Protein AF-0000000086663624 (afdb_homodimer)

Organism: Colletotrichum gloeosporioides (NCBI:txid474922)

Nearest PDB structures (foldseek):
  4mp4-assembly1_A  TM=8.243E-01  e=1.041E-10  Acinetobacter baumannii ACICU
  6nv6-assembly2_B  TM=7.248E-01  e=4.253E-08  Xanthomonas citri pv. citri str. 306
  2ycd-assembly1_A-2  TM=6.978E-01  e=4.744E-08  Agrobacterium tumefaciens
  2ws2-assembly1_B  TM=6.961E-01  e=6.151E-06  Haemonchus contortus
  3q74-assembly1_B  TM=5.784E-01  e=2.565E-06  Homo sapiens

InterPro domains:
  IPR004045 Glutathione S-transferase, N-terminal [PF13409] (12-77)
  IPR004045 Glutathione S-transferase, N-terminal [PS50404] (3-83)
  IPR036249 Thioredoxin-like superfamily [SSF52833] (6-83)
  IPR036282 Glutathione S-transferase, C-terminal domain superfamily [SSF47616] (81-202)
  IPR040079 Glutathione transferase family [SFLDS00019] (10-201)

Sequence (462 aa):
MVLELYIANKRYSSWSMRPWVLLKALDIPFEERLQLFSPGYRQPAFLSFSPSGKVPTLVDGDITVWDSLAIAEYVAESHPGVWPQESKAARAYARSAAAEMHTGYEALRDQYSMNVALRIESGPPDADVQRNLDRLEEVWTGGLKKFGGPWVAGKEFSAADAFFAPVATRIQTFGLPLKDPEAEAYVERLLEHPAVKQWIEEGIAETAREPSHEVDVLRGRKVLKDLSASQMVLELYIANKRYSSWSMRPWVLLKALDIPFEERLQLFSPGYRQPAFLSFSPSGKVPTLVDGDITVWDSLAIAEYVAESHPGVWPQESKAARAYARSAAAEMHTGYEALRDQYSMNVALRIESGPPDADVQRNLDRLEEVWTGGLKKFGGPWVAGKEFSAADAFFAPVATRIQTFGLPLKDPEAEAYVERLLEHPAVKQWIEEGIAETAREPSHEVDVLRGRKVLKDLSASQ

pLDDT: mean 97.0, std 5.19, range [45.47, 98.94]

Radius of gyration: 21.67 Å; Cα contacts (8 Å, |Δi|>4): 833; chains: 2; bounding box: 48×74×50 Å

Structure (mmCIF, N/CA/C/O backbone):
data_AF-0000000086663624-model_v1
#
loop_
_entity.id
_entity.type
_entity.pdbx_description
1 polymer 'GST N-terminal domain-containing protein'
#
loop_
_atom_site.group_PDB
_atom_site.id
_atom_site.type_symbol
_atom_site.label_atom_id
_atom_site.label_alt_id
_atom_site.label_comp_id
_atom_site.label_asym_id
_atom_site.label_entity_id
_atom_site.label_seq_id
_atom_site.pdbx_PDB_ins_code
_atom_site.Cartn_x
_atom_site.Cartn_y
_atom_site.Cartn_z
_atom_site.occupancy
_atom_site.B_iso_or_equiv
_atom_site.auth_seq_id
_atom_site.auth_comp_id
_atom_site.auth_asym_id
_atom_site.auth_atom_id
_atom_site.pdbx_PDB_model_num
ATOM 1 N N . MET A 1 1 ? 24.297 -12.711 8.57 1 67.12 1 MET A N 1
ATOM 2 C CA . MET A 1 1 ? 23.234 -13.438 9.25 1 67.12 1 MET A CA 1
ATOM 3 C C . MET A 1 1 ? 22.109 -13.789 8.281 1 67.12 1 MET A C 1
ATOM 5 O O . MET A 1 1 ? 21.969 -13.156 7.234 1 67.12 1 MET A O 1
ATOM 9 N N . VAL A 1 2 ? 21.422 -14.953 8.414 1 90.5 2 VAL A N 1
ATOM 10 C CA . VAL A 1 2 ? 20.469 -15.516 7.461 1 90.5 2 VAL A CA 1
ATOM 11 C C . VAL A 1 2 ? 19.125 -14.82 7.602 1 90.5 2 VAL A C 1
ATOM 13 O O . VAL A 1 2 ? 18.672 -14.547 8.711 1 90.5 2 VAL A O 1
ATOM 16 N N . LEU A 1 3 ? 18.562 -14.242 6.531 1 98.25 3 LEU A N 1
ATOM 17 C CA . LEU A 1 3 ? 17.203 -13.688 6.5 1 98.25 3 LEU A CA 1
ATOM 18 C C . LEU A 1 3 ? 16.188 -14.719 6.973 1 98.25 3 LEU A C 1
ATOM 20 O O . LEU A 1 3 ? 16.281 -15.891 6.613 1 98.25 3 LEU A O 1
ATOM 24 N N . GLU A 1 4 ? 15.297 -14.273 7.914 1 98.88 4 GLU A N 1
ATOM 25 C CA . GLU A 1 4 ? 14.141 -15.086 8.297 1 98.88 4 GLU A CA 1
ATOM 26 C C . GLU A 1 4 ? 12.844 -14.461 7.789 1 98.88 4 GLU A C 1
ATOM 28 O O . GLU A 1 4 ? 12.57 -13.289 8.047 1 98.88 4 GLU A O 1
ATOM 33 N N . LEU A 1 5 ? 12.102 -15.203 7.07 1 98.94 5 LEU A N 1
ATOM 34 C CA . LEU A 1 5 ? 10.805 -14.734 6.59 1 98.94 5 LEU A CA 1
ATOM 35 C C . LEU A 1 5 ? 9.664 -15.461 7.289 1 98.94 5 LEU A C 1
ATOM 37 O O . LEU A 1 5 ? 9.492 -16.672 7.113 1 98.94 5 LEU A O 1
ATOM 41 N N . TYR A 1 6 ? 8.93 -14.75 8.102 1 98.94 6 TYR A N 1
ATOM 42 C CA . TYR A 1 6 ? 7.723 -15.273 8.742 1 98.94 6 TYR A CA 1
ATOM 43 C C . TYR A 1 6 ? 6.523 -15.172 7.809 1 98.94 6 TYR A C 1
ATOM 45 O O . TYR A 1 6 ? 6.223 -14.094 7.289 1 98.94 6 TYR A O 1
ATOM 53 N N . ILE A 1 7 ? 5.875 -16.266 7.566 1 98.81 7 ILE A N 1
ATOM 54 C CA . ILE A 1 7 ? 4.691 -16.344 6.715 1 98.81 7 ILE A CA 1
ATOM 55 C C . ILE A 1 7 ? 3.6 -17.141 7.426 1 98.81 7 ILE A C 1
ATOM 57 O O . ILE A 1 7 ? 3.846 -17.75 8.469 1 98.81 7 ILE A O 1
ATOM 61 N N . ALA A 1 8 ? 2.396 -17.094 6.902 1 98.38 8 ALA A N 1
ATOM 62 C CA . ALA A 1 8 ? 1.317 -17.953 7.375 1 98.38 8 ALA A CA 1
ATOM 63 C C . ALA A 1 8 ? 0.966 -19.016 6.332 1 98.38 8 ALA A C 1
ATOM 65 O O . ALA A 1 8 ? 1.787 -19.344 5.473 1 98.38 8 ALA A O 1
ATOM 66 N N . ASN A 1 9 ? -0.194 -19.656 6.484 1 97.88 9 ASN A N 1
ATOM 67 C CA . ASN A 1 9 ? -0.591 -20.75 5.613 1 97.88 9 ASN A CA 1
ATOM 68 C C . ASN A 1 9 ? -0.459 -20.375 4.137 1 97.88 9 ASN A C 1
ATOM 70 O O . ASN A 1 9 ? -1.097 -19.422 3.676 1 97.88 9 ASN A O 1
ATOM 74 N N . LYS A 1 10 ? 0.328 -21.156 3.402 1 98.69 10 LYS A N 1
ATOM 75 C CA . LYS A 1 10 ? 0.489 -20.922 1.972 1 98.69 10 LYS A CA 1
ATOM 76 C C . LYS A 1 10 ? -0.842 -21.062 1.238 1 98.69 10 LYS A C 1
ATOM 78 O O . LYS A 1 10 ? -1.08 -20.375 0.238 1 98.69 10 LYS A O 1
ATOM 83 N N . ARG A 1 11 ? -1.742 -21.828 1.787 1 98.25 11 ARG A N 1
ATOM 84 C CA . ARG A 1 11 ? -3.057 -22.078 1.207 1 98.25 11 ARG A CA 1
ATOM 85 C C . ARG A 1 11 ? -3.865 -20.781 1.099 1 98.25 11 ARG A C 1
ATOM 87 O O . ARG A 1 11 ? -4.605 -20.594 0.131 1 98.25 11 ARG A O 1
ATOM 94 N N . TYR A 1 12 ? -3.586 -19.859 2.148 1 97.81 12 TYR A N 1
ATOM 95 C CA . TYR A 1 12 ? -4.504 -18.734 2.301 1 97.81 12 TYR A CA 1
ATOM 96 C C . TYR A 1 12 ? -3.768 -17.406 2.164 1 97.81 12 TYR A C 1
ATOM 98 O O . TYR A 1 12 ? -4.379 -16.391 1.859 1 97.81 12 TYR A O 1
ATOM 106 N N . SER A 1 13 ? -2.467 -17.391 2.453 1 98.31 13 SER A N 1
ATOM 107 C CA . SER A 1 13 ? -1.8 -16.141 2.787 1 98.31 13 SER A CA 1
ATOM 108 C C . SER A 1 13 ? -1.256 -15.453 1.539 1 98.31 13 SER A C 1
ATOM 110 O O . SER A 1 13 ? -0.089 -15.633 1.186 1 98.31 13 SER A O 1
ATOM 112 N N . SER A 1 14 ? -2.059 -14.602 0.976 1 98.62 14 SER A N 1
ATOM 113 C CA . SER A 1 14 ? -1.694 -13.922 -0.259 1 98.62 14 SER A CA 1
ATOM 114 C C . SER A 1 14 ? -0.609 -12.875 -0.013 1 98.62 14 SER A C 1
ATOM 116 O O . SER A 1 14 ? 0.225 -12.625 -0.884 1 98.62 14 SER A O 1
ATOM 118 N N . TRP A 1 15 ? -0.55 -12.258 1.214 1 98.62 15 TRP A N 1
ATOM 119 C CA . TRP A 1 15 ? 0.465 -11.258 1.531 1 98.62 15 TRP A CA 1
ATOM 120 C C . TRP A 1 15 ? 1.829 -11.914 1.728 1 98.62 15 TRP A C 1
ATOM 122 O O . TRP A 1 15 ? 2.85 -11.375 1.29 1 98.62 15 TRP A O 1
ATOM 132 N N . SER A 1 16 ? 1.835 -13.086 2.318 1 98.88 16 SER A N 1
ATOM 133 C CA . SER A 1 16 ? 3.066 -13.844 2.516 1 98.88 16 SER A CA 1
ATOM 134 C C . SER A 1 16 ? 3.66 -14.297 1.186 1 98.88 16 SER A C 1
ATOM 136 O O . SER A 1 16 ? 4.883 -14.344 1.031 1 98.88 16 SER A O 1
ATOM 138 N N . MET A 1 17 ? 2.814 -14.602 0.261 1 98.94 17 MET A N 1
ATOM 139 C CA . MET A 1 17 ? 3.252 -15.148 -1.019 1 98.94 17 MET A CA 1
ATOM 140 C C . MET A 1 17 ? 4.164 -14.172 -1.747 1 98.94 17 MET A C 1
ATOM 142 O O . MET A 1 17 ? 5.141 -14.578 -2.383 1 98.94 17 MET A O 1
ATOM 146 N N . ARG A 1 18 ? 3.914 -12.906 -1.602 1 98.94 18 ARG A N 1
ATOM 147 C CA . ARG A 1 18 ? 4.582 -11.859 -2.367 1 98.94 18 ARG A CA 1
ATOM 148 C C . ARG A 1 18 ? 6.09 -11.875 -2.119 1 98.94 18 ARG A C 1
ATOM 150 O O . ARG A 1 18 ? 6.863 -12.242 -3.008 1 98.94 18 ARG A O 1
ATOM 157 N N . PRO A 1 19 ? 6.512 -11.695 -0.895 1 98.94 19 PRO A N 1
ATOM 158 C CA . PRO A 1 19 ? 7.965 -11.703 -0.707 1 98.94 19 PRO A CA 1
ATOM 159 C C . PRO A 1 19 ? 8.562 -13.109 -0.784 1 98.94 19 PRO A C 1
ATOM 161 O O . PRO A 1 19 ? 9.719 -13.273 -1.17 1 98.94 19 PRO A O 1
ATOM 164 N N . TRP A 1 20 ? 7.777 -14.164 -0.446 1 98.94 20 TRP A N 1
ATOM 165 C CA . TRP A 1 20 ? 8.289 -15.531 -0.527 1 98.94 20 TRP A CA 1
ATOM 166 C C . TRP A 1 20 ? 8.664 -15.883 -1.962 1 98.94 20 TRP A C 1
ATOM 168 O O . TRP A 1 20 ? 9.789 -16.312 -2.229 1 98.94 20 TRP A O 1
ATOM 178 N N . VAL A 1 21 ? 7.734 -15.641 -2.863 1 98.94 21 VAL A N 1
ATOM 179 C CA . VAL A 1 21 ? 7.949 -15.922 -4.281 1 98.94 21 VAL A CA 1
ATOM 180 C C . VAL A 1 21 ? 9.102 -15.07 -4.809 1 98.94 21 VAL A C 1
ATOM 182 O O . VAL A 1 21 ? 9.93 -15.547 -5.582 1 98.94 21 VAL A O 1
ATOM 185 N N . LEU A 1 22 ? 9.148 -13.82 -4.387 1 98.94 22 LEU A N 1
ATOM 186 C CA . LEU A 1 22 ? 10.211 -12.914 -4.816 1 98.94 22 LEU A CA 1
ATOM 187 C C . LEU A 1 22 ? 11.578 -13.461 -4.426 1 98.94 22 LEU A C 1
ATOM 189 O O . LEU A 1 22 ? 12.477 -13.562 -5.266 1 98.94 22 LEU A O 1
ATOM 193 N N . LEU A 1 23 ? 11.742 -13.82 -3.145 1 98.94 23 LEU A N 1
ATOM 194 C CA . LEU A 1 23 ? 13.031 -14.297 -2.646 1 98.94 23 LEU A CA 1
ATOM 195 C C . LEU A 1 23 ? 13.422 -15.602 -3.324 1 98.94 23 LEU A C 1
ATOM 197 O O . LEU A 1 23 ? 14.586 -15.781 -3.701 1 98.94 23 LEU A O 1
ATOM 201 N N . LYS A 1 24 ? 12.453 -16.484 -3.531 1 98.88 24 LYS A N 1
ATOM 202 C CA . LYS A 1 24 ? 12.703 -17.75 -4.207 1 98.88 24 LYS A CA 1
ATOM 203 C C . LYS A 1 24 ? 13.125 -17.531 -5.656 1 98.88 24 LYS A C 1
ATOM 205 O O . LYS A 1 24 ? 14.117 -18.094 -6.117 1 98.88 24 LYS A O 1
ATOM 210 N N . ALA A 1 25 ? 12.398 -16.688 -6.324 1 98.81 25 ALA A N 1
ATOM 211 C CA . ALA A 1 25 ? 12.625 -16.438 -7.742 1 98.81 25 ALA A CA 1
ATOM 212 C C . ALA A 1 25 ? 14.016 -15.844 -7.98 1 98.81 25 ALA A C 1
ATOM 214 O O . ALA A 1 25 ? 14.641 -16.109 -9.008 1 98.81 25 ALA A O 1
ATOM 215 N N . LEU A 1 26 ? 14.492 -15.055 -7.059 1 98.44 26 LEU A N 1
ATOM 216 C CA . LEU A 1 26 ? 15.766 -14.359 -7.23 1 98.44 26 LEU A CA 1
ATOM 217 C C . LEU A 1 26 ? 16.891 -15.117 -6.547 1 98.44 26 LEU A C 1
ATOM 219 O O . LEU A 1 26 ? 18.016 -14.617 -6.457 1 98.44 26 LEU A O 1
ATOM 223 N N . ASP A 1 27 ? 16.609 -16.266 -6.035 1 98.19 27 ASP A N 1
ATOM 224 C CA . ASP A 1 27 ? 17.562 -17.141 -5.363 1 98.19 27 ASP A CA 1
ATOM 225 C C . ASP A 1 27 ? 18.234 -16.406 -4.195 1 98.19 27 ASP A C 1
ATOM 227 O O . ASP A 1 27 ? 19.453 -16.484 -4.016 1 98.19 27 ASP A O 1
ATOM 231 N N . ILE A 1 28 ? 17.469 -15.633 -3.482 1 98.44 28 ILE A N 1
ATOM 232 C CA . ILE A 1 28 ? 17.938 -15 -2.252 1 98.44 28 ILE A CA 1
ATOM 233 C C . ILE A 1 28 ? 17.703 -15.938 -1.07 1 98.44 28 ILE A C 1
ATOM 235 O O . ILE A 1 28 ? 16.562 -16.312 -0.78 1 98.44 28 ILE A O 1
ATOM 239 N N . PRO A 1 29 ? 18.734 -16.312 -0.438 1 98.25 29 PRO A N 1
ATOM 240 C CA . PRO A 1 29 ? 18.562 -17.297 0.642 1 98.25 29 PRO A CA 1
ATOM 241 C C . PRO A 1 29 ? 17.812 -16.734 1.839 1 98.25 29 PRO A C 1
ATOM 243 O O . PRO A 1 29 ? 18.016 -15.578 2.227 1 98.25 29 PRO A O 1
ATOM 246 N N . PHE A 1 30 ? 16.938 -17.531 2.373 1 98.75 30 PHE A N 1
ATOM 247 C CA . PHE A 1 30 ? 16.203 -17.188 3.584 1 98.75 30 PHE A CA 1
ATOM 248 C C . PHE A 1 30 ? 15.734 -18.453 4.309 1 98.75 30 PHE A C 1
ATOM 250 O O . PHE A 1 30 ? 15.664 -19.531 3.713 1 98.75 30 PHE A O 1
ATOM 257 N N . GLU A 1 31 ? 15.5 -18.281 5.559 1 98.75 31 GLU A N 1
ATOM 258 C CA . GLU A 1 31 ? 14.836 -19.297 6.359 1 98.75 31 GLU A CA 1
ATOM 259 C C . GLU A 1 31 ? 13.344 -19 6.508 1 98.75 31 GLU A C 1
ATOM 261 O O . GLU A 1 31 ? 12.961 -17.922 6.953 1 98.75 31 GLU A O 1
ATOM 266 N N . GLU A 1 32 ? 12.555 -19.938 6.094 1 98.69 32 GLU A N 1
ATOM 267 C CA . GLU A 1 32 ? 11.109 -19.812 6.223 1 98.69 32 GLU A CA 1
ATOM 268 C C . GLU A 1 32 ? 10.648 -20.141 7.641 1 98.69 32 GLU A C 1
ATOM 270 O O . GLU A 1 32 ? 11.062 -21.156 8.211 1 98.69 32 GLU A O 1
ATOM 275 N N . ARG A 1 33 ? 9.883 -19.266 8.25 1 98.75 33 ARG A N 1
ATOM 276 C CA . ARG A 1 33 ? 9.219 -19.469 9.531 1 98.75 33 ARG A CA 1
ATOM 277 C C . ARG A 1 33 ? 7.703 -19.484 9.359 1 98.75 33 ARG A C 1
ATOM 279 O O . ARG A 1 33 ? 7.055 -18.438 9.43 1 98.75 33 ARG A O 1
ATOM 286 N N . LEU A 1 34 ? 7.141 -20.672 9.219 1 98.44 34 LEU A N 1
ATOM 287 C CA . LEU A 1 34 ? 5.711 -20.844 8.992 1 98.44 34 LEU A CA 1
ATOM 288 C C . LEU A 1 34 ? 4.93 -20.688 10.297 1 98.44 34 LEU A C 1
ATOM 290 O O . LEU A 1 34 ? 5.238 -21.359 11.289 1 98.44 34 LEU A O 1
ATOM 294 N N . GLN A 1 35 ? 3.996 -19.734 10.32 1 97.88 35 GLN A N 1
ATOM 295 C CA . GLN A 1 35 ? 3.061 -19.516 11.414 1 97.88 35 GLN A CA 1
ATOM 296 C C . GLN A 1 35 ? 1.628 -19.812 10.984 1 97.88 35 GLN A C 1
ATOM 298 O O . GLN A 1 35 ? 1.049 -19.078 10.188 1 97.88 35 GLN A O 1
ATOM 303 N N . LEU A 1 36 ? 1.017 -20.766 11.578 1 96.31 36 LEU A N 1
ATOM 304 C CA . LEU A 1 36 ? -0.343 -21.125 11.18 1 96.31 36 LEU A CA 1
ATOM 305 C C . LEU A 1 36 ? -1.345 -20.094 11.703 1 96.31 36 LEU A C 1
ATOM 307 O O . LEU A 1 36 ? -1.22 -19.625 12.836 1 96.31 36 LEU A O 1
ATOM 311 N N . PHE A 1 37 ? -2.293 -19.766 10.898 1 96.06 37 PHE A N 1
ATOM 312 C CA . PHE A 1 37 ? -3.369 -18.891 11.344 1 96.06 37 PHE A CA 1
ATOM 313 C C . PHE A 1 37 ? -4.184 -19.547 12.445 1 96.06 37 PHE A C 1
ATOM 315 O O . PHE A 1 37 ? -4.461 -20.75 12.391 1 96.06 37 PHE A O 1
ATOM 322 N N . SER A 1 38 ? -4.512 -18.75 13.453 1 93.69 38 SER A N 1
ATOM 323 C CA . SER A 1 38 ? -5.504 -19.141 14.453 1 93.69 38 SER A CA 1
ATOM 324 C C . SER A 1 38 ? -6.887 -18.609 14.086 1 93.69 38 SER A C 1
ATOM 326 O O . SER A 1 38 ? -7.016 -17.719 13.25 1 93.69 38 SER A O 1
ATOM 328 N N . PRO A 1 39 ? -7.855 -19.188 14.711 1 89.5 39 PRO A N 1
ATOM 329 C CA . PRO A 1 39 ? -9.203 -18.688 14.414 1 89.5 39 PRO A CA 1
ATOM 330 C C . PRO A 1 39 ? -9.359 -17.203 14.734 1 89.5 39 PRO A C 1
ATOM 332 O O . PRO A 1 39 ? -8.891 -16.734 15.773 1 89.5 39 PRO A O 1
ATOM 335 N N . GLY A 1 40 ? -9.969 -16.562 13.773 1 83.5 40 GLY A N 1
ATOM 336 C CA . GLY A 1 40 ? -10.234 -15.141 13.969 1 83.5 40 GLY A CA 1
ATOM 337 C C . GLY A 1 40 ? -9.367 -14.242 13.102 1 83.5 40 GLY A C 1
ATOM 338 O O . GLY A 1 40 ? -8.367 -14.695 12.539 1 83.5 40 GLY A O 1
ATOM 339 N N . TYR A 1 41 ? -9.727 -12.969 12.992 1 80.69 41 TYR A N 1
ATOM 340 C CA . TYR A 1 41 ? -9.055 -12.008 12.133 1 80.69 41 TYR A CA 1
ATOM 341 C C . TYR A 1 41 ? -7.758 -11.516 12.766 1 80.69 41 TYR A C 1
ATOM 343 O O . TYR A 1 41 ? -6.809 -11.164 12.062 1 80.69 41 TYR A O 1
ATOM 351 N N . ARG A 1 42 ? -7.75 -11.523 14.078 1 88.69 42 ARG A N 1
ATOM 352 C CA . ARG A 1 42 ? -6.566 -11.078 14.805 1 88.69 42 ARG A CA 1
ATOM 353 C C . ARG A 1 42 ? -5.691 -12.266 15.203 1 88.69 42 ARG A C 1
ATOM 355 O O . ARG A 1 42 ? -6.203 -13.328 15.57 1 88.69 42 ARG A O 1
ATOM 362 N N . GLN A 1 43 ? -4.332 -12.094 15.07 1 94.88 43 GLN A N 1
ATOM 363 C CA . GLN A 1 43 ? -3.344 -13.109 15.414 1 94.88 43 GLN A CA 1
ATOM 364 C C . GLN A 1 43 ? -2.396 -12.617 16.5 1 94.88 43 GLN A C 1
ATOM 366 O O . GLN A 1 43 ? -1.251 -12.258 16.219 1 94.88 43 GLN A O 1
ATOM 371 N N . PRO A 1 44 ? -2.844 -12.594 17.75 1 94.81 44 PRO A N 1
ATOM 372 C CA . PRO A 1 44 ? -2.016 -12.023 18.812 1 94.81 44 PRO A CA 1
ATOM 373 C C . PRO A 1 44 ? -0.66 -12.719 18.938 1 94.81 44 PRO A C 1
ATOM 375 O O . PRO A 1 44 ? 0.329 -12.078 19.312 1 94.81 44 PRO A O 1
ATOM 378 N N . ALA A 1 45 ? -0.58 -13.977 18.547 1 96.12 45 ALA A N 1
ATOM 379 C CA . ALA A 1 45 ? 0.673 -14.727 18.625 1 96.12 45 ALA A CA 1
ATOM 380 C C . ALA A 1 45 ? 1.717 -14.148 17.672 1 96.12 45 ALA A C 1
ATOM 382 O O . ALA A 1 45 ? 2.92 -14.273 17.906 1 96.12 45 ALA A O 1
ATOM 383 N N . PHE A 1 46 ? 1.256 -13.508 16.594 1 98 46 PHE A N 1
ATOM 384 C CA . PHE A 1 46 ? 2.172 -12.961 15.602 1 98 46 PHE A CA 1
ATOM 385 C C . PHE A 1 46 ? 2.924 -11.758 16.156 1 98 46 PHE A C 1
ATOM 387 O O . PHE A 1 46 ? 3.965 -11.367 15.625 1 98 46 PHE A O 1
ATOM 394 N N . LEU A 1 47 ? 2.416 -11.141 17.266 1 97.25 47 LEU A N 1
ATOM 395 C CA . LEU A 1 47 ? 3.051 -9.961 17.844 1 97.25 47 LEU A CA 1
ATOM 396 C C . LEU A 1 47 ? 4.426 -10.312 18.406 1 97.25 47 LEU A C 1
ATOM 398 O O . LEU A 1 47 ? 5.242 -9.422 18.656 1 97.25 47 LEU A O 1
ATOM 402 N N . SER A 1 48 ? 4.758 -11.578 18.562 1 97.38 48 SER A N 1
ATOM 403 C CA . SER A 1 48 ? 6.051 -12.008 19.078 1 97.38 48 SER A CA 1
ATOM 404 C C . SER A 1 48 ? 7.172 -11.727 18.094 1 97.38 48 SER A C 1
ATOM 406 O O . SER A 1 48 ? 8.336 -11.594 18.469 1 97.38 48 SER A O 1
ATOM 408 N N . PHE A 1 49 ? 6.805 -11.602 16.75 1 97.62 49 PHE A N 1
ATOM 409 C CA . PHE A 1 49 ? 7.855 -11.398 15.758 1 97.62 49 PHE A CA 1
ATOM 410 C C . PHE A 1 49 ? 7.516 -10.227 14.844 1 97.62 49 PHE A C 1
ATOM 412 O O . PHE A 1 49 ? 8.383 -9.734 14.117 1 97.62 49 PHE A O 1
ATOM 419 N N . SER A 1 50 ? 6.266 -9.82 14.859 1 98.19 50 SER A N 1
ATOM 420 C CA . SER A 1 50 ? 5.781 -8.789 13.945 1 98.19 50 SER A CA 1
ATOM 421 C C . SER A 1 50 ? 5.164 -7.621 14.711 1 98.19 50 SER A C 1
ATOM 423 O O . SER A 1 50 ? 4.105 -7.762 15.32 1 98.19 50 SER A O 1
ATOM 425 N N . PRO A 1 51 ? 5.699 -6.457 14.57 1 96.56 51 PRO A N 1
ATOM 426 C CA . PRO A 1 51 ? 5.113 -5.293 15.242 1 96.56 51 PRO A CA 1
ATOM 427 C C . PRO A 1 51 ? 3.656 -5.059 14.859 1 96.56 51 PRO A C 1
ATOM 429 O O . PRO A 1 51 ? 2.875 -4.547 15.664 1 96.56 51 PRO A O 1
ATOM 432 N N . SER A 1 52 ? 3.266 -5.496 13.695 1 97 52 SER A N 1
ATOM 433 C CA . SER A 1 52 ? 1.909 -5.258 13.211 1 97 52 SER A CA 1
ATOM 434 C C . SER A 1 52 ? 0.985 -6.422 13.562 1 97 52 SER A C 1
ATOM 436 O O . SER A 1 52 ? -0.229 -6.336 13.367 1 97 52 SER A O 1
ATOM 438 N N . GLY A 1 53 ? 1.547 -7.508 14.07 1 97.62 53 GLY A N 1
ATOM 439 C CA . GLY A 1 53 ? 0.759 -8.703 14.336 1 97.62 53 GLY A CA 1
ATOM 440 C C . GLY A 1 53 ? 0.283 -9.398 13.07 1 97.62 53 GLY A C 1
ATOM 441 O O . GLY A 1 53 ? -0.683 -10.164 13.102 1 97.62 53 GLY A O 1
ATOM 442 N N . LYS A 1 54 ? 0.973 -9.102 11.953 1 97.94 54 LYS A N 1
ATOM 443 C CA . LYS A 1 54 ? 0.604 -9.664 10.656 1 97.94 54 LYS A CA 1
ATOM 444 C C . LYS A 1 54 ? 1.8 -10.336 9.984 1 97.94 54 LYS A C 1
ATOM 446 O O . LYS A 1 54 ? 2.928 -10.234 10.477 1 97.94 54 LYS A O 1
ATOM 451 N N . VAL A 1 55 ? 1.554 -11.07 8.977 1 98.44 55 VAL A N 1
ATOM 452 C CA . VAL A 1 55 ? 2.557 -11.609 8.062 1 98.44 55 VAL A CA 1
ATOM 453 C C . VAL A 1 55 ? 2.342 -11.039 6.664 1 98.44 55 VAL A C 1
ATOM 455 O O . VAL A 1 55 ? 1.238 -10.602 6.324 1 98.44 55 VAL A O 1
ATOM 458 N N . PRO A 1 56 ? 3.432 -10.953 5.918 1 98.88 56 PRO A N 1
ATOM 459 C CA . PRO A 1 56 ? 4.809 -11.414 6.121 1 98.88 56 PRO A CA 1
ATOM 460 C C . PRO A 1 56 ? 5.621 -10.461 6.996 1 98.88 56 PRO A C 1
ATOM 462 O O . PRO A 1 56 ? 5.285 -9.281 7.113 1 98.88 56 PRO A O 1
ATOM 465 N N . THR A 1 57 ? 6.582 -11.016 7.648 1 98.94 57 THR A N 1
ATOM 466 C CA . THR A 1 57 ? 7.578 -10.242 8.383 1 98.94 57 THR A CA 1
ATOM 467 C C . THR A 1 57 ? 8.977 -10.805 8.148 1 98.94 57 THR A C 1
ATOM 469 O O . THR A 1 57 ? 9.195 -12.016 8.273 1 98.94 57 THR A O 1
ATOM 472 N N . LEU A 1 58 ? 9.875 -9.961 7.711 1 98.94 58 LEU A N 1
ATOM 473 C CA . LEU A 1 58 ? 11.273 -10.328 7.504 1 98.94 58 LEU A CA 1
ATOM 474 C C . LEU A 1 58 ? 12.133 -9.883 8.68 1 98.94 58 LEU A C 1
ATOM 476 O O . LEU A 1 58 ? 12.039 -8.742 9.133 1 98.94 58 LEU A O 1
ATOM 480 N N . VAL A 1 59 ? 12.922 -10.781 9.203 1 98.81 59 VAL A N 1
ATOM 481 C CA . VAL A 1 59 ? 13.852 -10.484 10.289 1 98.81 59 VAL A CA 1
ATOM 482 C C . VAL A 1 59 ? 15.289 -10.68 9.805 1 98.81 59 VAL A C 1
ATOM 484 O O . VAL A 1 59 ? 15.633 -11.742 9.289 1 98.81 59 VAL A O 1
ATOM 487 N N . ASP A 1 60 ? 16.078 -9.719 9.844 1 98.5 60 ASP A N 1
ATOM 488 C CA . ASP A 1 60 ? 17.5 -9.688 9.523 1 98.5 60 ASP A CA 1
ATOM 489 C C . ASP A 1 60 ? 18.328 -9.242 10.727 1 98.5 60 ASP A C 1
ATOM 491 O O . ASP A 1 60 ? 18.656 -8.062 10.867 1 98.5 60 ASP A O 1
ATOM 495 N N . GLY A 1 61 ? 18.719 -10.195 11.578 1 97.12 61 GLY A N 1
ATOM 496 C CA . GLY A 1 61 ? 19.344 -9.828 12.836 1 97.12 61 GLY A CA 1
ATOM 497 C C . GLY A 1 61 ? 18.438 -9.008 13.742 1 97.12 61 GLY A C 1
ATOM 498 O O . GLY A 1 61 ? 17.344 -9.453 14.102 1 97.12 61 GLY A O 1
ATOM 499 N N . ASP A 1 62 ? 18.812 -7.824 13.992 1 96.56 62 ASP A N 1
ATOM 500 C CA . ASP A 1 62 ? 18.062 -6.973 14.906 1 96.56 62 ASP A CA 1
ATOM 501 C C . ASP A 1 62 ? 17.078 -6.074 14.141 1 96.56 62 ASP A C 1
ATOM 503 O O . ASP A 1 62 ? 16.391 -5.25 14.742 1 96.56 62 ASP A O 1
ATOM 507 N N . ILE A 1 63 ? 17 -6.281 12.859 1 98.31 63 ILE A N 1
ATOM 508 C CA . ILE A 1 63 ? 16.109 -5.469 12.031 1 98.31 63 ILE A CA 1
ATOM 509 C C . ILE A 1 63 ? 14.875 -6.277 11.664 1 98.31 63 ILE A C 1
ATOM 511 O O . ILE A 1 63 ? 14.984 -7.41 11.18 1 98.31 63 ILE A O 1
ATOM 515 N N . THR A 1 64 ? 13.742 -5.758 11.961 1 98.75 64 THR A N 1
ATOM 516 C CA . THR A 1 64 ? 12.461 -6.34 11.578 1 98.75 64 THR A CA 1
ATOM 517 C C . THR A 1 64 ? 11.781 -5.492 10.508 1 98.75 64 THR A C 1
ATOM 519 O O . THR A 1 64 ? 11.656 -4.273 10.664 1 98.75 64 THR A O 1
ATOM 522 N N . VAL A 1 65 ? 11.438 -6.082 9.414 1 98.88 65 VAL A N 1
ATOM 523 C CA . VAL A 1 65 ? 10.742 -5.426 8.312 1 98.88 65 VAL A CA 1
ATOM 524 C C . VAL A 1 65 ? 9.367 -6.055 8.117 1 98.88 65 VAL A C 1
ATOM 526 O O . VAL A 1 65 ? 9.258 -7.246 7.812 1 98.88 65 VAL A O 1
ATOM 529 N N . TRP A 1 66 ? 8.359 -5.227 8.359 1 98.75 66 TRP A N 1
ATOM 530 C CA . TRP A 1 66 ? 7.004 -5.727 8.133 1 98.75 66 TRP A CA 1
ATOM 531 C C . TRP A 1 66 ? 6.367 -5.055 6.926 1 98.75 66 TRP A C 1
ATOM 533 O O . TRP A 1 66 ? 6.84 -4.016 6.461 1 98.75 66 TRP A O 1
ATOM 543 N N . ASP A 1 67 ? 5.383 -5.746 6.355 1 98.56 67 ASP A N 1
ATOM 544 C CA . ASP A 1 67 ? 4.691 -5.387 5.121 1 98.56 67 ASP A CA 1
ATOM 545 C C . ASP A 1 67 ? 5.441 -5.914 3.898 1 98.56 67 ASP A C 1
ATOM 547 O O . ASP A 1 67 ? 6.656 -5.754 3.791 1 98.56 67 ASP A O 1
ATOM 551 N N . SER A 1 68 ? 4.723 -6.477 2.957 1 98.88 68 SER A N 1
ATOM 552 C CA . SER A 1 68 ? 5.324 -7.152 1.812 1 98.88 68 SER A CA 1
ATOM 553 C C . SER A 1 68 ? 6.102 -6.176 0.938 1 98.88 68 SER A C 1
ATOM 555 O O . SER A 1 68 ? 7.172 -6.508 0.429 1 98.88 68 SER A O 1
ATOM 557 N N . LEU A 1 69 ? 5.594 -4.969 0.763 1 98.88 69 LEU A N 1
ATOM 558 C CA . LEU A 1 69 ? 6.266 -4.023 -0.126 1 98.88 69 LEU A CA 1
ATOM 559 C C . LEU A 1 69 ? 7.516 -3.451 0.533 1 98.88 69 LEU A C 1
ATOM 561 O O . LEU A 1 69 ? 8.523 -3.211 -0.137 1 98.88 69 LEU A O 1
ATOM 565 N N . ALA A 1 70 ? 7.445 -3.209 1.869 1 98.94 70 ALA A N 1
ATOM 566 C CA . ALA A 1 70 ? 8.641 -2.799 2.607 1 98.94 70 ALA A CA 1
ATOM 567 C C . ALA A 1 70 ? 9.719 -3.871 2.541 1 98.94 70 ALA A C 1
ATOM 569 O O . ALA A 1 70 ? 10.906 -3.561 2.398 1 98.94 70 ALA A O 1
ATOM 570 N N . ILE A 1 71 ? 9.32 -5.121 2.602 1 98.94 71 ILE A N 1
ATOM 571 C CA . ILE A 1 71 ? 10.266 -6.23 2.518 1 98.94 71 ILE A CA 1
ATOM 572 C C . ILE A 1 71 ? 10.953 -6.223 1.152 1 98.94 71 ILE A C 1
ATOM 574 O O . ILE A 1 71 ? 12.172 -6.379 1.062 1 98.94 71 ILE A O 1
ATOM 578 N N . ALA A 1 72 ? 10.164 -6.027 0.082 1 98.94 72 ALA A N 1
ATOM 579 C CA . ALA A 1 72 ? 10.742 -5.969 -1.257 1 98.94 72 ALA A CA 1
ATOM 580 C C . ALA A 1 72 ? 11.781 -4.855 -1.359 1 98.94 72 ALA A C 1
ATOM 582 O O . ALA A 1 72 ? 12.875 -5.066 -1.881 1 98.94 72 ALA A O 1
ATOM 583 N N . GLU A 1 73 ? 11.438 -3.674 -0.841 1 98.88 73 GLU A N 1
ATOM 584 C CA . GLU A 1 73 ? 12.352 -2.543 -0.928 1 98.88 73 GLU A CA 1
ATOM 585 C C . GLU A 1 73 ? 13.594 -2.768 -0.064 1 98.88 73 GLU A C 1
ATOM 587 O O . GLU A 1 73 ? 14.695 -2.379 -0.444 1 98.88 73 GLU A O 1
ATOM 592 N N . TYR A 1 74 ? 13.406 -3.375 1.12 1 98.81 74 TYR A N 1
ATOM 593 C CA . TYR A 1 74 ? 14.539 -3.684 1.994 1 98.81 74 TYR A CA 1
ATOM 594 C C . TYR A 1 74 ? 15.523 -4.609 1.299 1 98.81 74 TYR A C 1
ATOM 596 O O . TYR A 1 74 ? 16.734 -4.336 1.273 1 98.81 74 TYR A O 1
ATOM 604 N N . VAL A 1 75 ? 15.016 -5.66 0.673 1 98.75 75 VAL A N 1
ATOM 605 C CA . VAL A 1 75 ? 15.852 -6.656 0.011 1 98.75 75 VAL A CA 1
ATOM 606 C C . VAL A 1 75 ? 16.5 -6.043 -1.225 1 98.75 75 VAL A C 1
ATOM 608 O O . VAL A 1 75 ? 17.656 -6.371 -1.558 1 98.75 75 VAL A O 1
ATOM 611 N N . ALA A 1 76 ? 15.82 -5.094 -1.833 1 98.44 76 ALA A N 1
ATOM 612 C CA . ALA A 1 76 ? 16.328 -4.453 -3.043 1 98.44 76 ALA A CA 1
ATOM 613 C C . ALA A 1 76 ? 17.641 -3.713 -2.768 1 98.44 76 ALA A C 1
ATOM 615 O O . ALA A 1 76 ? 18.438 -3.504 -3.676 1 98.44 76 ALA A O 1
ATOM 616 N N . GLU A 1 77 ? 17.828 -3.285 -1.515 1 96.88 77 GLU A N 1
ATOM 617 C CA . GLU A 1 77 ? 19.031 -2.547 -1.168 1 96.88 77 GLU A CA 1
ATOM 618 C C . GLU A 1 77 ? 20.281 -3.395 -1.395 1 96.88 77 GLU A C 1
ATOM 620 O O . GLU A 1 77 ? 21.344 -2.867 -1.738 1 96.88 77 GLU A O 1
ATOM 625 N N . SER A 1 78 ? 20.125 -4.723 -1.26 1 97.12 78 SER A N 1
ATOM 626 C CA . SER A 1 78 ? 21.281 -5.605 -1.383 1 97.12 78 SER A CA 1
ATOM 627 C C . SER A 1 78 ? 21.156 -6.516 -2.602 1 97.12 78 SER A C 1
ATOM 629 O O . SER A 1 78 ? 22.094 -7.219 -2.959 1 97.12 78 SER A O 1
ATOM 631 N N . HIS A 1 79 ? 20.031 -6.484 -3.234 1 97.56 79 HIS A N 1
ATOM 632 C CA . HIS A 1 79 ? 19.766 -7.312 -4.402 1 97.56 79 HIS A CA 1
ATOM 633 C C . HIS A 1 79 ? 19.125 -6.496 -5.523 1 97.56 79 HIS A C 1
ATOM 635 O O . HIS A 1 79 ? 17.891 -6.484 -5.668 1 97.56 79 HIS A O 1
ATOM 641 N N . PRO A 1 80 ? 19.906 -5.93 -6.328 1 94.12 80 PRO A N 1
ATOM 642 C CA . PRO A 1 80 ? 19.406 -4.996 -7.348 1 94.12 80 PRO A CA 1
ATOM 643 C C . PRO A 1 80 ? 18.406 -5.637 -8.297 1 94.12 80 PRO A C 1
ATOM 645 O O . PRO A 1 80 ? 17.625 -4.93 -8.945 1 94.12 80 PRO A O 1
ATOM 648 N N . GLY A 1 81 ? 18.344 -6.945 -8.43 1 96.75 81 GLY A N 1
ATOM 649 C CA . GLY A 1 81 ? 17.453 -7.648 -9.344 1 96.75 81 GLY A CA 1
ATOM 650 C C . GLY A 1 81 ? 16 -7.656 -8.883 1 96.75 81 GLY A C 1
ATOM 651 O O . GLY A 1 81 ? 15.117 -8.109 -9.609 1 96.75 81 GLY A O 1
ATOM 652 N N . VAL A 1 82 ? 15.727 -7.125 -7.691 1 98.75 82 VAL A N 1
ATOM 653 C CA . VAL A 1 82 ? 14.367 -7.059 -7.168 1 98.75 82 VAL A CA 1
ATOM 654 C C . VAL A 1 82 ? 13.5 -6.215 -8.094 1 98.75 82 VAL A C 1
ATOM 656 O O . VAL A 1 82 ? 12.312 -6.5 -8.273 1 98.75 82 VAL A O 1
ATOM 659 N N . TRP A 1 83 ? 14.117 -5.141 -8.617 1 98.75 83 TRP A N 1
ATOM 660 C CA . TRP A 1 83 ? 13.484 -4.258 -9.586 1 98.75 83 TRP A CA 1
ATOM 661 C C . TRP A 1 83 ? 14.281 -4.219 -10.891 1 98.75 83 TRP A C 1
ATOM 663 O O . TRP A 1 83 ? 15.477 -4.516 -10.898 1 98.75 83 TRP A O 1
ATOM 673 N N . PRO A 1 84 ? 13.523 -3.84 -11.992 1 98.38 84 PRO A N 1
ATOM 674 C CA . PRO A 1 84 ? 14.266 -3.742 -13.25 1 98.38 84 PRO A CA 1
ATOM 675 C C . PRO A 1 84 ? 15.5 -2.842 -13.141 1 98.38 84 PRO A C 1
ATOM 677 O O . PRO A 1 84 ? 15.422 -1.759 -12.555 1 98.38 84 PRO A O 1
ATOM 680 N N . GLN A 1 85 ? 16.609 -3.225 -13.734 1 95.75 85 GLN A N 1
ATOM 681 C CA . GLN A 1 85 ? 17.875 -2.51 -13.547 1 95.75 85 GLN A CA 1
ATOM 682 C C . GLN A 1 85 ? 18.219 -1.675 -14.773 1 95.75 85 GLN A C 1
ATOM 684 O O . GLN A 1 85 ? 18.812 -0.601 -14.656 1 95.75 85 GLN A O 1
ATOM 689 N N . GLU A 1 86 ? 17.828 -2.143 -15.922 1 90.12 86 GLU A N 1
ATOM 690 C CA . GLU A 1 86 ? 18.375 -1.572 -17.141 1 90.12 86 GLU A CA 1
ATOM 691 C C . GLU A 1 86 ? 17.578 -0.36 -17.609 1 90.12 86 GLU A C 1
ATOM 693 O O . GLU A 1 86 ? 18.062 0.448 -18.391 1 90.12 86 GLU A O 1
ATOM 698 N N . SER A 1 87 ? 16.422 -0.234 -17.094 1 95.44 87 SER A N 1
ATOM 699 C CA . SER A 1 87 ? 15.539 0.845 -17.547 1 95.44 87 SER A CA 1
ATOM 700 C C . SER A 1 87 ? 14.875 1.539 -16.359 1 95.44 87 SER A C 1
ATOM 702 O O . SER A 1 87 ? 14.078 0.93 -15.641 1 95.44 87 SER A O 1
ATOM 704 N N . LYS A 1 88 ? 15.25 2.838 -16.234 1 97.25 88 LYS A N 1
ATOM 705 C CA . LYS A 1 88 ? 14.594 3.646 -15.219 1 97.25 88 LYS A CA 1
ATOM 706 C C . LYS A 1 88 ? 13.078 3.65 -15.414 1 97.25 88 LYS A C 1
ATOM 708 O O . LYS A 1 88 ? 12.328 3.611 -14.438 1 97.25 88 LYS A O 1
ATOM 713 N N . ALA A 1 89 ? 12.656 3.699 -16.656 1 98.44 89 ALA A N 1
ATOM 714 C CA . ALA A 1 89 ? 11.227 3.689 -16.984 1 98.44 89 ALA A CA 1
ATOM 715 C C . ALA A 1 89 ? 10.578 2.371 -16.578 1 98.44 89 ALA A C 1
ATOM 717 O O . ALA A 1 89 ? 9.477 2.361 -16.016 1 98.44 89 ALA A O 1
ATOM 718 N N . ALA A 1 90 ? 11.25 1.263 -16.844 1 98.75 90 ALA A N 1
ATOM 719 C CA . ALA A 1 90 ? 10.727 -0.05 -16.469 1 98.75 90 ALA A CA 1
ATOM 720 C C . ALA A 1 90 ? 10.648 -0.197 -14.961 1 98.75 90 ALA A C 1
ATOM 722 O O . ALA A 1 90 ? 9.672 -0.75 -14.43 1 98.75 90 ALA A O 1
ATOM 723 N N . ARG A 1 91 ? 11.672 0.302 -14.273 1 98.75 91 ARG A N 1
ATOM 724 C CA . ARG A 1 91 ? 11.703 0.252 -12.82 1 98.75 91 ARG A CA 1
ATOM 725 C C . ARG A 1 91 ? 10.57 1.089 -12.219 1 98.75 91 ARG A C 1
ATOM 727 O O . ARG A 1 91 ? 9.898 0.655 -11.289 1 98.75 91 ARG A O 1
ATOM 734 N N . ALA A 1 92 ? 10.344 2.256 -12.797 1 98.81 92 ALA A N 1
ATOM 735 C CA . ALA A 1 92 ? 9.25 3.119 -12.359 1 98.81 92 ALA A CA 1
ATOM 736 C C . ALA A 1 92 ? 7.898 2.449 -12.586 1 98.81 92 ALA A C 1
ATOM 738 O O . ALA A 1 92 ? 7.023 2.486 -11.719 1 98.81 92 ALA A O 1
ATOM 739 N N . TYR A 1 93 ? 7.766 1.813 -13.719 1 98.88 93 TYR A N 1
ATOM 740 C CA . TYR A 1 93 ? 6.535 1.105 -14.055 1 98.88 93 TYR A CA 1
ATOM 741 C C . TYR A 1 93 ? 6.285 -0.041 -13.078 1 98.88 93 TYR A C 1
ATOM 743 O O . TYR A 1 93 ? 5.176 -0.199 -12.57 1 98.88 93 TYR A O 1
ATOM 751 N N . ALA A 1 94 ? 7.332 -0.763 -12.836 1 98.94 94 ALA A N 1
ATOM 752 C CA . ALA A 1 94 ? 7.23 -1.913 -11.938 1 98.94 94 ALA A CA 1
ATOM 753 C C . ALA A 1 94 ? 6.82 -1.48 -10.539 1 98.94 94 ALA A C 1
ATOM 755 O O . ALA A 1 94 ? 5.922 -2.074 -9.938 1 98.94 94 ALA A O 1
ATOM 756 N N . ARG A 1 95 ? 7.43 -0.429 -10.039 1 98.88 95 ARG A N 1
ATOM 757 C CA . ARG A 1 95 ? 7.102 0.065 -8.703 1 98.88 95 ARG A CA 1
ATOM 758 C C . ARG A 1 95 ? 5.684 0.625 -8.656 1 98.88 95 ARG A C 1
ATOM 760 O O . ARG A 1 95 ? 4.961 0.418 -7.684 1 98.88 95 ARG A O 1
ATOM 767 N N . SER A 1 96 ? 5.277 1.279 -9.711 1 98.94 96 SER A N 1
ATOM 768 C CA . SER A 1 96 ? 3.916 1.803 -9.781 1 98.94 96 SER A CA 1
ATOM 769 C C . SER A 1 96 ? 2.889 0.674 -9.789 1 98.94 96 SER A C 1
ATOM 771 O O . SER A 1 96 ? 1.918 0.705 -9.031 1 98.94 96 SER A O 1
ATOM 773 N N . ALA A 1 97 ? 3.162 -0.304 -10.609 1 98.88 97 ALA A N 1
ATOM 774 C CA . ALA A 1 97 ? 2.252 -1.439 -10.742 1 98.88 97 ALA A CA 1
ATOM 775 C C . ALA A 1 97 ? 2.154 -2.217 -9.43 1 98.88 97 ALA A C 1
ATOM 777 O O . ALA A 1 97 ? 1.06 -2.605 -9.016 1 98.88 97 ALA A O 1
ATOM 778 N N . ALA A 1 98 ? 3.297 -2.406 -8.781 1 98.94 98 ALA A N 1
ATOM 779 C CA . ALA A 1 98 ? 3.322 -3.117 -7.508 1 98.94 98 ALA A CA 1
ATOM 780 C C . ALA A 1 98 ? 2.592 -2.328 -6.426 1 98.94 98 ALA A C 1
ATOM 782 O O . ALA A 1 98 ? 1.837 -2.9 -5.637 1 98.94 98 ALA A O 1
ATOM 783 N N . ALA A 1 99 ? 2.842 -1.029 -6.375 1 98.88 99 ALA A N 1
ATOM 784 C CA . ALA A 1 99 ? 2.184 -0.178 -5.387 1 98.88 99 ALA A CA 1
ATOM 785 C C . ALA A 1 99 ? 0.677 -0.13 -5.621 1 98.88 99 ALA A C 1
ATOM 787 O O . ALA A 1 99 ? -0.106 -0.156 -4.668 1 98.88 99 ALA A O 1
ATOM 788 N N . GLU A 1 100 ? 0.279 -0.076 -6.879 1 98.81 100 GLU A N 1
ATOM 789 C CA . GLU A 1 100 ? -1.141 -0.125 -7.215 1 98.81 100 GLU A CA 1
ATOM 790 C C . GLU A 1 100 ? -1.771 -1.439 -6.762 1 98.81 100 GLU A C 1
ATOM 792 O O . GLU A 1 100 ? -2.861 -1.446 -6.188 1 98.81 100 GLU A O 1
ATOM 797 N N . MET A 1 101 ? -1.07 -2.494 -7.023 1 98.81 101 MET A N 1
ATOM 798 C CA . MET A 1 101 ? -1.571 -3.787 -6.57 1 98.81 101 MET A CA 1
ATOM 799 C C . MET A 1 101 ? -1.625 -3.846 -5.047 1 98.81 101 MET A C 1
ATOM 801 O O . MET A 1 101 ? -2.535 -4.449 -4.477 1 98.81 101 MET A O 1
ATOM 805 N N . HIS A 1 102 ? -0.689 -3.246 -4.398 1 98.62 102 HIS A N 1
ATOM 806 C CA . HIS A 1 102 ? -0.544 -3.275 -2.947 1 98.62 102 HIS A CA 1
ATOM 807 C C . HIS A 1 102 ? -1.745 -2.633 -2.26 1 98.62 102 HIS A C 1
ATOM 809 O O . HIS A 1 102 ? -2.201 -3.111 -1.219 1 98.62 102 HIS A O 1
ATOM 815 N N . THR A 1 103 ? -2.297 -1.628 -2.844 1 97.25 103 THR A N 1
ATOM 816 C CA . THR A 1 103 ? -3.373 -0.88 -2.205 1 97.25 103 THR A CA 1
ATOM 817 C C . THR A 1 103 ? -4.68 -1.049 -2.975 1 97.25 103 THR A C 1
ATOM 819 O O . THR A 1 103 ? -5.746 -0.672 -2.486 1 97.25 103 THR A O 1
ATOM 822 N N . GLY A 1 104 ? -4.625 -1.612 -4.16 1 97.56 104 GLY A N 1
ATOM 823 C CA . GLY A 1 104 ? -5.762 -1.537 -5.059 1 97.56 104 GLY A CA 1
ATOM 824 C C . GLY A 1 104 ? -6.453 -2.873 -5.262 1 97.56 104 GLY A C 1
ATOM 825 O O . GLY A 1 104 ? -6.234 -3.812 -4.496 1 97.56 104 GLY A O 1
ATOM 826 N N . TYR A 1 105 ? -7.43 -2.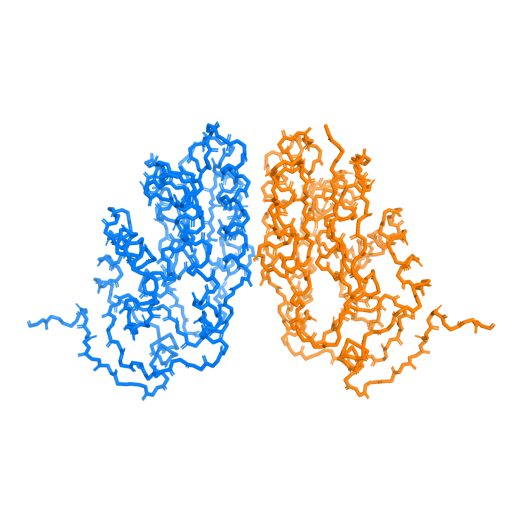826 -6.098 1 98.38 105 TYR A N 1
ATOM 827 C CA . TYR A 1 105 ? -8.203 -3.979 -6.547 1 98.38 105 TYR A CA 1
ATOM 828 C C . TYR A 1 105 ? -8.984 -4.594 -5.395 1 98.38 105 TYR A C 1
ATOM 830 O O . TYR A 1 105 ? -9.008 -5.816 -5.234 1 98.38 105 TYR A O 1
ATOM 838 N N . GLU A 1 106 ? -9.562 -3.758 -4.617 1 97.06 106 GLU A N 1
ATOM 839 C CA . GLU A 1 106 ? -10.18 -4.145 -3.354 1 97.06 106 GLU A CA 1
ATOM 840 C C . GLU A 1 106 ? -11.367 -5.078 -3.584 1 97.06 106 GLU A C 1
ATOM 842 O O . GLU A 1 106 ? -11.547 -6.051 -2.85 1 97.06 106 GLU A O 1
ATOM 847 N N . ALA A 1 107 ? -12.203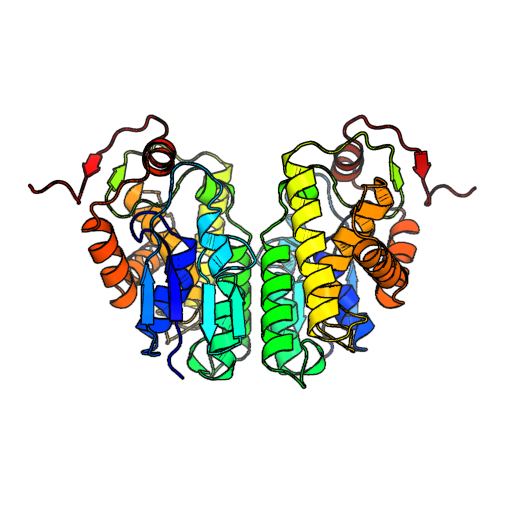 -4.73 -4.613 1 98.19 107 ALA A N 1
ATOM 848 C CA . ALA A 1 107 ? -13.367 -5.562 -4.879 1 98.19 107 ALA A CA 1
ATOM 849 C C . ALA A 1 107 ? -12.953 -7 -5.191 1 98.19 107 ALA A C 1
ATOM 851 O O . A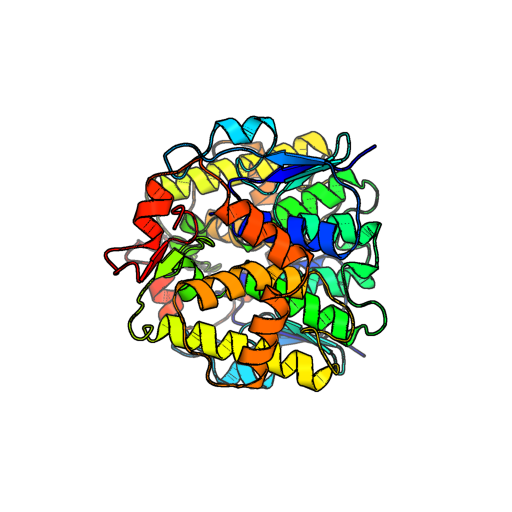LA A 1 107 ? -13.531 -7.949 -4.656 1 98.19 107 ALA A O 1
ATOM 852 N N . LEU A 1 108 ? -11.945 -7.141 -6 1 98.56 108 LEU A N 1
ATOM 853 C CA . LEU A 1 108 ? -11.438 -8.461 -6.367 1 98.56 108 LEU A CA 1
ATOM 854 C C . LEU A 1 108 ? -10.852 -9.172 -5.152 1 98.56 108 LEU A C 1
ATOM 856 O O . LEU A 1 108 ? -11.195 -10.328 -4.875 1 98.56 108 LEU A O 1
ATOM 860 N N . ARG A 1 109 ? -10.047 -8.484 -4.367 1 98 109 ARG A N 1
ATOM 861 C CA . ARG A 1 109 ? -9.305 -9.094 -3.264 1 98 109 ARG A CA 1
ATOM 862 C C . ARG A 1 109 ? -10.234 -9.414 -2.096 1 98 109 ARG A C 1
ATOM 864 O O . ARG A 1 109 ? -9.969 -10.336 -1.32 1 98 109 ARG A O 1
ATOM 871 N N . ASP A 1 110 ? -11.297 -8.672 -2.033 1 96.75 110 ASP A N 1
ATOM 872 C CA . ASP A 1 110 ? -12.266 -8.922 -0.972 1 96.75 110 ASP A CA 1
ATOM 873 C C . ASP A 1 110 ? -13.211 -10.062 -1.349 1 96.75 110 ASP A C 1
ATOM 875 O O . ASP A 1 110 ? -13.422 -10.992 -0.563 1 96.75 110 ASP A O 1
ATOM 879 N N . GLN A 1 111 ? -13.742 -10.039 -2.572 1 97.56 111 GLN A N 1
ATOM 880 C CA . GLN A 1 111 ? -14.805 -10.961 -2.965 1 97.56 111 GLN A CA 1
ATOM 881 C C . GLN A 1 111 ? -14.227 -12.312 -3.371 1 97.56 111 GLN A C 1
ATOM 883 O O . GLN A 1 111 ? -14.938 -13.32 -3.385 1 97.56 111 GLN A O 1
ATOM 888 N N . TYR A 1 112 ? -12.93 -12.336 -3.723 1 98.12 112 TYR A N 1
ATOM 889 C CA . TYR A 1 112 ? -12.281 -13.547 -4.207 1 98.12 112 TYR A CA 1
ATOM 890 C C . TYR A 1 112 ? -10.984 -13.812 -3.447 1 98.12 112 TYR A C 1
ATOM 892 O O . TYR A 1 112 ? -9.891 -13.625 -3.984 1 98.12 112 TYR A O 1
ATOM 900 N N . SER A 1 113 ? -11.172 -14.352 -2.217 1 97.19 113 SER A N 1
ATOM 901 C CA . SER A 1 113 ? -10.023 -14.586 -1.345 1 97.19 113 SER A CA 1
ATOM 902 C C . SER A 1 113 ? -9.172 -15.742 -1.856 1 97.19 113 SER A C 1
ATOM 904 O O . SER A 1 113 ? -9.641 -16.562 -2.643 1 97.19 113 SER A O 1
ATOM 906 N N . MET A 1 114 ? -7.973 -15.789 -1.479 1 98.38 114 MET A N 1
ATOM 907 C CA . MET A 1 114 ? -7.043 -16.781 -2.002 1 98.38 114 MET A CA 1
ATOM 908 C C . MET A 1 114 ? -7.227 -18.125 -1.298 1 98.38 114 MET A C 1
ATOM 910 O O . MET A 1 114 ? -7.254 -18.188 -0.067 1 98.38 114 MET A O 1
ATOM 914 N N . ASN A 1 115 ? -7.359 -19.141 -1.938 1 98.62 115 ASN A N 1
ATOM 915 C CA . ASN A 1 115 ? -7.234 -20.562 -1.61 1 98.62 115 ASN A CA 1
ATOM 916 C C . ASN A 1 115 ? -6.711 -21.359 -2.795 1 98.62 115 ASN A C 1
ATOM 918 O O . ASN A 1 115 ? -7.457 -21.672 -3.727 1 98.62 115 ASN A O 1
ATOM 922 N N . VAL A 1 116 ? -5.453 -21.703 -2.695 1 98.81 116 VAL A N 1
ATOM 923 C CA . VAL A 1 116 ? -4.789 -22.234 -3.883 1 98.81 116 VAL A CA 1
ATOM 924 C C . VAL A 1 116 ? -5.227 -23.688 -4.117 1 98.81 116 VAL A C 1
ATOM 926 O O . VAL A 1 116 ? -4.961 -24.25 -5.18 1 98.81 116 VAL A O 1
ATOM 929 N N . ALA A 1 117 ? -5.949 -24.266 -3.215 1 98.69 117 ALA A N 1
ATOM 930 C CA . ALA A 1 117 ? -6.25 -25.703 -3.297 1 98.69 117 ALA A CA 1
ATOM 931 C C . ALA A 1 117 ? -7.633 -25.938 -3.895 1 98.69 117 ALA A C 1
ATOM 933 O O . ALA A 1 117 ? -8.023 -27.078 -4.145 1 98.69 117 ALA A O 1
ATOM 934 N N . LEU A 1 118 ? -8.352 -24.891 -4.145 1 98.5 118 LEU A N 1
ATOM 935 C CA . LEU A 1 118 ? -9.734 -25.078 -4.574 1 98.5 118 LEU A CA 1
ATOM 936 C C . LEU A 1 118 ? -9.945 -24.516 -5.977 1 98.5 118 LEU A C 1
ATOM 938 O O . LEU A 1 118 ? -9.195 -23.656 -6.426 1 98.5 118 LEU A O 1
ATOM 942 N N . ARG A 1 119 ? -10.914 -25.094 -6.676 1 98.44 119 ARG A N 1
ATOM 943 C CA . ARG A 1 119 ? -11.602 -24.516 -7.824 1 98.44 119 ARG A CA 1
ATOM 944 C C . ARG A 1 119 ? -13.086 -24.297 -7.52 1 98.44 119 ARG A C 1
ATOM 946 O O . ARG A 1 119 ? -13.773 -25.203 -7.078 1 98.44 119 ARG A O 1
ATOM 953 N N . ILE A 1 120 ? -13.422 -23.078 -7.703 1 98.19 120 ILE A N 1
ATOM 954 C CA . ILE A 1 120 ? -14.742 -22.672 -7.227 1 98.19 120 ILE A CA 1
ATOM 955 C C . ILE A 1 120 ? -15.547 -22.078 -8.375 1 98.19 120 ILE A C 1
ATOM 957 O O . ILE A 1 120 ? -15.016 -21.297 -9.172 1 98.19 120 ILE A O 1
ATOM 961 N N . GLU A 1 121 ? -16.781 -22.453 -8.5 1 94.94 121 GLU A N 1
ATOM 962 C CA . GLU A 1 121 ? -17.688 -21.875 -9.492 1 94.94 121 GLU A CA 1
ATOM 963 C C . GLU A 1 121 ? -18.047 -20.438 -9.109 1 94.94 121 GLU A C 1
ATOM 965 O O . GLU A 1 121 ? -18.656 -20.203 -8.062 1 94.94 121 GLU A O 1
ATOM 970 N N . SER A 1 122 ? -17.562 -19.625 -10.039 1 88.94 122 SER A N 1
ATOM 971 C CA . SER A 1 122 ? -17.922 -18.234 -9.758 1 88.94 122 SER A CA 1
ATOM 972 C C . SER A 1 122 ? -18.812 -17.656 -10.867 1 88.94 122 SER A C 1
ATOM 974 O O . SER A 1 122 ? -18.672 -18.031 -12.031 1 88.94 122 SER A O 1
ATOM 976 N N . GLY A 1 123 ? -19.984 -17.172 -10.672 1 86.06 123 GLY A N 1
ATOM 977 C CA . GLY A 1 123 ? -20.766 -16.422 -11.656 1 86.06 123 GLY A CA 1
ATOM 978 C C . GLY A 1 123 ? -20.047 -15.195 -12.172 1 86.06 123 GLY A C 1
ATOM 979 O O . GLY A 1 123 ? -18.859 -15.008 -11.898 1 86.06 123 GLY A O 1
ATOM 980 N N . PRO A 1 124 ? -20.719 -14.539 -13.023 1 91.56 124 PRO A N 1
ATOM 981 C CA . PRO A 1 124 ? -20.109 -13.297 -13.5 1 91.56 124 PRO A CA 1
ATOM 982 C C . PRO A 1 124 ? -19.766 -12.328 -12.367 1 91.56 124 PRO A C 1
ATOM 984 O O . PRO A 1 124 ? -20.547 -12.203 -11.414 1 91.56 124 PRO A O 1
ATOM 987 N N . PRO A 1 125 ? -18.547 -11.805 -12.484 1 95.75 125 PRO A N 1
ATOM 988 C CA . PRO A 1 125 ? -18.234 -10.812 -11.461 1 95.75 125 PRO A CA 1
ATOM 989 C C . PRO A 1 125 ? -19.156 -9.602 -11.508 1 95.75 125 PRO A C 1
ATOM 991 O O . PRO A 1 125 ? -19.75 -9.312 -12.547 1 95.75 125 PRO A O 1
ATOM 994 N N . ASP A 1 126 ? -19.297 -8.953 -10.383 1 96.94 126 ASP A N 1
ATOM 995 C CA . ASP A 1 126 ? -20.047 -7.699 -10.383 1 96.94 126 ASP A CA 1
ATOM 996 C C . ASP A 1 126 ? -19.25 -6.578 -11.039 1 96.94 126 ASP A C 1
ATOM 998 O O . ASP A 1 126 ? -18.109 -6.793 -11.469 1 96.94 126 ASP A O 1
ATOM 1002 N N . ALA A 1 127 ? -19.844 -5.445 -11.18 1 97.19 127 ALA A N 1
ATOM 1003 C CA . ALA A 1 127 ? -19.266 -4.34 -11.938 1 97.19 127 ALA A CA 1
ATOM 1004 C C . ALA A 1 127 ? -17.953 -3.865 -11.305 1 97.19 127 ALA A C 1
ATOM 1006 O O . ALA A 1 127 ? -17.016 -3.479 -12.016 1 97.19 127 ALA A O 1
ATOM 1007 N N . ASP A 1 128 ? -17.828 -3.898 -10.016 1 97.38 128 ASP A N 1
ATOM 1008 C CA . ASP A 1 128 ? -16.625 -3.443 -9.32 1 97.38 128 ASP A CA 1
ATOM 1009 C C . ASP A 1 128 ? -15.453 -4.395 -9.562 1 97.38 128 ASP A C 1
ATOM 1011 O O . ASP A 1 128 ? -14.336 -3.955 -9.828 1 97.38 128 ASP A O 1
ATOM 1015 N N . VAL A 1 129 ? -15.742 -5.672 -9.484 1 98.31 129 VAL A N 1
ATOM 1016 C CA . VAL A 1 129 ? -14.703 -6.664 -9.75 1 98.31 129 VAL A CA 1
ATOM 1017 C C . VAL A 1 129 ? -14.297 -6.613 -11.219 1 98.31 129 VAL A C 1
ATOM 1019 O O . VAL A 1 129 ? -13.117 -6.711 -11.547 1 98.31 129 VAL A O 1
ATOM 1022 N N . GLN A 1 130 ? -15.273 -6.438 -12.078 1 98.19 130 GLN A N 1
ATOM 1023 C CA . GLN A 1 130 ? -14.945 -6.336 -13.5 1 98.19 130 GLN A CA 1
ATOM 1024 C C . GLN A 1 130 ? -14.016 -5.152 -13.766 1 98.19 130 GLN A C 1
ATOM 1026 O O . GLN A 1 130 ? -13.086 -5.254 -14.562 1 98.19 130 GLN A O 1
ATOM 1031 N N . ARG A 1 131 ? -14.25 -4.055 -13.172 1 97.25 131 ARG A N 1
ATOM 1032 C CA . ARG A 1 131 ? -13.383 -2.891 -13.328 1 97.25 131 ARG A CA 1
ATOM 1033 C C . ARG A 1 131 ? -11.969 -3.197 -12.852 1 97.25 131 ARG A C 1
ATOM 1035 O O . ARG A 1 131 ? -10.992 -2.738 -13.453 1 97.25 131 ARG A O 1
ATOM 1042 N N . ASN A 1 132 ? -11.883 -3.975 -11.727 1 98.56 132 ASN A N 1
ATOM 1043 C CA . ASN A 1 132 ? -10.562 -4.387 -11.258 1 98.56 132 ASN A CA 1
ATOM 1044 C C . ASN A 1 132 ? -9.844 -5.258 -12.281 1 98.56 132 ASN A C 1
ATOM 1046 O O . ASN A 1 132 ? -8.664 -5.043 -12.562 1 98.56 132 ASN A O 1
ATOM 1050 N N . LEU A 1 133 ? -10.578 -6.184 -12.836 1 98.75 133 LEU A N 1
ATOM 1051 C CA . LEU A 1 133 ? -9.992 -7.078 -13.828 1 98.75 133 LEU A CA 1
ATOM 1052 C C . LEU A 1 133 ? -9.562 -6.301 -15.07 1 98.75 133 LEU A C 1
ATOM 1054 O O . LEU A 1 133 ? -8.469 -6.531 -15.602 1 98.75 133 LEU A O 1
ATOM 1058 N N . ASP A 1 134 ? -10.391 -5.371 -15.508 1 98.5 134 ASP A N 1
ATOM 1059 C CA . ASP A 1 134 ? -10.055 -4.543 -16.656 1 98.5 134 ASP A CA 1
ATOM 1060 C C . ASP A 1 134 ? -8.773 -3.748 -16.406 1 98.5 134 ASP A C 1
ATOM 1062 O O . ASP A 1 134 ? -7.902 -3.672 -17.281 1 98.5 134 ASP A O 1
ATOM 1066 N N . ARG A 1 135 ? -8.664 -3.199 -15.273 1 98.56 135 ARG A N 1
ATOM 1067 C CA . ARG A 1 135 ? -7.5 -2.404 -14.906 1 98.56 135 ARG A CA 1
ATOM 1068 C C . ARG A 1 135 ? -6.246 -3.271 -14.836 1 98.56 135 ARG A C 1
ATOM 1070 O O . ARG A 1 135 ? -5.18 -2.867 -15.305 1 98.56 135 ARG A O 1
ATOM 1077 N N . LEU A 1 136 ? -6.406 -4.441 -14.266 1 98.88 136 LEU A N 1
ATOM 1078 C CA . LEU A 1 136 ? -5.285 -5.371 -14.211 1 98.88 136 LEU A CA 1
ATOM 1079 C C . LEU A 1 136 ? -4.789 -5.711 -15.609 1 98.88 136 LEU A C 1
ATOM 1081 O O . LEU A 1 136 ? -3.586 -5.688 -15.875 1 98.88 136 LEU A O 1
ATOM 1085 N N . GLU A 1 137 ? -5.715 -6 -16.484 1 98.88 137 GLU A N 1
ATOM 1086 C CA . GLU A 1 137 ? -5.352 -6.305 -17.859 1 98.88 137 GLU A CA 1
ATOM 1087 C C . GLU A 1 137 ? -4.594 -5.145 -18.5 1 98.88 137 GLU A C 1
ATOM 1089 O O . GLU A 1 137 ? -3.607 -5.355 -19.219 1 98.88 137 GLU A O 1
ATOM 1094 N N . GLU A 1 138 ? -5.043 -3.955 -18.219 1 98.75 138 GLU A N 1
ATOM 1095 C CA . GLU A 1 138 ? -4.387 -2.766 -18.75 1 98.75 138 GLU A CA 1
ATOM 1096 C C . GLU A 1 138 ? -2.949 -2.658 -18.25 1 98.75 138 GLU A C 1
ATOM 1098 O O . GLU A 1 138 ? -2.037 -2.367 -19.031 1 98.75 138 GLU A O 1
ATOM 1103 N N . VAL A 1 139 ? -2.746 -2.895 -17.016 1 98.88 139 VAL A N 1
ATOM 1104 C CA . VAL A 1 139 ? -1.425 -2.777 -16.406 1 98.88 139 VAL A CA 1
ATOM 1105 C C . VAL A 1 139 ? -0.5 -3.855 -16.969 1 98.88 139 VAL A C 1
ATOM 1107 O O . VAL A 1 139 ? 0.627 -3.564 -17.375 1 98.88 139 VAL A O 1
ATOM 1110 N N . TRP A 1 140 ? -0.987 -5.074 -17 1 98.88 140 TRP A N 1
ATOM 1111 C CA . TRP A 1 140 ? -0.161 -6.195 -17.438 1 98.88 140 TRP A CA 1
ATOM 1112 C C . TRP A 1 140 ? 0.202 -6.055 -18.906 1 98.88 140 TRP A C 1
ATOM 1114 O O . TRP A 1 140 ? 1.382 -6.055 -19.266 1 98.88 140 TRP A O 1
ATOM 1124 N N . THR A 1 141 ? -0.783 -5.867 -19.766 1 98.81 141 THR A N 1
ATOM 1125 C CA . THR A 1 141 ? -0.536 -5.852 -21.203 1 98.81 141 THR A CA 1
ATOM 1126 C C . THR A 1 141 ? 0.181 -4.566 -21.609 1 98.81 141 THR A C 1
ATOM 1128 O O . THR A 1 141 ? 0.989 -4.57 -22.547 1 98.81 141 THR A O 1
ATOM 1131 N N . GLY A 1 142 ? -0.118 -3.459 -20.906 1 98.56 142 GLY A N 1
ATOM 1132 C CA . GLY A 1 142 ? 0.631 -2.234 -21.141 1 98.56 142 GLY A CA 1
ATOM 1133 C C . GLY A 1 142 ? 2.117 -2.383 -20.875 1 98.56 142 GLY A C 1
ATOM 1134 O O . GLY A 1 142 ? 2.943 -1.939 -21.672 1 98.56 142 GLY A O 1
ATOM 1135 N N . GLY A 1 143 ? 2.475 -3.002 -19.75 1 98.56 143 GLY A N 1
ATOM 1136 C CA . GLY A 1 143 ? 3.871 -3.254 -19.422 1 98.56 143 GLY A CA 1
ATOM 1137 C C . GLY A 1 143 ? 4.547 -4.184 -20.422 1 98.56 143 GLY A C 1
ATOM 1138 O O . GLY A 1 143 ? 5.664 -3.918 -20.859 1 98.56 143 GLY A O 1
ATOM 1139 N N . LEU A 1 144 ? 3.832 -5.27 -20.75 1 98.69 144 LEU A N 1
ATOM 1140 C CA . LEU A 1 144 ? 4.367 -6.242 -21.688 1 98.69 144 LEU A CA 1
ATOM 1141 C C . LEU A 1 144 ? 4.672 -5.586 -23.031 1 98.69 144 LEU A C 1
ATOM 1143 O O . LEU A 1 144 ? 5.727 -5.832 -23.625 1 98.69 144 LEU A O 1
ATOM 1147 N N . LYS A 1 145 ? 3.783 -4.754 -23.484 1 98.31 145 LYS A N 1
ATOM 1148 C CA . LYS A 1 145 ? 3.947 -4.078 -24.766 1 98.31 145 LYS A CA 1
ATOM 1149 C C . LYS A 1 145 ? 5.074 -3.053 -24.703 1 98.31 145 LYS A C 1
ATOM 1151 O O . LYS A 1 145 ? 5.902 -2.979 -25.609 1 98.31 145 LYS A O 1
ATOM 1156 N N . LYS A 1 146 ? 5.211 -2.332 -23.703 1 98.12 146 LYS A N 1
ATOM 1157 C CA . LYS A 1 146 ? 6.137 -1.21 -23.594 1 98.12 146 LYS A CA 1
ATOM 1158 C C . LYS A 1 146 ? 7.562 -1.696 -23.344 1 98.12 146 LYS A C 1
ATOM 1160 O O . LYS A 1 146 ? 8.523 -1.108 -23.844 1 98.12 146 LYS A O 1
ATOM 1165 N N . PHE A 1 147 ? 7.68 -2.805 -22.641 1 98.38 147 PHE A N 1
ATOM 1166 C CA . PHE A 1 147 ? 9.016 -3.16 -22.172 1 98.38 147 PHE A CA 1
ATOM 1167 C C . PHE A 1 147 ? 9.453 -4.5 -22.75 1 98.38 147 PHE A C 1
ATOM 1169 O O . PHE A 1 147 ? 10.508 -5.023 -22.391 1 98.38 147 PHE A O 1
ATOM 1176 N N . GLY A 1 148 ? 8.586 -5.164 -23.516 1 97.31 148 GLY A N 1
ATOM 1177 C CA . GLY A 1 148 ? 9 -6.285 -24.344 1 97.31 148 GLY A CA 1
ATOM 1178 C C . GLY A 1 148 ? 8.766 -7.633 -23.672 1 97.31 148 GLY A C 1
ATOM 1179 O O . GLY A 1 148 ? 8.969 -8.68 -24.297 1 97.31 148 GLY A O 1
ATOM 1180 N N . GLY A 1 149 ? 8.234 -7.664 -22.391 1 96.62 149 GLY A N 1
ATOM 1181 C CA . GLY A 1 149 ? 7.91 -8.914 -21.719 1 96.62 149 GLY A CA 1
ATOM 1182 C C . GLY A 1 149 ? 9.109 -9.836 -21.578 1 96.62 149 GLY A C 1
ATOM 1183 O O . GLY A 1 149 ? 10.25 -9.398 -21.719 1 96.62 149 GLY A O 1
ATOM 1184 N N . PRO A 1 150 ? 8.938 -11.062 -21.047 1 98.56 150 PRO A N 1
ATOM 1185 C CA . PRO A 1 150 ? 7.637 -11.695 -20.828 1 98.56 150 PRO A CA 1
ATOM 1186 C C . PRO A 1 150 ? 7.031 -11.328 -19.469 1 98.56 150 PRO A C 1
ATOM 1188 O O . PRO A 1 150 ? 5.906 -11.742 -19.172 1 98.56 150 PRO A O 1
ATOM 1191 N N . TRP A 1 151 ? 7.738 -10.602 -18.688 1 98.81 151 TRP A N 1
ATOM 1192 C CA . TRP A 1 151 ? 7.211 -10.148 -17.406 1 98.81 151 TRP A CA 1
ATOM 1193 C C . TRP A 1 151 ? 6.699 -8.719 -17.5 1 98.81 151 TRP A C 1
ATOM 1195 O O . TRP A 1 151 ? 6.887 -8.055 -18.516 1 98.81 151 TRP A O 1
ATOM 1205 N N . VAL A 1 152 ? 5.984 -8.242 -16.516 1 98.69 152 VAL A N 1
ATOM 1206 C CA . VAL A 1 152 ? 5.145 -7.055 -16.625 1 98.69 152 VAL A CA 1
ATOM 1207 C C . VAL A 1 152 ? 6.008 -5.836 -16.953 1 98.69 152 VAL A C 1
ATOM 1209 O O . VAL A 1 152 ? 5.555 -4.91 -17.625 1 98.69 152 VAL A O 1
ATOM 1212 N N . ALA A 1 153 ? 7.301 -5.852 -16.453 1 98.62 153 ALA A N 1
ATOM 1213 C CA . ALA A 1 153 ? 8.156 -4.691 -16.688 1 98.62 153 ALA A CA 1
ATOM 1214 C C . ALA A 1 153 ? 9.438 -5.09 -17.422 1 98.62 153 ALA A C 1
ATOM 1216 O O . ALA A 1 153 ? 10.492 -4.484 -17.219 1 98.62 153 ALA A O 1
ATOM 1217 N N . GLY A 1 154 ? 9.359 -6.203 -18.203 1 98.12 154 GLY A N 1
ATOM 1218 C CA . GLY A 1 154 ? 10.508 -6.508 -19.047 1 98.12 154 GLY A CA 1
ATOM 1219 C C . GLY A 1 154 ? 10.906 -7.973 -19 1 98.12 154 GLY A C 1
ATOM 1220 O O . GLY A 1 154 ? 10.07 -8.844 -18.766 1 98.12 154 GLY A O 1
ATOM 1221 N N . LYS A 1 155 ? 12.188 -8.188 -19.234 1 97.88 155 LYS A N 1
ATOM 1222 C CA . LYS A 1 155 ? 12.711 -9.523 -19.516 1 97.88 155 LYS A CA 1
ATOM 1223 C C . LYS A 1 155 ? 12.82 -10.344 -18.234 1 97.88 155 LYS A C 1
ATOM 1225 O O . LYS A 1 155 ? 12.711 -11.57 -18.266 1 97.88 155 LYS A O 1
ATOM 1230 N N . GLU A 1 156 ? 13.023 -9.648 -17.156 1 97.69 156 GLU A N 1
ATOM 1231 C CA . GLU A 1 156 ? 13.32 -10.359 -15.914 1 97.69 156 GLU A CA 1
ATOM 1232 C C . GLU A 1 156 ? 12.148 -10.273 -14.938 1 97.69 156 GLU A C 1
ATOM 1234 O O . GLU A 1 156 ? 11.492 -9.234 -14.836 1 97.69 156 GLU A O 1
ATOM 1239 N N . PHE A 1 157 ? 11.914 -11.43 -14.242 1 98.62 157 PHE A N 1
ATOM 1240 C CA . PHE A 1 157 ? 10.953 -11.469 -13.148 1 98.62 157 PHE A CA 1
ATOM 1241 C C . PHE A 1 157 ? 11.336 -10.477 -12.055 1 98.62 157 PHE A C 1
ATOM 1243 O O . PHE A 1 157 ? 12.508 -10.383 -11.68 1 98.62 157 PHE A O 1
ATOM 1250 N N . SER A 1 158 ? 10.383 -9.656 -11.57 1 98.81 158 SER A N 1
ATOM 1251 C CA . SER A 1 158 ? 10.656 -8.648 -10.547 1 98.81 158 SER A CA 1
ATOM 1252 C C . SER A 1 158 ? 9.633 -8.703 -9.43 1 98.81 158 SER A C 1
ATOM 1254 O O . SER A 1 158 ? 8.75 -9.562 -9.43 1 98.81 158 SER A O 1
ATOM 1256 N N . ALA A 1 159 ? 9.75 -7.805 -8.477 1 98.94 159 ALA A N 1
ATOM 1257 C CA . ALA A 1 159 ? 8.805 -7.691 -7.371 1 98.94 159 ALA A CA 1
ATOM 1258 C C . ALA A 1 159 ? 7.391 -7.438 -7.879 1 98.94 159 ALA A C 1
ATOM 1260 O O . ALA A 1 159 ? 6.418 -7.918 -7.293 1 98.94 159 ALA A O 1
ATOM 1261 N N . ALA A 1 160 ? 7.242 -6.688 -8.961 1 98.94 160 ALA A N 1
ATOM 1262 C CA . ALA A 1 160 ? 5.906 -6.438 -9.5 1 98.94 160 ALA A CA 1
ATOM 1263 C C . ALA A 1 160 ? 5.203 -7.746 -9.852 1 98.94 160 ALA A C 1
ATOM 1265 O O . ALA A 1 160 ? 4.027 -7.934 -9.531 1 98.94 160 ALA A O 1
ATOM 1266 N N . ASP A 1 161 ? 5.895 -8.672 -10.484 1 98.94 161 ASP A N 1
ATOM 1267 C CA . ASP A 1 161 ? 5.32 -9.961 -10.844 1 98.94 161 ASP A CA 1
ATOM 1268 C C . ASP A 1 161 ? 4.957 -10.773 -9.602 1 98.94 161 ASP A C 1
ATOM 1270 O O . ASP A 1 161 ? 3.898 -11.398 -9.547 1 98.94 161 ASP A O 1
ATOM 1274 N N . ALA A 1 162 ? 5.836 -10.734 -8.625 1 98.94 162 ALA A N 1
ATOM 1275 C CA . ALA A 1 162 ? 5.57 -11.438 -7.371 1 98.94 162 ALA A CA 1
ATOM 1276 C C . ALA A 1 162 ? 4.293 -10.922 -6.715 1 98.94 162 ALA A C 1
ATOM 1278 O O . ALA A 1 162 ? 3.539 -11.695 -6.117 1 98.94 162 ALA A O 1
ATOM 1279 N N . PHE A 1 163 ? 4.062 -9.625 -6.828 1 98.94 163 PHE A N 1
ATOM 1280 C CA . PHE A 1 163 ? 2.891 -9.016 -6.215 1 98.94 163 PHE A CA 1
ATOM 1281 C C . PHE A 1 163 ? 1.621 -9.398 -6.965 1 98.94 163 PHE A C 1
ATOM 1283 O O . PHE A 1 163 ? 0.522 -9.328 -6.41 1 98.94 163 PHE A O 1
ATOM 1290 N N . PHE A 1 164 ? 1.722 -9.82 -8.227 1 98.94 164 PHE A N 1
ATOM 1291 C CA . PHE A 1 164 ? 0.558 -10.219 -9.008 1 98.94 164 PHE A CA 1
ATOM 1292 C C . PHE A 1 164 ? 0.315 -11.719 -8.891 1 98.94 164 PHE A C 1
ATOM 1294 O O . PHE A 1 164 ? -0.736 -12.211 -9.305 1 98.94 164 PHE A O 1
ATOM 1301 N N . ALA A 1 165 ? 1.241 -12.469 -8.305 1 98.94 165 ALA A N 1
ATOM 1302 C CA . ALA A 1 165 ? 1.117 -13.914 -8.195 1 98.94 165 ALA A CA 1
ATOM 1303 C C . ALA A 1 165 ? -0.154 -14.305 -7.441 1 98.94 165 ALA A C 1
ATOM 1305 O O . ALA A 1 165 ? -0.929 -15.141 -7.91 1 98.94 165 ALA A O 1
ATOM 1306 N N . PRO A 1 166 ? -0.459 -13.672 -6.297 1 98.94 166 PRO A N 1
ATOM 1307 C CA . PRO A 1 166 ? -1.708 -14.039 -5.625 1 98.94 166 PRO A CA 1
ATOM 1308 C C . PRO A 1 166 ? -2.943 -13.734 -6.473 1 98.94 166 PRO A C 1
ATOM 1310 O O . PRO A 1 166 ? -3.945 -14.445 -6.387 1 98.94 166 PRO A O 1
ATOM 1313 N N . VAL A 1 167 ? -2.896 -12.664 -7.242 1 98.94 167 VAL A N 1
ATOM 1314 C CA . VAL A 1 167 ? -3.998 -12.32 -8.133 1 98.94 167 VAL A CA 1
ATOM 1315 C C . VAL A 1 167 ? -4.199 -13.43 -9.164 1 98.94 167 VAL A C 1
ATOM 1317 O O . VAL A 1 167 ? -5.332 -13.836 -9.43 1 98.94 167 VAL A O 1
ATOM 1320 N N . ALA A 1 168 ? -3.119 -13.906 -9.688 1 98.94 168 ALA A N 1
ATOM 1321 C CA . ALA A 1 168 ? -3.178 -15.008 -10.648 1 98.94 168 ALA A CA 1
ATOM 1322 C C . ALA A 1 168 ? -3.834 -16.234 -10.023 1 98.94 168 ALA A C 1
ATOM 1324 O O . ALA A 1 168 ? -4.641 -16.906 -10.672 1 98.94 168 ALA A O 1
ATOM 1325 N N . THR A 1 169 ? -3.543 -16.547 -8.781 1 98.88 169 THR A N 1
ATOM 1326 C CA . THR A 1 169 ? -4.133 -17.703 -8.125 1 98.88 169 THR A CA 1
ATOM 1327 C C . THR A 1 169 ? -5.633 -17.516 -7.926 1 98.88 169 THR A C 1
ATOM 1329 O O . THR A 1 169 ? -6.406 -18.469 -8.031 1 98.88 169 THR A O 1
ATOM 1332 N N . ARG A 1 170 ? -6.055 -16.281 -7.609 1 98.75 170 ARG A N 1
ATOM 1333 C CA . ARG A 1 170 ? -7.48 -15.992 -7.492 1 98.75 170 ARG A CA 1
ATOM 1334 C C . ARG A 1 170 ? -8.203 -16.234 -8.812 1 98.75 170 ARG A C 1
ATOM 1336 O O . ARG A 1 170 ? -9.273 -16.844 -8.844 1 98.75 170 ARG A O 1
ATOM 1343 N N . ILE A 1 171 ? -7.57 -15.711 -9.875 1 98.62 171 ILE A N 1
ATOM 1344 C CA . ILE A 1 171 ? -8.156 -15.867 -11.203 1 98.62 171 ILE A CA 1
ATOM 1345 C C . ILE A 1 171 ? -8.289 -17.359 -11.531 1 98.62 171 ILE A C 1
ATOM 1347 O O . ILE A 1 171 ? -9.32 -17.797 -12.055 1 98.62 171 ILE A O 1
ATOM 1351 N N . GLN A 1 172 ? -7.34 -18.109 -11.18 1 98.62 172 GLN A N 1
ATOM 1352 C CA . GLN A 1 172 ? -7.352 -19.562 -11.422 1 98.62 172 GLN A CA 1
ATOM 1353 C C . GLN A 1 172 ? -8.414 -20.25 -10.57 1 98.62 172 GLN A C 1
ATOM 1355 O O . GLN A 1 172 ? -9.195 -21.047 -11.07 1 98.62 172 GLN A O 1
ATOM 1360 N N . THR A 1 173 ? -8.438 -19.953 -9.266 1 98.75 173 THR A N 1
ATOM 1361 C CA . THR A 1 173 ? -9.344 -20.594 -8.32 1 98.75 173 THR A CA 1
ATOM 1362 C C . THR A 1 173 ? -10.797 -20.391 -8.727 1 98.75 173 THR A C 1
ATOM 1364 O O . THR A 1 173 ? -11.594 -21.328 -8.688 1 98.75 173 THR A O 1
ATOM 1367 N N . PHE A 1 174 ? -11.117 -19.234 -9.234 1 98.56 174 PHE A N 1
ATOM 1368 C CA . PHE A 1 174 ? -12.523 -18.891 -9.445 1 98.56 174 PHE A CA 1
ATOM 1369 C C . PHE A 1 174 ? -12.859 -18.906 -10.938 1 98.56 174 PHE A C 1
ATOM 1371 O O . PHE A 1 174 ? -14.016 -18.703 -11.312 1 98.56 174 PHE A O 1
ATOM 1378 N N . GLY A 1 175 ? -11.852 -19.141 -11.734 1 97.62 175 GLY A N 1
ATOM 1379 C CA . GLY A 1 175 ? -12.094 -19.109 -13.172 1 97.62 175 GLY A CA 1
ATOM 1380 C C . GLY A 1 175 ? -12.586 -17.766 -13.672 1 97.62 175 GLY A C 1
ATOM 1381 O O . GLY A 1 175 ? -13.547 -17.703 -14.438 1 97.62 175 GLY A O 1
ATOM 1382 N N . LEU A 1 176 ? -11.969 -16.688 -13.164 1 97.88 176 LEU A N 1
ATOM 1383 C CA . LEU A 1 176 ? -12.422 -15.352 -13.539 1 97.88 176 LEU A CA 1
ATOM 1384 C C . LEU A 1 176 ? -12.062 -15.039 -14.992 1 97.88 176 LEU A C 1
ATOM 1386 O O . LEU A 1 176 ? -10.977 -15.391 -15.453 1 97.88 176 LEU A O 1
ATOM 1390 N N . PRO A 1 177 ? -12.906 -14.383 -15.656 1 95.19 177 PRO A N 1
ATOM 1391 C CA . PRO A 1 177 ? -12.68 -14.141 -17.078 1 95.19 177 PRO A CA 1
ATOM 1392 C C . PRO A 1 177 ? -11.719 -12.984 -17.344 1 95.19 177 PRO A C 1
ATOM 1394 O O . PRO A 1 177 ? -11.805 -11.945 -16.688 1 95.19 177 PRO A O 1
ATOM 1397 N N . LEU A 1 178 ? -10.789 -13.188 -18.188 1 97.44 178 LEU A N 1
ATOM 1398 C CA . LEU A 1 178 ? -9.961 -12.133 -18.766 1 97.44 178 LEU A CA 1
ATOM 1399 C C . LEU A 1 178 ? -10.273 -11.945 -20.25 1 97.44 178 LEU A C 1
ATOM 1401 O O . LEU A 1 178 ? -10.508 -12.914 -20.969 1 97.44 178 LEU A O 1
ATOM 1405 N N . LYS A 1 179 ? -10.32 -10.68 -20.688 1 97.62 179 LYS A N 1
ATOM 1406 C CA . LYS A 1 179 ? -10.719 -10.352 -22.062 1 97.62 179 LYS A CA 1
ATOM 1407 C C . LYS A 1 179 ? -9.523 -10.359 -23 1 97.62 179 LYS A C 1
ATOM 1409 O O . LYS A 1 179 ? -9.656 -10.68 -24.188 1 97.62 179 LYS A O 1
ATOM 1414 N N . ASP A 1 180 ? -8.422 -10.008 -22.5 1 98.25 180 ASP A N 1
ATOM 1415 C CA . ASP A 1 180 ? -7.211 -9.867 -23.297 1 98.25 180 ASP A CA 1
ATOM 1416 C C . ASP A 1 180 ? -6.379 -11.148 -23.281 1 98.25 180 ASP A C 1
ATOM 1418 O O . ASP A 1 180 ? -5.879 -11.547 -22.219 1 98.25 180 ASP A O 1
ATOM 1422 N N . PRO A 1 181 ? -6.16 -11.797 -24.422 1 98.44 181 PRO A N 1
ATOM 1423 C CA . PRO A 1 181 ? -5.387 -13.039 -24.469 1 98.44 181 PRO A CA 1
ATOM 1424 C C . PRO A 1 181 ? -3.965 -12.867 -23.938 1 98.44 181 PRO A C 1
ATOM 1426 O O . PRO A 1 181 ? -3.393 -13.805 -23.375 1 98.44 181 PRO A O 1
ATOM 1429 N N . GLU A 1 182 ? -3.428 -11.719 -24.156 1 98.56 182 GLU A N 1
ATOM 1430 C CA . GLU A 1 182 ? -2.082 -11.469 -23.656 1 98.56 182 GLU A CA 1
ATOM 1431 C C . GLU A 1 182 ? -2.064 -11.461 -22.125 1 98.56 182 GLU A C 1
ATOM 1433 O O . GLU A 1 182 ? -1.093 -11.898 -21.5 1 98.56 182 GLU A O 1
ATOM 1438 N N . ALA A 1 183 ? -3.115 -10.922 -21.531 1 98.81 183 ALA A N 1
ATOM 1439 C CA . ALA A 1 183 ? -3.25 -10.961 -20.078 1 98.81 183 ALA A CA 1
ATOM 1440 C C . ALA A 1 183 ? -3.404 -12.391 -19.578 1 98.81 183 ALA A C 1
ATOM 1442 O O . ALA A 1 183 ? -2.811 -12.766 -18.562 1 98.81 183 ALA A O 1
ATOM 1443 N N . GLU A 1 184 ? -4.207 -13.156 -20.297 1 98.69 184 GLU A N 1
ATOM 1444 C CA . GLU A 1 184 ? -4.371 -14.562 -19.938 1 98.69 184 GLU A CA 1
ATOM 1445 C C . GLU A 1 184 ? -3.033 -15.297 -19.984 1 98.69 184 GLU A C 1
ATOM 1447 O O . GLU A 1 184 ? -2.727 -16.094 -19.094 1 98.69 184 GLU A O 1
ATOM 1452 N N . ALA A 1 185 ? -2.277 -15.039 -21 1 98.81 185 ALA A N 1
ATOM 1453 C CA . ALA A 1 185 ? -0.967 -15.672 -21.156 1 98.81 185 ALA A CA 1
ATOM 1454 C C . ALA A 1 185 ? -0.029 -15.258 -20.031 1 98.81 185 ALA A C 1
ATOM 1456 O O . ALA A 1 185 ? 0.756 -16.078 -19.531 1 98.81 185 ALA A O 1
ATOM 1457 N N . TYR A 1 186 ? -0.063 -14.023 -19.625 1 98.94 186 TYR A N 1
ATOM 1458 C CA . TYR A 1 186 ? 0.758 -13.531 -18.531 1 98.94 186 TYR A CA 1
ATOM 1459 C C . TYR A 1 186 ? 0.403 -14.242 -17.234 1 98.94 186 TYR A C 1
ATOM 1461 O O . TYR A 1 186 ? 1.29 -14.648 -16.469 1 98.94 186 TYR A O 1
ATOM 1469 N N . VAL A 1 187 ? -0.907 -14.398 -16.969 1 98.94 187 VAL A N 1
ATOM 1470 C CA . VAL A 1 187 ? -1.373 -15.078 -15.766 1 98.94 187 VAL A CA 1
ATOM 1471 C C . VAL A 1 187 ? -0.883 -16.516 -15.773 1 98.94 187 VAL A C 1
ATOM 1473 O O . VAL A 1 187 ? -0.376 -17.016 -14.758 1 98.94 187 VAL A O 1
ATOM 1476 N N . GLU A 1 188 ? -1.008 -17.188 -16.875 1 98.81 188 GLU A N 1
ATOM 1477 C CA . GLU A 1 188 ? -0.536 -18.562 -16.984 1 98.81 188 GLU A CA 1
ATOM 1478 C C . GLU A 1 188 ? 0.969 -18.656 -16.75 1 98.81 188 GLU A C 1
ATOM 1480 O O . GLU A 1 188 ? 1.444 -19.562 -16.078 1 98.81 188 GLU A O 1
ATOM 1485 N N . ARG A 1 189 ? 1.695 -17.734 -17.312 1 98.81 189 ARG A N 1
ATOM 1486 C CA . ARG A 1 189 ? 3.143 -17.688 -17.125 1 98.81 189 ARG A CA 1
ATOM 1487 C C . ARG A 1 189 ? 3.498 -17.5 -15.656 1 98.81 189 ARG A C 1
ATOM 1489 O O . ARG A 1 189 ? 4.43 -18.141 -15.148 1 98.81 189 ARG A O 1
ATOM 1496 N N . LEU A 1 190 ? 2.801 -16.625 -14.984 1 98.88 190 LEU A N 1
ATOM 1497 C CA . LEU A 1 190 ? 3.014 -16.422 -13.555 1 98.88 190 LEU A CA 1
ATOM 1498 C C . LEU A 1 190 ? 2.789 -17.719 -12.781 1 98.88 190 LEU A C 1
ATOM 1500 O O . LEU A 1 190 ? 3.615 -18.094 -11.945 1 98.88 190 LEU A O 1
ATOM 1504 N N . LEU A 1 191 ? 1.682 -18.391 -13.109 1 98.88 191 LEU A N 1
ATOM 1505 C CA . LEU A 1 191 ? 1.307 -19.594 -12.383 1 98.88 191 LEU A CA 1
ATOM 1506 C C . LEU A 1 191 ? 2.322 -20.703 -12.625 1 98.88 191 LEU A C 1
ATOM 1508 O O . LEU A 1 191 ? 2.525 -21.562 -11.766 1 98.88 191 LEU A O 1
ATOM 1512 N N . GLU A 1 192 ? 3 -20.641 -13.734 1 98.62 192 GLU A N 1
ATOM 1513 C CA . GLU A 1 192 ? 3.947 -21.688 -14.109 1 98.62 192 GLU A CA 1
ATOM 1514 C C . GLU A 1 192 ? 5.355 -21.344 -13.625 1 98.62 192 GLU A C 1
ATOM 1516 O O . GLU A 1 192 ? 6.266 -22.172 -13.734 1 98.62 192 GLU A O 1
ATOM 1521 N N . HIS A 1 193 ? 5.559 -20.094 -13.219 1 98.88 193 HIS A N 1
ATOM 1522 C CA . HIS A 1 193 ? 6.871 -19.766 -12.68 1 98.88 193 HIS A CA 1
ATOM 1523 C C . HIS A 1 193 ? 7.262 -20.734 -11.562 1 98.88 193 HIS A C 1
ATOM 1525 O O . HIS A 1 193 ? 6.457 -21.031 -10.68 1 98.88 193 HIS A O 1
ATOM 1531 N N . PRO A 1 194 ? 8.492 -21.172 -11.516 1 98.88 194 PRO A N 1
ATOM 1532 C CA . PRO A 1 194 ? 8.883 -22.219 -10.562 1 98.88 194 PRO A CA 1
ATOM 1533 C C . PRO A 1 194 ? 8.609 -21.828 -9.117 1 98.88 194 PRO A C 1
ATOM 1535 O O . PRO A 1 194 ? 8.117 -22.641 -8.336 1 98.88 194 PRO A O 1
ATOM 1538 N N . ALA A 1 195 ? 8.891 -20.625 -8.719 1 98.94 195 ALA A N 1
ATOM 1539 C CA . ALA A 1 195 ? 8.656 -20.172 -7.352 1 98.94 195 ALA A CA 1
ATOM 1540 C C . ALA A 1 195 ? 7.164 -20.125 -7.035 1 98.94 195 ALA A C 1
ATOM 1542 O O . ALA A 1 195 ? 6.75 -20.516 -5.938 1 98.94 195 ALA A O 1
ATOM 1543 N N . VAL A 1 196 ? 6.367 -19.672 -7.977 1 98.94 196 VAL A N 1
ATOM 1544 C CA . VAL A 1 196 ? 4.922 -19.594 -7.797 1 98.94 196 VAL A CA 1
ATOM 1545 C C . VAL A 1 196 ? 4.332 -21 -7.719 1 98.94 196 VAL A C 1
ATOM 1547 O O . VAL A 1 196 ? 3.533 -21.297 -6.832 1 98.94 196 VAL A O 1
ATOM 1550 N N . LYS A 1 197 ? 4.746 -21.797 -8.602 1 98.88 197 LYS A N 1
ATOM 1551 C CA . LYS A 1 197 ? 4.293 -23.188 -8.625 1 98.88 197 LYS A CA 1
ATOM 1552 C C . LYS A 1 197 ? 4.621 -23.891 -7.316 1 98.88 197 LYS A C 1
ATOM 1554 O O . LYS A 1 197 ? 3.793 -24.641 -6.781 1 98.88 197 LYS A O 1
ATOM 1559 N N . GLN A 1 198 ? 5.84 -23.672 -6.844 1 98.94 198 GLN A N 1
ATOM 1560 C CA . GLN A 1 198 ? 6.238 -24.266 -5.574 1 98.94 198 GLN A CA 1
ATOM 1561 C C . GLN A 1 198 ? 5.316 -23.828 -4.441 1 98.94 198 GLN A C 1
ATOM 1563 O O . GLN A 1 198 ? 4.875 -24.656 -3.637 1 98.94 198 GLN A O 1
ATOM 1568 N N . TRP A 1 199 ? 5.023 -22.547 -4.324 1 98.94 199 TRP A N 1
ATOM 1569 C CA . TRP A 1 199 ? 4.109 -22.031 -3.309 1 98.94 199 TRP A CA 1
ATOM 1570 C C . TRP A 1 199 ? 2.758 -22.734 -3.389 1 98.94 199 TRP A C 1
ATOM 1572 O O . TRP A 1 199 ? 2.225 -23.188 -2.373 1 98.94 199 TRP A O 1
ATOM 1582 N N . ILE A 1 200 ? 2.24 -22.797 -4.602 1 98.88 200 ILE A N 1
ATOM 1583 C CA . ILE A 1 200 ? 0.908 -23.359 -4.824 1 98.88 200 ILE A CA 1
ATOM 1584 C C . ILE A 1 200 ? 0.891 -24.828 -4.43 1 98.88 200 ILE A C 1
ATOM 1586 O O . ILE A 1 200 ? -0.009 -25.281 -3.711 1 98.88 200 ILE A O 1
ATOM 1590 N N . GLU A 1 201 ? 1.902 -25.562 -4.855 1 98.75 201 GLU A N 1
ATOM 1591 C CA . GLU A 1 201 ? 1.975 -26.984 -4.547 1 98.75 201 GLU A CA 1
ATOM 1592 C C . GLU A 1 201 ? 2.074 -27.219 -3.041 1 98.75 201 GLU A C 1
ATOM 1594 O O . GLU A 1 201 ? 1.401 -28.094 -2.498 1 98.75 201 GLU A O 1
ATOM 1599 N N . GLU A 1 202 ? 2.896 -26.438 -2.412 1 98.75 202 GLU A N 1
ATOM 1600 C CA . GLU A 1 202 ? 3.035 -26.562 -0.963 1 98.75 202 GLU A CA 1
ATOM 1601 C C . GLU A 1 202 ? 1.755 -26.141 -0.248 1 98.75 202 GLU A C 1
ATOM 1603 O O . GLU A 1 202 ? 1.394 -26.719 0.779 1 98.75 202 GLU A O 1
ATOM 1608 N N . GLY A 1 203 ? 1.057 -25.109 -0.766 1 98.62 203 GLY A N 1
ATOM 1609 C CA . GLY A 1 203 ? -0.225 -24.703 -0.213 1 98.62 203 GLY A CA 1
ATOM 1610 C C . GLY A 1 203 ? -1.295 -25.781 -0.333 1 98.62 203 GLY A C 1
ATOM 1611 O O . GLY A 1 203 ? -2.1 -25.953 0.583 1 98.62 203 GLY A O 1
ATOM 1612 N N . ILE A 1 204 ? -1.279 -26.438 -1.471 1 98.5 204 ILE A N 1
ATOM 1613 C CA . ILE A 1 204 ? -2.229 -27.516 -1.709 1 98.5 204 ILE A CA 1
ATOM 1614 C C . ILE A 1 204 ? -1.949 -28.672 -0.746 1 98.5 204 ILE A C 1
ATOM 1616 O O . ILE A 1 204 ? -2.879 -29.297 -0.221 1 98.5 204 ILE A O 1
ATOM 1620 N N . ALA A 1 205 ? -0.696 -28.906 -0.413 1 97.94 205 ALA A N 1
ATOM 1621 C CA . ALA A 1 205 ? -0.284 -30.031 0.408 1 97.94 205 ALA A CA 1
ATOM 1622 C C . ALA A 1 205 ? -0.511 -29.75 1.891 1 97.94 205 ALA A C 1
ATOM 1624 O O . ALA A 1 205 ? -0.503 -30.672 2.713 1 97.94 205 ALA A O 1
ATOM 1625 N N . GLU A 1 206 ? -0.694 -28.469 2.221 1 97 206 GLU A N 1
ATOM 1626 C CA . GLU A 1 206 ? -0.904 -28.109 3.617 1 97 206 GLU A CA 1
ATOM 1627 C C . GLU A 1 206 ? -2.158 -28.766 4.18 1 97 206 GLU A C 1
ATOM 1629 O O . GLU A 1 206 ? -3.184 -28.844 3.498 1 97 206 GLU A O 1
ATOM 1634 N N . THR A 1 207 ? -2.08 -29.25 5.418 1 95.88 207 THR A N 1
ATOM 1635 C CA . THR A 1 207 ? -3.217 -29.953 6.008 1 95.88 207 THR A CA 1
ATOM 1636 C C . THR A 1 207 ? -3.92 -29.062 7.035 1 95.88 207 THR A C 1
ATOM 1638 O O . THR A 1 207 ? -5.102 -29.266 7.32 1 95.88 207 THR A O 1
ATOM 1641 N N . ALA A 1 208 ? -3.24 -28.125 7.613 1 95.25 208 ALA A N 1
ATOM 1642 C CA . ALA A 1 208 ? -3.855 -27.219 8.578 1 95.25 208 ALA A CA 1
ATOM 1643 C C . ALA A 1 208 ? -4.926 -26.359 7.906 1 95.25 208 ALA A C 1
ATOM 1645 O O . ALA A 1 208 ? -4.734 -25.875 6.785 1 95.25 208 ALA A O 1
ATOM 1646 N N . ARG A 1 209 ? -6.078 -26.266 8.648 1 95.56 209 ARG A N 1
ATOM 1647 C CA . ARG A 1 209 ? -7.188 -25.469 8.141 1 95.56 209 ARG A CA 1
ATOM 1648 C C . ARG A 1 209 ? -7.566 -24.359 9.117 1 95.56 209 ARG A C 1
ATOM 1650 O O . ARG A 1 209 ? -7.574 -24.578 10.336 1 95.56 209 ARG A O 1
ATOM 1657 N N . GLU A 1 210 ? -7.84 -23.25 8.531 1 94.75 210 GLU A N 1
ATOM 1658 C CA . GLU A 1 210 ? -8.414 -22.156 9.297 1 94.75 210 GLU A CA 1
ATOM 1659 C C . GLU A 1 210 ? -9.859 -21.891 8.875 1 94.75 210 GLU A C 1
ATOM 1661 O O . GLU A 1 210 ? -10.109 -21.406 7.766 1 94.75 210 GLU A O 1
ATOM 1666 N N . PRO A 1 211 ? -10.805 -22.109 9.75 1 93.5 211 PRO A N 1
ATOM 1667 C CA . PRO A 1 211 ? -12.219 -22.172 9.352 1 93.5 211 PRO A CA 1
ATOM 1668 C C . PRO A 1 211 ? -12.711 -20.844 8.758 1 93.5 211 PRO A C 1
ATOM 1670 O O . PRO A 1 211 ? -13.477 -20.859 7.797 1 93.5 211 PRO A O 1
ATOM 1673 N N . SER A 1 212 ? -12.281 -19.75 9.297 1 93.88 212 SER A N 1
ATOM 1674 C CA . SER A 1 212 ? -12.766 -18.484 8.789 1 93.88 212 SER A CA 1
ATOM 1675 C C . SER A 1 212 ? -12.352 -18.266 7.336 1 93.88 212 SER A C 1
ATOM 1677 O O . SER A 1 212 ? -13.133 -17.766 6.527 1 93.88 212 SER A O 1
ATOM 1679 N N . HIS A 1 213 ? -11.156 -18.656 6.984 1 95.62 213 HIS A N 1
ATOM 1680 C CA . HIS A 1 213 ? -10.688 -18.531 5.609 1 95.62 213 HIS A CA 1
ATOM 1681 C C . HIS A 1 213 ? -11.422 -19.516 4.691 1 95.62 213 HIS A C 1
ATOM 1683 O O . HIS A 1 213 ? -11.727 -19.172 3.543 1 95.62 213 HIS A O 1
ATOM 1689 N N . GLU A 1 214 ? -11.734 -20.703 5.215 1 94.75 214 GLU A N 1
ATOM 1690 C CA . GLU A 1 214 ? -12.453 -21.703 4.441 1 94.75 214 GLU A CA 1
ATOM 1691 C C . GLU A 1 214 ? -13.875 -21.234 4.125 1 94.75 214 GLU A C 1
ATOM 1693 O O . GLU A 1 214 ? -14.375 -21.453 3.018 1 94.75 214 GLU A O 1
ATOM 1698 N N . VAL A 1 215 ? -14.469 -20.562 5.109 1 94.81 215 VAL A N 1
ATOM 1699 C CA . VAL A 1 215 ? -15.836 -20.078 4.93 1 94.81 215 VAL A CA 1
ATOM 1700 C C . VAL A 1 215 ? -15.828 -18.859 4.008 1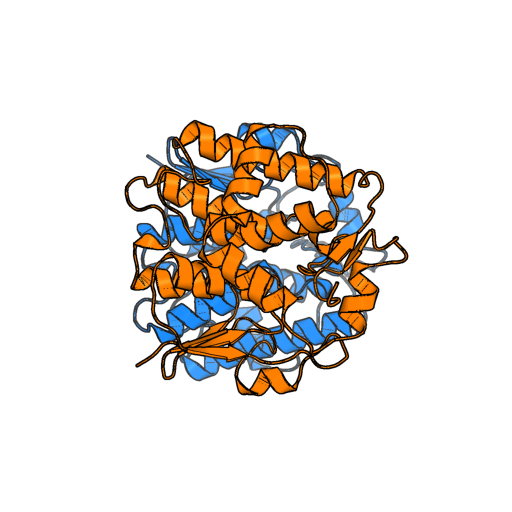 94.81 215 VAL A C 1
ATOM 1702 O O . VAL A 1 215 ? -16.688 -18.734 3.129 1 94.81 215 VAL A O 1
ATOM 1705 N N . ASP A 1 216 ? -14.852 -18.016 4.164 1 95.19 216 ASP A N 1
ATOM 1706 C CA . ASP A 1 216 ? -14.781 -16.766 3.418 1 95.19 216 ASP A CA 1
ATOM 1707 C C . ASP A 1 216 ? -14.594 -17.016 1.925 1 95.19 216 ASP A C 1
ATOM 1709 O O . ASP A 1 216 ? -15.227 -16.375 1.092 1 95.19 216 ASP A O 1
ATOM 1713 N N . VAL A 1 217 ? -13.758 -17.953 1.563 1 96.69 217 VAL A N 1
ATOM 1714 C CA . VAL A 1 217 ? -13.422 -18.172 0.161 1 96.69 217 VAL A CA 1
ATOM 1715 C C . VAL A 1 217 ? -14.633 -18.734 -0.582 1 96.69 217 VAL A C 1
ATOM 1717 O O . VAL A 1 217 ? -14.812 -18.469 -1.772 1 96.69 217 VAL A O 1
ATOM 1720 N N . LEU A 1 218 ? -15.5 -19.438 0.083 1 96.12 218 LEU A N 1
ATOM 1721 C CA . LEU A 1 218 ? -16.641 -20.094 -0.552 1 96.12 218 LEU A CA 1
ATOM 1722 C C . LEU A 1 218 ? -17.812 -19.141 -0.669 1 96.12 218 LEU A C 1
ATOM 1724 O O . LEU A 1 218 ? -18.438 -19.031 -1.732 1 96.12 218 LEU A O 1
ATOM 1728 N N . ARG A 1 219 ? -18.125 -18.469 0.392 1 93.5 219 ARG A N 1
ATOM 1729 C CA . ARG A 1 219 ? -19.266 -17.562 0.456 1 93.5 219 ARG A CA 1
ATOM 1730 C C . ARG A 1 219 ? -20.5 -18.172 -0.196 1 93.5 219 ARG A C 1
ATOM 1732 O O . ARG A 1 219 ? -21.188 -17.516 -0.973 1 93.5 219 ARG A O 1
ATOM 1739 N N . GLY A 1 220 ? -20.641 -19.391 -0.013 1 92.56 220 GLY A N 1
ATOM 1740 C CA . GLY A 1 220 ? -21.844 -20.094 -0.462 1 92.56 220 GLY A CA 1
ATOM 1741 C C . GLY A 1 220 ? -21.719 -20.609 -1.883 1 92.56 220 GLY A C 1
ATOM 1742 O O . GLY A 1 220 ? -22.688 -21.172 -2.422 1 92.56 220 GLY A O 1
ATOM 1743 N N . ARG A 1 221 ? -20.625 -20.5 -2.527 1 95.81 221 ARG A N 1
ATOM 1744 C CA . ARG A 1 221 ? -20.406 -20.953 -3.898 1 95.81 221 ARG A CA 1
ATOM 1745 C C . ARG A 1 221 ? -20.094 -22.438 -3.941 1 95.81 221 ARG A C 1
ATOM 1747 O O . ARG A 1 221 ? -19.703 -23.031 -2.93 1 95.81 221 ARG A O 1
ATOM 1754 N N . LYS A 1 222 ? -20.234 -22.953 -5.102 1 96.69 222 LYS A N 1
ATOM 1755 C CA . LYS A 1 222 ? -20.016 -24.391 -5.301 1 96.69 222 LYS A CA 1
ATOM 1756 C C . LYS A 1 222 ? -18.531 -24.688 -5.562 1 96.69 222 LYS A C 1
ATOM 1758 O O . LYS A 1 222 ? -17.906 -24.047 -6.41 1 96.69 222 LYS A O 1
ATOM 1763 N N . VAL A 1 223 ? -18.031 -25.656 -4.793 1 97.19 223 VAL A N 1
ATOM 1764 C CA . VAL A 1 223 ? -16.688 -26.141 -5.055 1 97.19 223 VAL A CA 1
ATOM 1765 C C . VAL A 1 223 ? -16.703 -27.109 -6.242 1 97.19 223 VAL A C 1
ATOM 1767 O O . VAL A 1 223 ? -17.406 -28.109 -6.223 1 97.19 223 VAL A O 1
ATOM 1770 N N . LEU A 1 224 ? -15.93 -26.719 -7.215 1 97.62 224 LEU A N 1
ATOM 1771 C CA . LEU A 1 224 ? -15.828 -27.578 -8.391 1 97.62 224 LEU A CA 1
ATOM 1772 C C . LEU A 1 224 ? -14.789 -28.688 -8.172 1 97.62 224 LEU A C 1
ATOM 1774 O O . LEU A 1 224 ? -14.961 -29.812 -8.641 1 97.62 224 LEU A O 1
ATOM 1778 N N . LYS A 1 225 ? -13.695 -28.312 -7.555 1 97.81 225 LYS A N 1
ATOM 1779 C CA . LYS A 1 225 ? -12.602 -29.25 -7.305 1 97.81 225 LYS A CA 1
ATOM 1780 C C . LYS A 1 225 ? -11.828 -28.859 -6.051 1 97.81 225 LYS A C 1
ATOM 1782 O O . LYS A 1 225 ? -11.562 -27.672 -5.82 1 97.81 225 LYS A O 1
ATOM 1787 N N . ASP A 1 226 ? -11.516 -29.766 -5.191 1 97.75 226 ASP A N 1
ATOM 1788 C CA . ASP A 1 226 ? -10.562 -29.641 -4.09 1 97.75 226 ASP A CA 1
ATOM 1789 C C . ASP A 1 226 ? -9.281 -30.422 -4.383 1 97.75 226 ASP A C 1
ATOM 1791 O O . ASP A 1 226 ? -9.266 -31.656 -4.312 1 97.75 226 ASP A O 1
ATOM 1795 N N . LEU A 1 227 ? -8.219 -29.766 -4.641 1 98.06 227 LEU A N 1
ATOM 1796 C CA . LEU A 1 227 ? -6.969 -30.344 -5.113 1 98.06 227 LEU A CA 1
ATOM 1797 C C . LEU A 1 227 ? -6.211 -31 -3.969 1 98.06 227 LEU A C 1
ATOM 1799 O O . LEU A 1 227 ? -5.258 -31.75 -4.203 1 98.06 227 LEU A O 1
ATOM 1803 N N . SER A 1 228 ? -6.578 -30.641 -2.762 1 94.81 228 SER A N 1
ATOM 1804 C CA . SER A 1 228 ? -5.906 -31.234 -1.608 1 94.81 228 SER A CA 1
ATOM 1805 C C . SER A 1 228 ? -6.504 -32.594 -1.263 1 94.81 228 SER A C 1
ATOM 1807 O O . SER A 1 228 ? -5.957 -33.312 -0.429 1 94.81 228 SER A O 1
ATOM 1809 N N . ALA A 1 229 ? -7.684 -32.906 -1.791 1 83.75 229 ALA A N 1
ATOM 1810 C CA . ALA A 1 229 ? -8.406 -34.125 -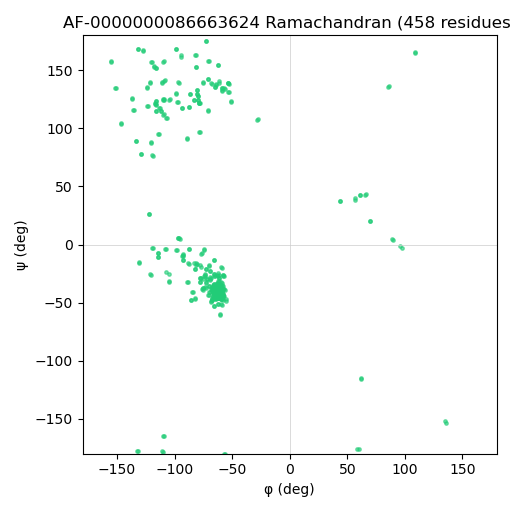1.455 1 83.75 229 ALA A CA 1
ATOM 1811 C C . ALA A 1 229 ? -7.836 -35.344 -2.209 1 83.75 229 ALA A C 1
ATOM 1813 O O . ALA A 1 229 ? -7.418 -35.219 -3.361 1 83.75 229 ALA A O 1
ATOM 1814 N N . SER A 1 230 ? -6.887 -36.25 -1.645 1 64.12 230 SER A N 1
ATOM 1815 C CA . SER A 1 230 ? -6.43 -37.469 -2.279 1 64.12 230 SER A CA 1
ATOM 1816 C C . SER A 1 230 ? -7.496 -38.031 -3.201 1 64.12 230 SER A C 1
ATOM 1818 O O . SER A 1 230 ? -8.664 -38.156 -2.822 1 64.12 230 SER A O 1
ATOM 1820 N N . GLN A 1 231 ? -7.32 -37.938 -4.594 1 45.84 231 GLN A N 1
ATOM 1821 C CA . GLN A 1 231 ? -8.141 -38.688 -5.543 1 45.84 231 GLN A CA 1
ATOM 1822 C C . GLN A 1 231 ? -8.211 -40.156 -5.168 1 45.84 231 GLN A C 1
ATOM 1824 O O . GLN A 1 231 ? -7.262 -40.719 -4.594 1 45.84 231 GLN A O 1
ATOM 1829 N N . MET B 1 1 ? 15.125 17.75 -16.906 1 67.5 1 MET B N 1
ATOM 1830 C CA . MET B 1 1 ? 13.727 18.141 -17.094 1 67.5 1 MET B CA 1
ATOM 1831 C C . MET B 1 1 ? 13 18.25 -15.758 1 67.5 1 MET B C 1
ATOM 1833 O O . MET B 1 1 ? 13.43 17.656 -14.766 1 67.5 1 MET B O 1
ATOM 1837 N N . VAL B 1 2 ? 12.031 19.188 -15.578 1 90.56 2 VAL B N 1
ATOM 1838 C CA . VAL B 1 2 ? 11.398 19.547 -14.312 1 90.56 2 VAL B CA 1
ATOM 1839 C C . VAL B 1 2 ? 10.32 18.516 -13.961 1 90.56 2 VAL B C 1
ATOM 1841 O O . VAL B 1 2 ? 9.562 18.094 -14.836 1 90.56 2 VAL B O 1
ATOM 1844 N N . LEU B 1 3 ? 10.367 17.875 -12.789 1 98.25 3 LEU B N 1
ATOM 1845 C CA . LEU B 1 3 ? 9.312 17 -12.281 1 98.25 3 LEU B CA 1
ATOM 1846 C C . LEU B 1 3 ? 7.969 17.719 -12.281 1 98.25 3 LEU B C 1
ATOM 1848 O O . LEU B 1 3 ? 7.883 18.891 -11.914 1 98.25 3 LEU B O 1
ATOM 1852 N N . GLU B 1 4 ? 6.93 17.016 -12.836 1 98.88 4 GLU B N 1
ATOM 1853 C CA . GLU B 1 4 ? 5.555 17.484 -12.719 1 98.88 4 GLU B CA 1
ATOM 1854 C C . GLU B 1 4 ? 4.742 16.578 -11.797 1 98.88 4 GLU B C 1
ATOM 1856 O O . GLU B 1 4 ? 4.695 15.367 -11.992 1 98.88 4 GLU B O 1
ATOM 1861 N N . LEU B 1 5 ? 4.164 17.141 -10.805 1 98.94 5 LEU B N 1
ATOM 1862 C CA . LEU B 1 5 ? 3.312 16.375 -9.898 1 98.94 5 LEU B CA 1
ATOM 1863 C C . LEU B 1 5 ? 1.847 16.75 -10.086 1 98.94 5 LEU B C 1
ATOM 1865 O O . LEU B 1 5 ? 1.451 17.891 -9.797 1 98.94 5 LEU B O 1
ATOM 1869 N N . TYR B 1 6 ? 1.07 15.844 -10.594 1 98.94 6 TYR B N 1
ATOM 1870 C CA . TYR B 1 6 ? -0.375 16.016 -10.711 1 98.94 6 TYR B CA 1
ATOM 1871 C C . TYR B 1 6 ? -1.067 15.656 -9.398 1 98.94 6 TYR B C 1
ATOM 1873 O O . TYR B 1 6 ? -0.869 14.562 -8.859 1 98.94 6 TYR B O 1
ATOM 1881 N N . ILE B 1 7 ? -1.825 16.562 -8.867 1 98.81 7 ILE B N 1
ATOM 1882 C CA . ILE B 1 7 ? -2.578 16.375 -7.633 1 98.81 7 ILE B CA 1
ATOM 1883 C C . ILE B 1 7 ? -4.023 16.828 -7.836 1 98.81 7 ILE B C 1
ATOM 1885 O O . ILE B 1 7 ? -4.348 17.453 -8.859 1 98.81 7 ILE B O 1
ATOM 1889 N N . ALA B 1 8 ? -4.887 16.5 -6.895 1 98.31 8 ALA B N 1
ATOM 1890 C CA . ALA B 1 8 ? -6.246 17.047 -6.871 1 98.31 8 ALA B CA 1
ATOM 1891 C C . ALA B 1 8 ? -6.43 18.031 -5.723 1 98.31 8 ALA B C 1
ATOM 1893 O O . ALA B 1 8 ? -5.453 18.594 -5.219 1 98.31 8 ALA B O 1
ATOM 1894 N N . ASN B 1 9 ? -7.68 18.344 -5.406 1 97.81 9 ASN B N 1
ATOM 1895 C CA . ASN B 1 9 ? -7.98 19.359 -4.391 1 97.81 9 ASN B CA 1
ATOM 1896 C C . ASN B 1 9 ? -7.215 19.094 -3.098 1 97.81 9 ASN B C 1
ATOM 1898 O O . ASN B 1 9 ? -7.363 18.031 -2.486 1 97.81 9 ASN B O 1
ATOM 1902 N N . LYS B 1 10 ? -6.441 20.094 -2.662 1 98.69 10 LYS B N 1
ATOM 1903 C CA . LYS B 1 10 ? -5.703 19.969 -1.409 1 98.69 10 LYS B CA 1
ATOM 1904 C C . LYS B 1 10 ? -6.652 19.797 -0.226 1 98.69 10 LYS B C 1
ATOM 1906 O O . LYS B 1 10 ? -6.316 19.125 0.756 1 98.69 10 LYS B O 1
ATOM 1911 N N . ARG B 1 11 ? -7.859 20.266 -0.362 1 98.25 11 ARG B N 1
ATOM 1912 C CA . ARG B 1 11 ? -8.883 20.203 0.679 1 98.25 11 ARG B CA 1
ATOM 1913 C C . ARG B 1 11 ? -9.227 18.75 1.013 1 98.25 11 ARG B C 1
ATOM 1915 O O . ARG B 1 11 ? -9.469 18.422 2.176 1 98.25 11 ARG B O 1
ATOM 1922 N N . TYR B 1 12 ? -9.148 17.891 -0.111 1 97.81 12 TYR B N 1
ATOM 1923 C CA . TYR B 1 12 ? -9.734 16.547 0.029 1 97.81 12 TYR B CA 1
ATOM 1924 C C . TYR B 1 12 ? -8.68 15.469 -0.187 1 97.81 12 TYR B C 1
ATOM 1926 O O . TYR B 1 12 ? -8.844 14.344 0.276 1 97.81 12 TYR B O 1
ATOM 1934 N N . SER B 1 13 ? -7.637 15.773 -0.941 1 98.31 13 SER B N 1
ATOM 1935 C CA . SER B 1 13 ? -6.844 14.719 -1.566 1 98.31 13 SER B CA 1
ATOM 1936 C C . SER B 1 13 ? -5.715 14.258 -0.65 1 98.31 13 SER B C 1
ATOM 1938 O O . SER B 1 13 ? -4.586 14.742 -0.757 1 98.31 13 SER B O 1
ATOM 1940 N N . SER B 1 14 ? -6.004 13.266 0.131 1 98.62 14 SER B N 1
ATOM 1941 C CA . SER B 1 14 ? -5.039 12.758 1.102 1 98.62 14 SER B CA 1
ATOM 1942 C C . SER B 1 14 ? -3.9 12.008 0.412 1 98.62 14 SER B C 1
ATOM 1944 O O . SER B 1 14 ? -2.766 12.016 0.895 1 98.62 14 SER B O 1
ATOM 1946 N N . TRP B 1 15 ? -4.141 11.367 -0.772 1 98.62 15 TRP B N 1
ATOM 1947 C CA . TRP B 1 15 ? -3.104 10.648 -1.499 1 98.62 15 TRP B CA 1
ATOM 1948 C C . TRP B 1 15 ? -2.127 11.617 -2.16 1 98.62 15 TRP B C 1
ATOM 1950 O O . TRP B 1 15 ? -0.917 11.375 -2.168 1 98.62 15 TRP B O 1
ATOM 1960 N N . SER B 1 16 ? -2.643 12.719 -2.66 1 98.88 16 SER B N 1
ATOM 1961 C CA . SER B 1 16 ? -1.813 13.758 -3.27 1 98.88 16 SER B CA 1
ATOM 1962 C C . SER B 1 16 ? -0.899 14.406 -2.24 1 98.88 16 SER B C 1
ATOM 1964 O O . SER B 1 16 ? 0.236 14.773 -2.553 1 98.88 16 SER B O 1
ATOM 1966 N N . MET B 1 17 ? -1.385 14.539 -1.047 1 98.94 17 MET B N 1
ATOM 1967 C CA . MET B 1 17 ? -0.653 15.25 0.002 1 98.94 17 MET B CA 1
ATOM 1968 C C . MET B 1 17 ? 0.686 14.57 0.28 1 98.94 17 MET B C 1
ATOM 1970 O O . MET B 1 17 ? 1.688 15.242 0.52 1 98.94 17 MET B O 1
ATOM 1974 N N . ARG B 1 18 ? 0.735 13.289 0.173 1 98.94 18 ARG B N 1
ATOM 1975 C CA . ARG B 1 18 ? 1.887 12.484 0.576 1 98.94 18 ARG B CA 1
ATOM 1976 C C . ARG B 1 18 ? 3.129 12.875 -0.22 1 98.94 18 ARG B C 1
ATOM 1978 O O . ARG B 1 18 ? 4.062 13.461 0.327 1 98.94 18 ARG B O 1
ATOM 1985 N N . PRO B 1 19 ? 3.09 12.734 -1.521 1 98.94 19 PRO B N 1
ATOM 1986 C CA . PRO B 1 19 ? 4.309 13.102 -2.24 1 98.94 19 PRO B CA 1
ATOM 1987 C C . PRO B 1 19 ? 4.512 14.617 -2.316 1 98.94 19 PRO B C 1
ATOM 1989 O O . PRO B 1 19 ? 5.648 15.086 -2.383 1 98.94 19 PRO B O 1
ATOM 1992 N N . TRP B 1 20 ? 3.416 15.414 -2.277 1 98.94 20 TRP B N 1
ATOM 1993 C CA . TRP B 1 20 ? 3.557 16.875 -2.324 1 98.94 20 TRP B CA 1
ATOM 1994 C C . TRP B 1 20 ? 4.344 17.375 -1.121 1 98.94 20 TRP B C 1
ATOM 1996 O O . TRP B 1 20 ? 5.336 18.094 -1.277 1 98.94 20 TRP B O 1
ATOM 2006 N N . VAL B 1 21 ? 3.918 16.953 0.05 1 98.94 21 VAL B N 1
ATOM 2007 C CA . VAL B 1 21 ? 4.57 17.344 1.295 1 98.94 21 VAL B CA 1
ATOM 2008 C C . VAL B 1 21 ? 6.012 16.844 1.305 1 98.94 21 VAL B C 1
ATOM 2010 O O . VAL B 1 21 ? 6.922 17.562 1.736 1 98.94 21 VAL B O 1
ATOM 2013 N N . LEU B 1 22 ? 6.207 15.641 0.83 1 98.94 22 LEU B N 1
ATOM 2014 C CA . LEU B 1 22 ? 7.543 15.055 0.782 1 98.94 22 LEU B CA 1
ATOM 2015 C C . LEU B 1 22 ? 8.477 15.906 -0.07 1 98.94 22 LEU B C 1
ATOM 2017 O O . LEU B 1 22 ? 9.57 16.281 0.376 1 98.94 22 LEU B O 1
ATOM 2021 N N . LEU B 1 23 ? 8.055 16.234 -1.295 1 98.94 23 LEU B N 1
ATOM 2022 C CA . LEU B 1 23 ? 8.891 17 -2.217 1 98.94 23 LEU B CA 1
ATOM 2023 C C . LEU B 1 23 ? 9.164 18.391 -1.671 1 98.94 23 LEU B C 1
ATOM 2025 O O . LEU B 1 23 ? 10.289 18.875 -1.749 1 98.94 23 LEU B O 1
ATOM 2029 N N . LYS B 1 24 ? 8.148 19.016 -1.074 1 98.88 24 LYS B N 1
ATOM 2030 C CA . LYS B 1 24 ? 8.312 20.344 -0.478 1 98.88 24 LYS B CA 1
ATOM 2031 C C . LYS B 1 24 ? 9.289 20.297 0.694 1 98.88 24 LYS B C 1
ATOM 2033 O O . LYS B 1 24 ? 10.195 21.125 0.778 1 98.88 24 LYS B O 1
ATOM 2038 N N . ALA B 1 25 ? 9.102 19.328 1.54 1 98.81 25 ALA B N 1
ATOM 2039 C CA . ALA B 1 25 ? 9.906 19.219 2.758 1 98.81 25 ALA B CA 1
ATOM 2040 C C . ALA B 1 25 ? 11.383 19 2.426 1 98.81 25 ALA B C 1
ATOM 2042 O O . ALA B 1 25 ? 12.258 19.484 3.15 1 98.81 25 ALA B O 1
ATOM 2043 N N . LEU B 1 26 ? 11.656 18.312 1.358 1 98.44 26 LEU B N 1
ATOM 2044 C CA . LEU B 1 26 ? 13.031 17.969 1.005 1 98.44 26 LEU B CA 1
ATOM 2045 C C . LEU B 1 26 ? 13.594 18.953 -0.017 1 98.44 26 LEU B C 1
ATOM 2047 O O . LEU B 1 26 ? 14.68 18.75 -0.553 1 98.44 26 LEU B O 1
ATOM 2051 N N . ASP B 1 27 ? 12.859 19.984 -0.326 1 98.19 27 ASP B N 1
ATOM 2052 C CA . ASP B 1 27 ? 13.242 21.031 -1.269 1 98.19 27 ASP B CA 1
ATOM 2053 C C . ASP B 1 27 ? 13.57 20.438 -2.639 1 98.19 27 ASP B C 1
ATOM 2055 O O . ASP B 1 27 ? 14.57 20.812 -3.256 1 98.19 27 ASP B O 1
ATOM 2059 N N . ILE B 1 28 ? 12.828 19.453 -3.053 1 98.44 28 ILE B N 1
ATOM 2060 C CA . ILE B 1 28 ? 12.938 18.906 -4.395 1 98.44 28 ILE B CA 1
ATOM 2061 C C . ILE B 1 28 ? 12.039 19.688 -5.352 1 98.44 28 ILE B C 1
ATOM 2063 O O . ILE B 1 28 ? 10.82 19.734 -5.176 1 98.44 28 ILE B O 1
ATOM 2067 N N . PRO B 1 29 ? 12.617 20.281 -6.309 1 98.25 29 PRO B N 1
ATOM 2068 C CA . PRO B 1 29 ? 11.82 21.125 -7.195 1 98.25 29 PRO B CA 1
ATOM 2069 C C . PRO B 1 29 ? 10.836 20.328 -8.047 1 98.25 29 PRO B C 1
ATOM 2071 O O . PRO B 1 29 ? 11.172 19.25 -8.539 1 98.25 29 PRO B O 1
ATOM 2074 N N . PHE B 1 30 ? 9.656 20.859 -8.164 1 98.75 30 PHE B N 1
ATOM 2075 C CA . PHE B 1 30 ? 8.633 20.281 -9.023 1 98.75 30 PHE B CA 1
ATOM 2076 C C . PHE B 1 30 ? 7.625 21.344 -9.461 1 98.75 30 PHE B C 1
ATOM 2078 O O . PHE B 1 30 ? 7.516 22.391 -8.828 1 98.75 30 PHE B O 1
ATOM 2085 N N . GLU B 1 31 ? 6.988 21.047 -10.539 1 98.75 31 GLU B N 1
ATOM 2086 C CA . GLU B 1 31 ? 5.836 21.828 -10.984 1 98.75 31 GLU B CA 1
ATOM 2087 C C . GLU B 1 31 ? 4.527 21.172 -10.562 1 98.75 31 GLU B C 1
ATOM 2089 O O . GLU B 1 31 ? 4.289 20 -10.883 1 98.75 31 GLU B O 1
ATOM 2094 N N . GLU B 1 32 ? 3.744 21.891 -9.844 1 98.69 32 GLU B N 1
ATOM 2095 C CA . GLU B 1 32 ? 2.438 21.391 -9.414 1 98.69 32 GLU B CA 1
ATOM 2096 C C . GLU B 1 32 ? 1.409 21.516 -10.539 1 98.69 32 GLU B C 1
ATOM 2098 O O . GLU B 1 32 ? 1.298 22.578 -11.172 1 98.69 32 GLU B O 1
ATOM 2103 N N . ARG B 1 33 ? 0.727 20.438 -10.867 1 98.75 33 ARG B N 1
ATOM 2104 C CA . ARG B 1 33 ? -0.402 20.406 -11.789 1 98.75 33 ARG B CA 1
ATOM 2105 C C . ARG B 1 33 ? -1.693 20.047 -11.062 1 98.75 33 ARG B C 1
ATOM 2107 O O . ARG B 1 33 ? -2.027 18.859 -10.922 1 98.75 33 ARG B O 1
ATOM 2114 N N . LEU B 1 34 ? -2.449 21.047 -10.664 1 98.38 34 LEU B N 1
ATOM 2115 C CA . LEU B 1 34 ? -3.68 20.859 -9.906 1 98.38 34 LEU B CA 1
ATOM 2116 C C . LEU B 1 34 ? -4.832 20.453 -10.82 1 98.38 34 LEU B C 1
ATOM 2118 O O . LEU B 1 34 ? -5.102 21.125 -11.812 1 98.38 34 LEU B O 1
ATOM 2122 N N . GLN B 1 35 ? -5.426 19.281 -10.539 1 97.81 35 GLN B N 1
ATOM 2123 C CA . GLN B 1 35 ? -6.617 18.781 -11.203 1 97.81 35 GLN B CA 1
ATOM 2124 C C . GLN B 1 35 ? -7.805 18.734 -10.25 1 97.81 35 GLN B C 1
ATOM 2126 O O . GLN B 1 35 ? -7.832 17.906 -9.328 1 97.81 35 GLN B O 1
ATOM 2131 N N . LEU B 1 36 ? -8.812 19.469 -10.516 1 96.19 36 LEU B N 1
ATOM 2132 C CA . LEU B 1 36 ? -9.961 19.484 -9.617 1 96.19 36 LEU B CA 1
ATOM 2133 C C . LEU B 1 36 ? -10.789 18.219 -9.781 1 96.19 36 LEU B C 1
ATOM 2135 O O . LEU B 1 36 ? -10.984 17.734 -10.898 1 96.19 36 LEU B O 1
ATOM 2139 N N . PHE B 1 37 ? -11.25 17.688 -8.68 1 95.94 37 PHE B N 1
ATOM 2140 C CA . PHE B 1 37 ? -12.156 16.547 -8.742 1 95.94 37 PHE B CA 1
ATOM 2141 C C . PHE B 1 37 ? -13.469 16.938 -9.422 1 95.94 37 PHE B C 1
ATOM 2143 O O . PHE B 1 37 ? -13.992 18.031 -9.203 1 95.94 37 PHE B O 1
ATOM 2150 N N . SER B 1 38 ? -13.938 16.031 -10.281 1 93.56 38 SER B N 1
ATOM 2151 C CA . SER B 1 38 ? -15.289 16.094 -10.82 1 93.56 38 SER B CA 1
ATOM 2152 C C . SER B 1 38 ? -16.266 15.25 -10.008 1 93.56 38 SER B C 1
ATOM 2154 O O . SER B 1 38 ? -15.836 14.375 -9.242 1 93.56 38 SER B O 1
ATOM 2156 N N . PRO B 1 39 ? -17.5 15.531 -10.18 1 89.75 39 PRO B N 1
ATOM 2157 C CA . PRO B 1 39 ? -18.469 14.719 -9.438 1 89.75 39 PRO B CA 1
ATOM 2158 C C . PRO B 1 39 ? -18.359 13.227 -9.766 1 89.75 39 PRO B C 1
ATOM 2160 O O . PRO B 1 39 ? -18.188 12.859 -10.93 1 89.75 39 PRO B O 1
ATOM 2163 N N . GLY B 1 40 ? -18.391 12.484 -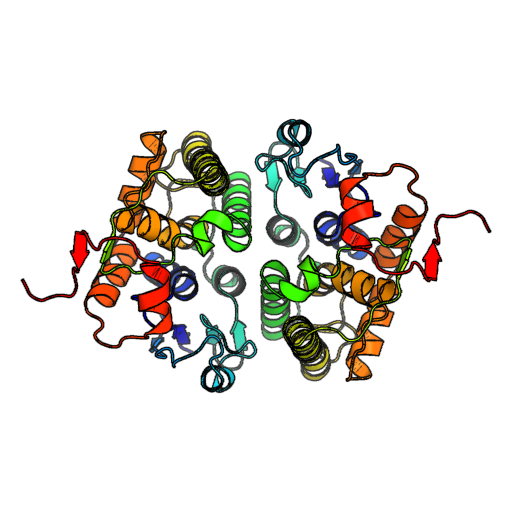8.695 1 84 40 GLY B N 1
ATOM 2164 C CA . GLY B 1 40 ? -18.344 11.039 -8.867 1 84 40 GLY B CA 1
ATOM 2165 C C . GLY B 1 40 ? -17.031 10.43 -8.422 1 84 40 GLY B C 1
ATOM 2166 O O . GLY B 1 40 ? -16.047 11.148 -8.227 1 84 40 GLY B O 1
ATOM 2167 N N . TYR B 1 41 ? -16.969 9.117 -8.242 1 81.5 41 TYR B N 1
ATOM 2168 C CA . TYR B 1 41 ? -15.812 8.398 -7.73 1 81.5 41 TYR B CA 1
ATOM 2169 C C . TYR B 1 41 ? -14.75 8.227 -8.812 1 81.5 41 TYR B C 1
ATOM 2171 O O . TYR B 1 41 ? -13.555 8.164 -8.516 1 81.5 41 TYR B O 1
ATOM 2179 N N . ARG B 1 42 ? -15.234 8.18 -10.039 1 89 42 ARG B N 1
ATOM 2180 C CA . ARG B 1 42 ? -14.32 8.016 -11.164 1 89 42 ARG B CA 1
ATOM 2181 C C . ARG B 1 42 ? -13.984 9.359 -11.805 1 89 42 ARG B C 1
ATOM 2183 O O . ARG B 1 42 ? -14.844 10.234 -11.891 1 89 42 ARG B O 1
ATOM 2190 N N . GLN B 1 43 ? -12.688 9.547 -12.188 1 94.94 43 GLN B N 1
ATOM 2191 C CA . GLN B 1 43 ? -12.195 10.758 -12.82 1 94.94 43 GLN B CA 1
ATOM 2192 C C . GLN B 1 43 ? -11.633 10.469 -14.211 1 94.94 43 GLN B C 1
ATOM 2194 O O . GLN B 1 43 ? -10.414 10.43 -14.398 1 94.94 43 GLN B O 1
ATOM 2199 N N . PRO B 1 44 ? -12.492 10.258 -15.195 1 94.88 44 PRO B N 1
ATOM 2200 C CA . PRO B 1 44 ? -12.008 9.875 -16.516 1 94.88 44 PRO B CA 1
ATOM 2201 C C . PRO B 1 44 ? -11.023 10.883 -17.109 1 94.88 44 PRO B C 1
ATOM 2203 O O . PRO B 1 44 ? -10.125 10.5 -17.859 1 94.88 44 PRO B O 1
ATOM 2206 N N . ALA B 1 45 ? -11.133 12.141 -16.719 1 96.12 45 ALA B N 1
ATOM 2207 C CA . ALA B 1 45 ? -10.234 13.18 -17.219 1 96.12 45 ALA B CA 1
ATOM 2208 C C . ALA B 1 45 ? -8.805 12.938 -16.766 1 96.12 45 ALA B C 1
ATOM 2210 O O . ALA B 1 45 ? -7.852 13.359 -17.422 1 96.12 45 ALA B O 1
ATOM 2211 N N . PHE B 1 46 ? -8.641 12.258 -15.617 1 98 46 PHE B N 1
ATOM 2212 C CA . PHE B 1 46 ? -7.316 12.016 -15.07 1 98 46 PHE B CA 1
ATOM 2213 C C . PHE B 1 46 ? -6.547 11.016 -15.93 1 98 46 PHE B C 1
ATOM 2215 O O . PHE B 1 46 ? -5.32 10.93 -15.844 1 98 46 PHE B O 1
ATOM 2222 N N . LEU B 1 47 ? -7.258 10.227 -16.797 1 97.19 47 LEU B N 1
ATOM 2223 C CA . LEU B 1 47 ? -6.609 9.227 -17.625 1 97.19 47 LEU B CA 1
ATOM 2224 C C . LEU B 1 47 ? -5.684 9.883 -18.656 1 97.19 47 LEU B C 1
ATOM 2226 O O . LEU B 1 47 ? -4.82 9.219 -19.234 1 97.19 47 LEU B O 1
ATOM 2230 N N . SER B 1 48 ? -5.773 11.188 -18.859 1 97.38 48 SER B N 1
ATOM 2231 C CA . SER B 1 48 ? -4.93 11.906 -19.797 1 97.38 48 SER B CA 1
ATOM 2232 C C . SER B 1 48 ? -3.484 11.969 -19.312 1 97.38 48 SER B C 1
ATOM 2234 O O . SER B 1 48 ? -2.561 12.109 -20.125 1 97.38 48 SER B O 1
ATOM 2236 N N . PHE B 1 49 ? -3.273 11.82 -17.953 1 97.62 49 PHE B N 1
ATOM 2237 C CA . PHE B 1 49 ? -1.911 11.938 -17.438 1 97.62 49 PHE B CA 1
ATOM 2238 C C . PHE B 1 49 ? -1.571 10.773 -16.516 1 97.62 49 PHE B C 1
ATOM 2240 O O . PHE B 1 49 ? -0.402 10.547 -16.203 1 97.62 49 PHE B O 1
ATOM 2247 N N . SER B 1 50 ? -2.59 10.055 -16.094 1 98.19 50 SER B N 1
ATOM 2248 C CA . SER B 1 50 ? -2.414 8.977 -15.117 1 98.19 50 SER B CA 1
ATOM 2249 C C . SER B 1 50 ? -2.951 7.656 -15.656 1 98.19 50 SER B C 1
ATOM 2251 O O . SER B 1 50 ? -4.164 7.492 -15.812 1 98.19 50 SER B O 1
ATOM 2253 N N . PRO B 1 51 ? -2.133 6.68 -15.781 1 96.56 51 PRO B N 1
ATOM 2254 C CA . PRO B 1 51 ? -2.609 5.371 -16.234 1 96.56 51 PRO B CA 1
ATOM 2255 C C . PRO B 1 51 ? -3.701 4.793 -15.344 1 96.56 51 PRO B C 1
ATOM 2257 O O . PRO B 1 51 ? -4.574 4.062 -15.82 1 96.56 51 PRO B O 1
ATOM 2260 N N . SER B 1 52 ? -3.727 5.172 -14.102 1 97.06 52 SER B N 1
ATOM 2261 C CA . SER B 1 52 ? -4.691 4.621 -13.148 1 97.06 52 SER B CA 1
ATOM 2262 C C . SER B 1 52 ? -5.941 5.488 -13.07 1 97.06 52 SER B C 1
ATOM 2264 O O . SER B 1 52 ? -6.93 5.109 -12.438 1 97.06 52 SER B O 1
ATOM 2266 N N . GLY B 1 53 ? -5.914 6.668 -13.688 1 97.62 53 GLY B N 1
ATOM 2267 C CA . GLY B 1 53 ? -7.02 7.605 -13.57 1 97.62 53 GLY B CA 1
ATOM 2268 C C . GLY B 1 53 ? -7.145 8.219 -12.188 1 97.62 53 GLY B C 1
ATOM 2269 O O . GLY B 1 53 ? -8.211 8.711 -11.82 1 97.62 53 GLY B O 1
ATOM 2270 N N . LYS B 1 54 ? -6.023 8.156 -11.445 1 97.94 54 LYS B N 1
ATOM 2271 C CA . LYS B 1 54 ? -6.004 8.672 -10.078 1 97.94 54 LYS B CA 1
ATOM 2272 C C . LYS B 1 54 ? -4.859 9.656 -9.875 1 97.94 54 LYS B C 1
ATOM 2274 O O . LYS B 1 54 ? -4.012 9.828 -10.758 1 97.94 54 LYS B O 1
ATOM 2279 N N . VAL B 1 55 ? -4.887 10.367 -8.82 1 98.5 55 VAL B N 1
ATOM 2280 C CA . VAL B 1 55 ? -3.785 11.195 -8.328 1 98.5 55 VAL B CA 1
ATOM 2281 C C . VAL B 1 55 ? -3.305 10.664 -6.977 1 98.5 55 VAL B C 1
ATOM 2283 O O . VAL B 1 55 ? -4.051 9.977 -6.27 1 98.5 55 VAL B O 1
ATOM 2286 N N . PRO B 1 56 ? -2.039 10.891 -6.695 1 98.88 56 PRO B N 1
ATOM 2287 C CA . PRO B 1 56 ? -1.005 11.672 -7.379 1 98.88 56 PRO B CA 1
ATOM 2288 C C . PRO B 1 56 ? -0.366 10.914 -8.539 1 98.88 56 PRO B C 1
ATOM 2290 O O . PRO B 1 56 ? -0.407 9.688 -8.578 1 98.88 56 PRO B O 1
ATOM 2293 N N . THR B 1 57 ? 0.102 11.664 -9.484 1 98.94 57 THR B N 1
ATOM 2294 C CA . THR B 1 57 ? 0.911 11.133 -10.57 1 98.94 57 THR B CA 1
ATOM 2295 C C . THR B 1 57 ? 2.1 12.047 -10.859 1 98.94 57 THR B C 1
ATOM 2297 O O . THR B 1 57 ? 1.938 13.258 -11 1 98.94 57 THR B O 1
ATOM 2300 N N . LEU B 1 58 ? 3.279 11.477 -10.836 1 98.94 58 LEU B N 1
ATOM 2301 C CA . LEU B 1 58 ? 4.508 12.195 -11.148 1 98.94 58 LEU B CA 1
ATOM 2302 C C . LEU B 1 58 ? 4.941 11.93 -12.586 1 98.94 58 LEU B C 1
ATOM 2304 O O . LEU B 1 58 ? 4.98 10.773 -13.023 1 98.94 58 LEU B O 1
ATOM 2308 N N . VAL B 1 59 ? 5.223 12.969 -13.312 1 98.81 59 VAL B N 1
ATOM 2309 C CA . VAL B 1 59 ? 5.715 12.867 -14.688 1 98.81 59 VAL B CA 1
ATOM 2310 C C . VAL B 1 59 ? 7.125 13.445 -14.773 1 98.81 59 VAL B C 1
ATOM 2312 O O . VAL B 1 59 ? 7.359 14.586 -14.367 1 98.81 59 VAL B O 1
ATOM 2315 N N . ASP B 1 60 ? 8.062 12.711 -15.156 1 98.5 60 ASP B N 1
ATOM 2316 C CA . ASP B 1 60 ? 9.461 13.062 -15.398 1 98.5 60 ASP B CA 1
ATOM 2317 C C . ASP B 1 60 ? 9.852 12.781 -16.844 1 98.5 60 ASP B C 1
ATOM 2319 O O . ASP B 1 60 ? 10.383 11.719 -17.156 1 98.5 60 ASP B O 1
ATOM 2323 N N . GLY B 1 61 ? 9.641 13.766 -17.734 1 97.12 61 GLY B N 1
ATOM 2324 C CA . GLY B 1 61 ? 9.82 13.508 -19.156 1 97.12 61 GLY B CA 1
ATOM 2325 C C . GLY B 1 61 ? 8.883 12.445 -19.703 1 97.12 61 GLY B C 1
ATOM 2326 O O . GLY B 1 61 ? 7.656 12.57 -19.578 1 97.12 61 GLY B O 1
ATOM 2327 N N . ASP B 1 62 ? 9.422 11.367 -20.125 1 96.56 62 ASP B N 1
ATOM 2328 C CA . ASP B 1 62 ? 8.625 10.305 -20.719 1 96.56 62 ASP B CA 1
ATOM 2329 C C . ASP B 1 62 ? 8.273 9.234 -19.688 1 96.56 62 ASP B C 1
ATOM 2331 O O . ASP B 1 62 ? 7.645 8.227 -20.031 1 96.56 62 ASP B O 1
ATOM 2335 N N . ILE B 1 63 ? 8.625 9.484 -18.469 1 98.31 63 ILE B N 1
ATOM 2336 C CA . ILE B 1 63 ? 8.352 8.508 -17.406 1 98.31 63 ILE B CA 1
ATOM 2337 C C . ILE B 1 63 ? 7.18 8.992 -16.562 1 98.31 63 ILE B C 1
ATOM 2339 O O . ILE B 1 63 ? 7.172 10.133 -16.094 1 98.31 63 ILE B O 1
ATOM 2343 N N . THR B 1 64 ? 6.191 8.195 -16.438 1 98.75 64 THR B N 1
ATOM 2344 C CA . THR B 1 64 ? 5.043 8.445 -15.57 1 98.75 64 THR B CA 1
ATOM 2345 C C . THR B 1 64 ? 5.055 7.508 -14.367 1 98.75 64 THR B C 1
ATOM 2347 O O . THR B 1 64 ? 5.191 6.293 -14.523 1 98.75 64 THR B O 1
ATOM 2350 N N . VAL B 1 65 ? 5.016 8.047 -13.195 1 98.88 65 VAL B N 1
ATOM 2351 C CA . VAL B 1 65 ? 4.984 7.293 -11.953 1 98.88 65 VAL B CA 1
ATOM 2352 C C . VAL B 1 65 ? 3.672 7.562 -11.219 1 98.88 65 VAL B C 1
ATOM 2354 O O . VAL B 1 65 ? 3.393 8.695 -10.828 1 98.88 65 VAL B O 1
ATOM 2357 N N . TRP B 1 66 ? 2.889 6.492 -11.102 1 98.75 66 TRP B N 1
ATOM 2358 C CA . TRP B 1 66 ? 1.643 6.641 -10.352 1 98.75 66 TRP B CA 1
ATOM 2359 C C . TRP B 1 66 ? 1.709 5.895 -9.023 1 98.75 66 TRP B C 1
ATOM 2361 O O . TRP B 1 66 ? 2.574 5.039 -8.828 1 98.75 66 TRP B O 1
ATOM 2371 N N . ASP B 1 67 ? 0.865 6.332 -8.094 1 98.56 67 ASP B N 1
ATOM 2372 C CA . ASP B 1 67 ? 0.809 5.871 -6.711 1 98.56 67 ASP B CA 1
ATOM 2373 C C . ASP B 1 67 ? 1.8 6.633 -5.836 1 98.56 67 ASP B C 1
ATOM 2375 O O . ASP B 1 67 ? 2.963 6.801 -6.203 1 98.56 67 ASP B O 1
ATOM 2379 N N . SER B 1 68 ? 1.372 7.047 -4.664 1 98.88 68 SER B N 1
ATOM 2380 C CA . SER B 1 68 ? 2.168 7.91 -3.797 1 98.88 68 SER B CA 1
ATOM 2381 C C . SER B 1 68 ? 3.441 7.211 -3.336 1 98.88 68 SER B C 1
ATOM 2383 O O . SER B 1 68 ? 4.504 7.832 -3.254 1 98.88 68 SER B O 1
ATOM 2385 N N . LEU B 1 69 ? 3.365 5.922 -3.043 1 98.88 69 LEU B N 1
ATOM 2386 C CA . LEU B 1 69 ? 4.539 5.227 -2.521 1 98.88 69 LEU B CA 1
ATOM 2387 C C . LEU B 1 69 ? 5.547 4.957 -3.633 1 98.88 69 LEU B C 1
ATOM 2389 O O . LEU B 1 69 ? 6.758 5.02 -3.406 1 98.88 69 LEU B O 1
ATOM 2393 N N . ALA B 1 70 ? 5.043 4.633 -4.855 1 98.94 70 ALA B N 1
ATOM 2394 C CA . ALA B 1 70 ? 5.926 4.504 -6.008 1 98.94 70 ALA B CA 1
ATOM 2395 C C . ALA B 1 70 ? 6.645 5.816 -6.305 1 98.94 70 ALA B C 1
ATOM 2397 O O . ALA B 1 70 ? 7.832 5.824 -6.637 1 98.94 70 ALA B O 1
ATOM 2398 N N . ILE B 1 71 ? 5.945 6.922 -6.145 1 98.94 71 ILE B N 1
ATOM 2399 C CA . ILE B 1 71 ? 6.535 8.234 -6.367 1 98.94 71 ILE B CA 1
ATOM 2400 C C . ILE B 1 71 ? 7.664 8.469 -5.363 1 98.94 71 ILE B C 1
ATOM 2402 O O . ILE B 1 71 ? 8.742 8.93 -5.73 1 98.94 71 ILE B O 1
ATOM 2406 N N . ALA B 1 72 ? 7.418 8.133 -4.09 1 98.94 72 ALA B N 1
ATOM 2407 C CA . ALA B 1 72 ? 8.453 8.297 -3.074 1 98.94 72 ALA B CA 1
ATOM 2408 C C . ALA B 1 72 ? 9.695 7.488 -3.424 1 98.94 72 ALA B C 1
ATOM 2410 O O . ALA B 1 72 ? 10.82 7.996 -3.348 1 98.94 72 ALA B O 1
ATOM 2411 N N . GLU B 1 73 ? 9.492 6.234 -3.828 1 98.88 73 GLU B N 1
ATOM 2412 C CA . GLU B 1 73 ? 10.633 5.375 -4.152 1 98.88 73 GLU B CA 1
ATOM 2413 C C . GLU B 1 73 ? 11.352 5.863 -5.402 1 98.88 73 GLU B C 1
ATOM 2415 O O . GLU B 1 73 ? 12.578 5.789 -5.488 1 98.88 73 GLU B O 1
ATOM 2420 N N . TYR B 1 74 ? 10.586 6.348 -6.398 1 98.81 74 TYR B N 1
ATOM 2421 C CA . TYR B 1 74 ? 11.18 6.887 -7.617 1 98.81 74 TYR B CA 1
ATOM 2422 C C . TYR B 1 74 ? 12.094 8.07 -7.301 1 98.81 74 TYR B C 1
ATOM 2424 O O . TYR B 1 74 ? 13.242 8.109 -7.746 1 98.81 74 TYR B O 1
ATOM 2432 N N . VAL B 1 75 ? 11.609 8.992 -6.48 1 98.75 75 VAL B N 1
ATOM 2433 C CA . VAL B 1 75 ? 12.352 10.195 -6.137 1 98.75 75 VAL B CA 1
ATOM 2434 C C . VAL B 1 75 ? 13.562 9.836 -5.27 1 98.75 75 VAL B C 1
ATOM 2436 O O . VAL B 1 75 ? 14.617 10.461 -5.375 1 98.75 75 VAL B O 1
ATOM 2439 N N . ALA B 1 76 ? 13.422 8.766 -4.496 1 98.5 76 ALA B N 1
ATOM 2440 C CA . ALA B 1 76 ? 14.492 8.336 -3.6 1 98.5 76 ALA B CA 1
ATOM 2441 C C . ALA B 1 76 ? 15.734 7.938 -4.383 1 98.5 76 ALA B C 1
ATOM 2443 O O . ALA B 1 76 ? 16.844 7.98 -3.855 1 98.5 76 ALA B O 1
ATOM 2444 N N . GLU B 1 77 ? 15.531 7.508 -5.637 1 96.88 77 GLU B N 1
ATOM 2445 C CA . GLU B 1 77 ? 16.672 7.082 -6.449 1 96.88 77 GLU B CA 1
ATOM 2446 C C . GLU B 1 77 ? 17.656 8.227 -6.668 1 96.88 77 GLU B C 1
ATOM 2448 O O . GLU B 1 77 ? 18.859 8.008 -6.781 1 96.88 77 GLU B O 1
ATOM 2453 N N . SER B 1 78 ? 17.109 9.469 -6.668 1 97.12 78 SER B N 1
ATOM 2454 C CA . SER B 1 78 ? 17.969 10.625 -6.945 1 97.12 78 SER B CA 1
ATOM 2455 C C . SER B 1 78 ? 18.078 11.531 -5.727 1 97.12 78 SER B C 1
ATOM 2457 O O . SER B 1 78 ? 18.875 12.469 -5.719 1 97.12 78 SER B O 1
ATOM 2459 N N . HIS B 1 79 ? 17.328 11.258 -4.719 1 97.56 79 HIS B N 1
ATOM 2460 C CA . HIS B 1 79 ? 17.312 12.055 -3.498 1 97.56 79 HIS B CA 1
ATOM 2461 C C . HIS B 1 79 ? 17.375 11.164 -2.262 1 97.56 79 HIS B C 1
ATOM 2463 O O . HIS B 1 79 ? 16.359 10.844 -1.664 1 97.56 79 HIS B O 1
ATOM 2469 N N . PRO B 1 80 ? 18.531 10.859 -1.83 1 94.12 80 PRO B N 1
ATOM 2470 C CA . PRO B 1 80 ? 18.719 9.891 -0.749 1 94.12 80 PRO B CA 1
ATOM 2471 C C . PRO B 1 80 ? 18.016 10.297 0.543 1 94.12 80 PRO B C 1
ATOM 2473 O O . PRO B 1 80 ? 17.766 9.453 1.403 1 94.12 80 PRO B O 1
ATOM 2476 N N . GLY B 1 81 ? 17.672 11.547 0.753 1 96.75 81 GLY B N 1
ATOM 2477 C CA . GLY B 1 81 ? 17.047 12.039 1.969 1 96.75 81 GLY B CA 1
ATOM 2478 C C . GLY B 1 81 ? 15.578 11.656 2.084 1 96.75 81 GLY B C 1
ATOM 2479 O O . GLY B 1 81 ? 14.945 11.906 3.111 1 96.75 81 GLY B O 1
ATOM 2480 N N . VAL B 1 82 ? 15.023 11 1.062 1 98.75 82 VAL B N 1
ATOM 2481 C CA . VAL B 1 82 ? 13.625 10.57 1.087 1 98.75 82 VAL B CA 1
ATOM 2482 C C . VAL B 1 82 ? 13.414 9.578 2.23 1 98.75 82 VAL B C 1
ATOM 2484 O O . VAL B 1 82 ? 12.352 9.562 2.857 1 98.75 82 VAL B O 1
ATOM 2487 N N . TRP B 1 83 ? 14.438 8.719 2.416 1 98.75 83 TRP B N 1
ATOM 2488 C CA . TRP B 1 83 ? 14.469 7.758 3.514 1 98.75 83 TRP B CA 1
ATOM 2489 C C . TRP B 1 83 ? 15.672 7.992 4.414 1 98.75 83 TRP B C 1
ATOM 2491 O O . TRP B 1 83 ? 16.672 8.578 3.986 1 98.75 83 TRP B O 1
ATOM 2501 N N . PRO B 1 84 ? 15.516 7.492 5.703 1 98.38 84 PRO B N 1
ATOM 2502 C CA . PRO B 1 84 ? 16.672 7.652 6.586 1 98.38 84 PRO B CA 1
ATOM 2503 C C . PRO B 1 84 ? 17.953 7.09 5.977 1 98.38 84 PRO B C 1
ATOM 2505 O O . PRO B 1 84 ? 17.953 5.992 5.41 1 98.38 84 PRO B O 1
ATOM 2508 N N . GLN B 1 85 ? 19.078 7.781 6.129 1 95.75 85 GLN B N 1
ATOM 2509 C CA . GLN B 1 85 ? 20.312 7.402 5.445 1 95.75 85 GLN B CA 1
ATOM 2510 C C . GLN B 1 85 ? 21.297 6.746 6.41 1 95.75 85 GLN B C 1
ATOM 2512 O O . GLN B 1 85 ? 22.062 5.855 6.02 1 95.75 85 GLN B O 1
ATOM 2517 N N . GLU B 1 86 ? 21.25 7.152 7.648 1 90 86 GLU B N 1
ATOM 2518 C CA . GLU B 1 86 ? 22.359 6.812 8.539 1 90 86 GLU B CA 1
ATOM 2519 C C . GLU B 1 86 ? 22.125 5.465 9.211 1 90 86 GLU B C 1
ATOM 2521 O O . GLU B 1 86 ? 23.062 4.859 9.734 1 90 86 GLU B O 1
ATOM 2526 N N . SER B 1 87 ? 20.938 5.012 9.156 1 95.31 87 SER B N 1
ATOM 2527 C CA . SER B 1 87 ? 20.594 3.77 9.844 1 95.31 87 SER B CA 1
ATOM 2528 C C . SER B 1 87 ? 19.734 2.871 8.961 1 95.31 87 SER B C 1
ATOM 2530 O O . SER B 1 87 ? 18.609 3.219 8.625 1 95.31 87 SER B O 1
ATOM 2532 N N . LYS B 1 88 ? 20.359 1.702 8.656 1 97.25 88 LYS B N 1
ATOM 2533 C CA . LYS B 1 88 ? 19.594 0.7 7.914 1 97.25 88 LYS B CA 1
ATOM 2534 C C . LYS B 1 88 ? 18.328 0.319 8.656 1 97.25 88 LYS B C 1
ATOM 2536 O O . LYS B 1 88 ? 17.281 0.117 8.047 1 97.25 88 LYS B O 1
ATOM 2541 N N . ALA B 1 89 ? 18.422 0.233 9.977 1 98.44 89 ALA B N 1
ATOM 2542 C CA . ALA B 1 89 ? 17.266 -0.104 10.812 1 98.44 89 ALA B CA 1
ATOM 2543 C C . ALA B 1 89 ? 16.203 0.982 10.742 1 98.44 89 ALA B C 1
ATOM 2545 O O . ALA B 1 89 ? 15.008 0.682 10.641 1 98.44 89 ALA B O 1
ATOM 2546 N N . ALA B 1 90 ? 16.609 2.234 10.797 1 98.75 90 ALA B N 1
ATOM 2547 C CA . ALA B 1 90 ? 15.68 3.35 10.711 1 98.75 90 ALA B CA 1
ATOM 2548 C C . ALA B 1 90 ? 15 3.393 9.344 1 98.75 90 ALA B C 1
ATOM 2550 O O . ALA B 1 90 ? 13.797 3.652 9.25 1 98.75 90 ALA B O 1
ATOM 2551 N N . ARG B 1 91 ? 15.789 3.145 8.305 1 98.75 91 ARG B N 1
ATOM 2552 C CA . ARG B 1 91 ? 15.25 3.123 6.949 1 98.75 91 ARG B CA 1
ATOM 2553 C C . ARG B 1 91 ? 14.234 1.997 6.777 1 98.75 91 ARG B C 1
ATOM 2555 O O . ARG B 1 91 ? 13.172 2.197 6.191 1 98.75 91 ARG B O 1
ATOM 2562 N N . ALA B 1 92 ? 14.547 0.835 7.332 1 98.81 92 ALA B N 1
ATOM 2563 C CA . ALA B 1 92 ? 13.625 -0.3 7.297 1 98.81 92 ALA B CA 1
ATOM 2564 C C . ALA B 1 92 ? 12.336 0.015 8.047 1 98.81 92 ALA B C 1
ATOM 2566 O O . ALA B 1 92 ? 11.242 -0.291 7.57 1 98.81 92 ALA B O 1
ATOM 2567 N N . TYR B 1 93 ? 12.484 0.657 9.18 1 98.88 93 TYR B N 1
ATOM 2568 C CA . TYR B 1 93 ? 11.336 1.042 9.984 1 98.88 93 TYR B CA 1
ATOM 2569 C C . TYR B 1 93 ? 10.453 2.035 9.234 1 98.88 93 TYR B C 1
ATOM 2571 O O . TYR B 1 93 ? 9.227 1.878 9.188 1 98.88 93 TYR B O 1
ATOM 2579 N N . ALA B 1 94 ? 11.109 2.99 8.656 1 98.94 94 ALA B N 1
ATOM 2580 C CA . ALA B 1 94 ? 10.391 4.027 7.926 1 98.94 94 ALA B CA 1
ATOM 2581 C C . ALA B 1 94 ? 9.602 3.436 6.758 1 98.94 94 ALA B C 1
ATOM 2583 O O . ALA B 1 94 ? 8.43 3.748 6.566 1 98.94 94 ALA B O 1
ATOM 2584 N N . ARG B 1 95 ? 10.227 2.553 6.016 1 98.88 95 ARG B N 1
ATOM 2585 C CA . ARG B 1 95 ? 9.57 1.924 4.879 1 98.88 95 ARG B CA 1
ATOM 2586 C C . ARG B 1 95 ? 8.43 1.02 5.34 1 98.88 95 ARG B C 1
ATOM 2588 O O . ARG B 1 95 ? 7.367 0.984 4.719 1 98.88 95 ARG B O 1
ATOM 2595 N N . SER B 1 96 ? 8.625 0.331 6.434 1 98.94 96 SER B N 1
ATOM 2596 C CA . SER B 1 96 ? 7.57 -0.518 6.98 1 98.94 96 SER B CA 1
ATOM 2597 C C . SER B 1 96 ? 6.375 0.309 7.434 1 98.94 96 SER B C 1
ATOM 2599 O O . SER B 1 96 ? 5.23 -0.007 7.094 1 98.94 96 SER B O 1
ATOM 2601 N N . ALA B 1 97 ? 6.676 1.368 8.141 1 98.94 97 ALA B N 1
ATOM 2602 C CA . ALA B 1 97 ? 5.625 2.238 8.664 1 98.94 97 ALA B CA 1
ATOM 2603 C C . ALA B 1 97 ? 4.848 2.898 7.527 1 98.94 97 ALA B C 1
ATOM 2605 O O . ALA B 1 97 ? 3.617 2.971 7.57 1 98.94 97 ALA B O 1
ATOM 2606 N N . ALA B 1 98 ? 5.574 3.34 6.508 1 98.94 98 ALA B N 1
ATOM 2607 C CA . ALA B 1 98 ? 4.934 3.971 5.355 1 98.94 98 ALA B CA 1
ATOM 2608 C C . ALA B 1 98 ? 4.082 2.967 4.586 1 98.94 98 ALA B C 1
ATOM 2610 O O . ALA B 1 98 ? 2.965 3.285 4.168 1 98.94 98 ALA B O 1
ATOM 2611 N N . ALA B 1 99 ? 4.617 1.777 4.375 1 98.88 99 ALA B N 1
ATOM 2612 C CA . ALA B 1 99 ? 3.881 0.738 3.664 1 98.88 99 ALA B CA 1
ATOM 2613 C C . ALA B 1 99 ? 2.637 0.316 4.441 1 98.88 99 ALA B C 1
ATOM 2615 O O . ALA B 1 99 ? 1.576 0.094 3.855 1 98.88 99 ALA B O 1
ATOM 2616 N N . GLU B 1 100 ? 2.762 0.226 5.754 1 98.81 100 GLU B N 1
ATOM 2617 C CA . GLU B 1 100 ? 1.611 -0.074 6.602 1 98.81 100 GLU B CA 1
ATOM 2618 C C . GLU B 1 100 ? 0.544 1.011 6.484 1 98.81 100 GLU B C 1
ATOM 2620 O O . GLU B 1 100 ? -0.644 0.708 6.355 1 98.81 100 GLU B O 1
ATOM 2625 N N . MET B 1 101 ? 0.998 2.217 6.527 1 98.81 101 MET B N 1
ATOM 2626 C CA . MET B 1 101 ? 0.049 3.314 6.363 1 98.81 101 MET B CA 1
ATOM 2627 C C . MET B 1 101 ? -0.585 3.285 4.977 1 98.81 101 MET B C 1
ATOM 2629 O O . MET B 1 101 ? -1.764 3.611 4.824 1 98.81 101 MET B O 1
ATOM 2633 N N . HIS B 1 102 ? 0.156 2.914 3.99 1 98.69 102 HIS B N 1
ATOM 2634 C CA . HIS B 1 102 ? -0.266 2.91 2.596 1 98.69 102 HIS B CA 1
ATOM 2635 C C . HIS B 1 102 ? -1.434 1.952 2.377 1 98.69 102 HIS B C 1
ATOM 2637 O O . HIS B 1 102 ? -2.352 2.252 1.61 1 98.69 102 HIS B O 1
ATOM 2643 N N . THR B 1 103 ? -1.457 0.875 3.064 1 97.12 103 THR B N 1
ATOM 2644 C CA . THR B 1 103 ? -2.471 -0.149 2.836 1 97.12 103 THR B CA 1
ATOM 2645 C C . THR B 1 103 ? -3.383 -0.288 4.051 1 97.12 103 THR B C 1
ATOM 2647 O O . THR B 1 103 ? -4.422 -0.947 3.982 1 97.12 103 THR B O 1
ATOM 2650 N N . GLY B 1 104 ? -3.023 0.324 5.152 1 97.56 104 GLY B N 1
ATOM 2651 C CA . GLY B 1 104 ? -3.678 0.004 6.41 1 97.56 104 GLY B CA 1
ATOM 2652 C C . GLY B 1 104 ? -4.555 1.126 6.93 1 97.56 104 GLY B C 1
ATOM 2653 O O . GLY B 1 104 ? -4.883 2.057 6.191 1 97.56 104 GLY B O 1
ATOM 2654 N N . TYR B 1 105 ? -5.109 0.866 8.062 1 98.38 105 TYR B N 1
ATOM 2655 C CA . TYR B 1 105 ? -5.922 1.803 8.828 1 98.38 105 TYR B CA 1
ATOM 2656 C C . TYR B 1 105 ? -7.211 2.141 8.086 1 98.38 105 TYR B C 1
ATOM 2658 O O . TYR B 1 105 ? -7.602 3.307 8.016 1 98.38 105 TYR B O 1
ATOM 2666 N N . GLU B 1 106 ? -7.805 1.155 7.543 1 97 106 GLU B N 1
ATOM 2667 C CA . GLU B 1 106 ? -8.93 1.309 6.629 1 97 106 GLU B CA 1
ATOM 2668 C C . GLU B 1 106 ? -10.141 1.915 7.336 1 97 106 GLU B C 1
ATOM 2670 O O . GLU B 1 106 ? -10.828 2.773 6.777 1 97 106 GLU B O 1
ATOM 2675 N N . ALA B 1 107 ? -10.406 1.421 8.578 1 98.12 107 ALA B N 1
ATOM 2676 C CA . ALA B 1 107 ? -11.562 1.938 9.305 1 98.12 107 ALA B CA 1
ATOM 2677 C C . ALA B 1 107 ? -11.445 3.445 9.523 1 98.12 107 ALA B C 1
ATOM 2679 O O . ALA B 1 107 ? -12.398 4.188 9.289 1 98.12 107 ALA B O 1
ATOM 2680 N N . LEU B 1 108 ? -10.273 3.879 9.906 1 98.5 108 LEU B N 1
ATOM 2681 C CA . LEU B 1 108 ? -10.023 5.301 10.125 1 98.5 108 LEU B CA 1
ATOM 2682 C C . LEU B 1 108 ? -10.141 6.082 8.82 1 98.5 108 LEU B C 1
ATOM 2684 O O . LEU B 1 108 ? -10.844 7.098 8.758 1 98.5 108 LEU B O 1
ATOM 2688 N N . ARG B 1 109 ? -9.539 5.586 7.75 1 98 109 ARG B N 1
ATOM 2689 C CA . ARG B 1 109 ? -9.461 6.309 6.484 1 98 109 ARG B CA 1
ATOM 2690 C C . ARG B 1 109 ? -10.812 6.32 5.773 1 98 109 ARG B C 1
ATOM 2692 O O . ARG B 1 109 ? -11.109 7.242 5.012 1 98 109 ARG B O 1
ATOM 2699 N N . ASP B 1 110 ? -11.594 5.332 6.078 1 96.75 110 ASP B N 1
ATOM 2700 C CA . ASP B 1 110 ? -12.922 5.27 5.48 1 96.75 110 ASP B CA 1
ATOM 2701 C C . ASP B 1 110 ? -13.914 6.145 6.242 1 96.75 110 ASP B C 1
ATOM 2703 O O . ASP B 1 110 ? -14.641 6.938 5.645 1 96.75 110 ASP B O 1
ATOM 2707 N N . GLN B 1 111 ? -13.906 6.047 7.57 1 97.62 111 GLN B N 1
ATOM 2708 C CA . GLN B 1 111 ? -14.938 6.691 8.383 1 97.62 111 GLN B CA 1
ATOM 2709 C C . GLN B 1 111 ? -14.617 8.164 8.609 1 97.62 111 GLN B C 1
ATOM 2711 O O . GLN B 1 111 ? -15.5 8.953 8.945 1 97.62 111 GLN B O 1
ATOM 2716 N N . TYR B 1 112 ? -13.344 8.539 8.453 1 98.12 112 TYR B N 1
ATOM 2717 C CA . TYR B 1 112 ? -12.891 9.898 8.719 1 98.12 112 TYR B CA 1
ATOM 2718 C C . TYR B 1 112 ? -12.094 10.453 7.539 1 98.12 112 TYR B C 1
ATOM 2720 O O . TYR B 1 112 ? -10.867 10.578 7.613 1 98.12 112 TYR B O 1
ATOM 2728 N N . SER B 1 113 ? -12.852 10.859 6.508 1 97.25 113 SER B N 1
ATOM 2729 C CA . SER B 1 113 ? -12.227 11.336 5.281 1 97.25 113 SER B CA 1
ATOM 2730 C C . SER B 1 113 ? -11.555 12.688 5.496 1 97.25 113 SER B C 1
ATOM 2732 O O . SER B 1 113 ? -11.883 13.406 6.445 1 97.25 113 SER B O 1
ATOM 2734 N N . MET B 1 114 ? -10.641 13.008 4.688 1 98.38 114 MET B N 1
ATOM 2735 C CA . MET B 1 114 ? -9.867 14.234 4.871 1 98.38 114 MET B CA 1
ATOM 2736 C C . MET B 1 114 ? -10.633 15.445 4.359 1 98.38 114 MET B C 1
ATOM 2738 O O . MET B 1 114 ? -11.141 15.438 3.234 1 98.38 114 MET B O 1
ATOM 2742 N N . ASN B 1 115 ? -10.773 16.422 5.051 1 98.69 115 ASN B N 1
ATOM 2743 C CA . ASN B 1 115 ? -11.148 17.812 4.773 1 98.69 115 ASN B CA 1
ATOM 2744 C C . ASN B 1 115 ? -10.438 18.781 5.711 1 98.69 115 ASN B C 1
ATOM 2746 O O . ASN B 1 115 ? -10.828 18.922 6.871 1 98.69 115 ASN B O 1
ATOM 2750 N N . VAL B 1 116 ? -9.445 19.438 5.164 1 98.81 116 VAL B N 1
ATOM 2751 C CA . VAL B 1 116 ? -8.547 20.172 6.035 1 98.81 116 VAL B CA 1
ATOM 2752 C C . VAL B 1 116 ? -9.219 21.469 6.492 1 98.81 116 VAL B C 1
ATOM 2754 O O . VAL B 1 116 ? -8.727 22.141 7.402 1 98.81 116 VAL B O 1
ATOM 2757 N N . ALA B 1 117 ? -10.344 21.812 5.961 1 98.69 117 ALA B N 1
ATOM 2758 C CA . ALA B 1 117 ? -10.945 23.109 6.223 1 98.69 117 ALA B CA 1
ATOM 2759 C C . ALA B 1 117 ? -12.016 23.016 7.309 1 98.69 117 ALA B C 1
ATOM 2761 O O . ALA B 1 117 ? -12.562 24.031 7.742 1 98.69 117 ALA B O 1
ATOM 2762 N N . LEU B 1 118 ? -12.297 21.828 7.762 1 98.5 118 LEU B N 1
ATOM 2763 C CA . LEU B 1 118 ? -13.414 21.688 8.688 1 98.5 118 LEU B CA 1
ATOM 2764 C C . LEU B 1 118 ? -12.93 21.172 10.039 1 98.5 118 LEU B C 1
ATOM 2766 O O . LEU B 1 118 ? -11.875 20.547 10.125 1 98.5 118 LEU B O 1
ATOM 2770 N N . ARG B 1 119 ? -13.664 21.5 11.078 1 98.44 119 ARG B N 1
ATOM 2771 C CA . ARG B 1 119 ? -13.695 20.844 12.375 1 98.44 119 ARG B CA 1
ATOM 2772 C C . ARG B 1 119 ? -15.07 20.234 12.641 1 98.44 119 ARG B C 1
ATOM 2774 O O . ARG B 1 119 ? -16.094 20.922 12.539 1 98.44 119 ARG B O 1
ATOM 2781 N N . ILE B 1 120 ? -15 18.984 12.883 1 98.19 120 ILE B N 1
ATOM 2782 C CA . ILE B 1 120 ? -16.25 18.234 12.922 1 98.19 120 ILE B CA 1
ATOM 2783 C C . ILE B 1 120 ? -16.375 17.516 14.258 1 98.19 120 ILE B C 1
ATOM 2785 O O . ILE B 1 120 ? -15.406 16.953 14.758 1 98.19 120 ILE B O 1
ATOM 2789 N N . GLU B 1 121 ? -17.531 17.578 14.867 1 94.88 121 GLU B N 1
ATOM 2790 C CA . GLU B 1 121 ? -17.812 16.828 16.094 1 94.88 121 GLU B CA 1
ATOM 2791 C C . GLU B 1 121 ? -17.922 15.336 15.805 1 94.88 121 GLU B C 1
ATOM 2793 O O . GLU B 1 121 ? -18.812 14.914 15.07 1 94.88 121 GLU B O 1
ATOM 2798 N N . SER B 1 122 ? -16.938 14.711 16.406 1 88.88 122 SER B N 1
ATOM 2799 C CA . SER B 1 122 ? -17.016 13.266 16.219 1 88.88 122 SER B CA 1
ATOM 2800 C C . SER B 1 122 ? -17.219 12.539 17.531 1 88.88 122 SER B C 1
ATOM 2802 O O . SER B 1 122 ? -16.734 12.992 18.578 1 88.88 122 SER B O 1
ATOM 2804 N N . GLY B 1 123 ? -18.219 11.773 17.797 1 85.94 123 GLY B N 1
ATOM 2805 C CA . GLY B 1 123 ? -18.344 10.906 18.953 1 85.94 123 GLY B CA 1
ATOM 2806 C C . GLY B 1 123 ? -17.188 9.922 19.078 1 85.94 123 GLY B C 1
ATOM 2807 O O . GLY B 1 123 ? -16.203 10.031 18.359 1 85.94 123 GLY B O 1
ATOM 2808 N N . PRO B 1 124 ? -17.297 9.156 20.094 1 91.62 124 PRO B N 1
ATOM 2809 C CA . PRO B 1 124 ? -16.25 8.141 20.234 1 91.62 124 PRO B CA 1
ATOM 2810 C C . PRO B 1 124 ? -16.141 7.234 19.016 1 91.62 124 PRO B C 1
ATOM 2812 O O . PRO B 1 124 ? -17.156 6.867 18.422 1 91.62 124 PRO B O 1
ATOM 2815 N N . PRO B 1 125 ? -14.883 7.039 18.625 1 95.81 125 PRO B N 1
ATOM 2816 C CA . PRO B 1 125 ? -14.742 6.109 17.5 1 95.81 125 PRO B CA 1
ATOM 2817 C C . PRO B 1 125 ? -15.234 4.703 17.828 1 95.81 125 PRO B C 1
ATOM 2819 O O . PRO B 1 125 ? -15.305 4.332 19 1 95.81 125 PRO B O 1
ATOM 2822 N N . ASP B 1 126 ? -15.625 3.982 16.812 1 97 126 ASP B N 1
ATOM 2823 C CA . ASP B 1 126 ? -15.977 2.582 17.031 1 97 126 ASP B CA 1
ATOM 2824 C C . ASP B 1 126 ? -14.727 1.736 17.281 1 97 126 ASP B C 1
ATOM 2826 O O . ASP B 1 126 ? -13.609 2.252 17.266 1 97 126 ASP B O 1
ATOM 2830 N N . ALA B 1 127 ? -14.922 0.497 17.578 1 97.19 127 ALA B N 1
ATOM 2831 C CA . ALA B 1 127 ? -13.836 -0.386 18.016 1 97.19 127 ALA B CA 1
ATOM 2832 C C . ALA B 1 127 ? -12.789 -0.545 16.906 1 97.19 127 ALA B C 1
ATOM 2834 O O . ALA B 1 127 ? -11.594 -0.64 17.203 1 97.19 127 ALA B O 1
ATOM 2835 N N . ASP B 1 128 ? -13.172 -0.542 15.672 1 97.44 128 ASP B N 1
ATOM 2836 C CA . ASP B 1 128 ? -12.25 -0.713 14.555 1 97.44 128 ASP B CA 1
ATOM 2837 C C . ASP B 1 128 ? -11.359 0.514 14.383 1 97.44 128 ASP B C 1
ATOM 2839 O O . ASP B 1 128 ? -10.148 0.386 14.188 1 97.44 128 ASP B O 1
ATOM 2843 N N . VAL B 1 129 ? -11.969 1.665 14.484 1 98.38 129 VAL B N 1
ATOM 2844 C CA . VAL B 1 129 ? -11.195 2.9 14.391 1 98.38 129 VAL B CA 1
ATOM 2845 C C . VAL B 1 129 ? -10.266 3.027 15.594 1 98.38 129 VAL B C 1
ATOM 2847 O O . VAL B 1 129 ? -9.117 3.441 15.453 1 98.38 129 VAL B O 1
ATOM 2850 N N . GLN B 1 130 ? -10.758 2.65 16.75 1 98.19 130 GLN B N 1
ATOM 2851 C CA . GLN B 1 130 ? -9.906 2.709 17.938 1 98.19 130 GLN B CA 1
ATOM 2852 C C . GLN B 1 130 ? -8.68 1.814 17.766 1 98.19 130 GLN B C 1
ATOM 2854 O O . GLN B 1 130 ? -7.578 2.189 18.172 1 98.19 130 GLN B O 1
ATOM 2859 N N . ARG B 1 131 ? -8.836 0.665 17.25 1 97.25 131 ARG B N 1
ATOM 2860 C CA . ARG B 1 131 ? -7.707 -0.229 17 1 97.25 131 ARG B CA 1
ATOM 2861 C C . ARG B 1 131 ? -6.699 0.407 16.047 1 97.25 131 ARG B C 1
ATOM 2863 O O . ARG B 1 131 ? -5.488 0.242 16.203 1 97.25 131 ARG B O 1
ATOM 2870 N N . ASN B 1 132 ? -7.242 1.128 15.008 1 98.56 132 ASN B N 1
ATOM 2871 C CA . ASN B 1 132 ? -6.355 1.844 14.102 1 98.56 132 ASN B CA 1
ATOM 2872 C C . ASN B 1 132 ? -5.551 2.914 14.828 1 98.56 132 ASN B C 1
ATOM 2874 O O . ASN B 1 132 ? -4.336 3.021 14.641 1 98.56 132 ASN B O 1
ATOM 2878 N N . LEU B 1 133 ? -6.23 3.646 15.664 1 98.75 133 LEU B N 1
ATOM 2879 C CA . LEU B 1 133 ? -5.562 4.707 16.422 1 98.75 133 LEU B CA 1
ATOM 2880 C C . LEU B 1 133 ? -4.516 4.129 17.359 1 98.75 133 LEU B C 1
ATOM 2882 O O . LEU B 1 133 ? -3.404 4.656 17.453 1 98.75 133 LEU B O 1
ATOM 2886 N N . ASP B 1 134 ? -4.852 3.039 18.031 1 98.5 134 ASP B N 1
ATOM 2887 C CA . ASP B 1 134 ? -3.904 2.383 18.922 1 98.5 134 ASP B CA 1
ATOM 2888 C C . ASP B 1 134 ? -2.656 1.931 18.172 1 98.5 134 ASP B C 1
ATOM 2890 O O . ASP B 1 134 ? -1.534 2.125 18.641 1 98.5 134 ASP B O 1
ATOM 2894 N N . ARG B 1 135 ? -2.85 1.367 17.047 1 98.5 135 ARG B N 1
ATOM 2895 C CA . ARG B 1 135 ? -1.743 0.881 16.234 1 98.5 135 ARG B CA 1
ATOM 2896 C C . ARG B 1 135 ? -0.874 2.035 15.742 1 98.5 135 ARG B C 1
ATOM 2898 O O . ARG B 1 135 ? 0.355 1.942 15.758 1 98.5 135 ARG B O 1
ATOM 2905 N N . LEU B 1 136 ? -1.527 3.1 15.336 1 98.88 136 LEU B N 1
ATOM 2906 C CA . LEU B 1 136 ? -0.787 4.285 14.914 1 98.88 136 LEU B CA 1
ATOM 2907 C C . LEU B 1 136 ? 0.092 4.805 16.047 1 98.88 136 LEU B C 1
ATOM 2909 O O . LEU B 1 136 ? 1.271 5.105 15.828 1 98.88 136 LEU B O 1
ATOM 2913 N N . GLU B 1 137 ? -0.479 4.887 17.203 1 98.88 137 GLU B N 1
ATOM 2914 C CA . GLU B 1 137 ? 0.288 5.348 18.359 1 98.88 137 GLU B CA 1
ATOM 2915 C C . GLU B 1 137 ? 1.498 4.453 18.609 1 98.88 137 GLU B C 1
ATOM 2917 O O . GLU B 1 137 ? 2.588 4.945 18.906 1 98.88 137 GLU B O 1
ATOM 2922 N N . GLU B 1 138 ? 1.293 3.17 18.453 1 98.75 138 GLU B N 1
ATOM 2923 C CA . GLU B 1 138 ? 2.385 2.219 18.641 1 98.75 138 GLU B CA 1
ATOM 2924 C C . GLU B 1 138 ? 3.502 2.459 17.625 1 98.75 138 GLU B C 1
ATOM 2926 O O . GLU B 1 138 ? 4.68 2.449 17.984 1 98.75 138 GLU B O 1
ATOM 2931 N N . VAL B 1 139 ? 3.16 2.68 16.422 1 98.88 139 VAL B N 1
ATOM 2932 C CA . VAL B 1 139 ? 4.137 2.877 15.352 1 98.88 139 VAL B CA 1
ATOM 2933 C C . VAL B 1 139 ? 4.895 4.184 15.578 1 98.88 139 VAL B C 1
ATOM 2935 O O . VAL B 1 139 ? 6.125 4.215 15.516 1 98.88 139 VAL B O 1
ATOM 2938 N N . TRP B 1 140 ? 4.156 5.238 15.859 1 98.88 140 TRP B N 1
ATOM 2939 C CA . TRP B 1 140 ? 4.773 6.551 16.016 1 98.88 140 TRP B CA 1
ATOM 2940 C C . TRP B 1 140 ? 5.688 6.582 17.234 1 98.88 140 TRP B C 1
ATOM 2942 O O . TRP B 1 140 ? 6.875 6.898 17.125 1 98.88 140 TRP B O 1
ATOM 2952 N N . THR B 1 141 ? 5.172 6.191 18.391 1 98.81 141 THR B N 1
ATOM 2953 C CA . THR B 1 141 ? 5.938 6.309 19.625 1 98.81 141 THR B CA 1
ATOM 2954 C C . THR B 1 141 ? 7.059 5.277 19.672 1 98.81 141 THR B C 1
ATOM 2956 O O . THR B 1 141 ? 8.125 5.535 20.219 1 98.81 141 THR B O 1
ATOM 2959 N N . GLY B 1 142 ? 6.812 4.09 19.062 1 98.62 142 GLY B N 1
ATOM 2960 C CA . GLY B 1 142 ? 7.879 3.111 18.938 1 98.62 142 GLY B CA 1
ATOM 2961 C C . GLY B 1 142 ? 9.062 3.621 18.141 1 98.62 142 GLY B C 1
ATOM 2962 O O . GLY B 1 142 ? 10.211 3.445 18.547 1 98.62 142 GLY B O 1
ATOM 2963 N N . GLY B 1 143 ? 8.797 4.25 16.984 1 98.56 143 GLY B N 1
ATOM 2964 C CA . GLY B 1 143 ? 9.859 4.832 16.188 1 98.56 143 GLY B CA 1
ATOM 2965 C C . GLY B 1 143 ? 10.602 5.953 16.891 1 98.56 143 GLY B C 1
ATOM 2966 O O . GLY B 1 143 ? 11.828 6.008 16.875 1 98.56 143 GLY B O 1
ATOM 2967 N N . LEU B 1 144 ? 9.812 6.836 17.531 1 98.69 144 LEU B N 1
ATOM 2968 C CA . LEU B 1 144 ? 10.398 7.961 18.25 1 98.69 144 LEU B CA 1
ATOM 2969 C C . LEU B 1 144 ? 11.336 7.473 19.344 1 98.69 144 LEU B C 1
ATOM 2971 O O . LEU B 1 144 ? 12.438 8.008 19.5 1 98.69 144 LEU B O 1
ATOM 2975 N N . LYS B 1 145 ? 10.922 6.465 20.047 1 98.25 145 LYS B N 1
ATOM 2976 C CA . LYS B 1 145 ? 11.727 5.922 21.141 1 98.25 145 LYS B CA 1
ATOM 2977 C C . LYS B 1 145 ? 12.969 5.215 20.609 1 98.25 145 LYS B C 1
ATOM 2979 O O . LYS B 1 145 ? 14.07 5.398 21.141 1 98.25 145 LYS B O 1
ATOM 2984 N N . LYS B 1 146 ? 12.891 4.508 19.594 1 98.12 146 LYS B N 1
ATOM 2985 C CA . LYS B 1 146 ? 13.969 3.654 19.078 1 98.12 146 LYS B CA 1
ATOM 2986 C C . LYS B 1 146 ? 15.016 4.473 18.344 1 98.12 146 LYS B C 1
ATOM 2988 O O . LYS B 1 146 ? 16.203 4.176 18.406 1 98.12 146 LYS B O 1
ATOM 2993 N N . PHE B 1 147 ? 14.578 5.543 17.703 1 98.38 147 PHE B N 1
ATOM 2994 C CA . PHE B 1 147 ? 15.508 6.203 16.781 1 98.38 147 PHE B CA 1
ATOM 2995 C C . PHE B 1 147 ? 15.766 7.641 17.219 1 98.38 147 PHE B C 1
ATOM 2997 O O . PHE B 1 147 ? 16.438 8.398 16.516 1 98.38 147 PHE B O 1
ATOM 3004 N N . GLY B 1 148 ? 15.109 8.094 18.281 1 97.19 148 GLY B N 1
ATOM 3005 C CA . GLY B 1 148 ? 15.508 9.328 18.953 1 97.19 148 GLY B CA 1
ATOM 3006 C C . GLY B 1 148 ? 14.695 10.531 18.516 1 97.19 148 GLY B C 1
ATOM 3007 O O . GLY B 1 148 ? 14.828 11.617 19.062 1 97.19 148 GLY B O 1
ATOM 3008 N N . GLY B 1 149 ? 13.742 10.367 17.516 1 96.62 149 GLY B N 1
ATOM 3009 C CA . GLY B 1 149 ? 12.883 11.453 17.094 1 96.62 149 GLY B CA 1
ATOM 3010 C C . GLY B 1 149 ? 13.656 12.648 16.547 1 96.62 149 GLY B C 1
ATOM 3011 O O . GLY B 1 149 ? 14.836 12.531 16.234 1 96.62 149 GLY B O 1
ATOM 3012 N N . PRO B 1 150 ? 12.992 13.758 16.188 1 98.56 150 PRO B N 1
ATOM 3013 C CA . PRO B 1 150 ? 11.586 14.023 16.5 1 98.56 150 PRO B CA 1
ATOM 3014 C C . PRO B 1 150 ? 10.633 13.453 15.461 1 98.56 150 PRO B C 1
ATOM 3016 O O . PRO B 1 150 ? 9.406 13.539 15.625 1 98.56 150 PRO B O 1
ATOM 3019 N N . TRP B 1 151 ? 11.148 12.891 14.43 1 98.81 151 TRP B N 1
ATOM 3020 C CA . TRP B 1 151 ? 10.305 12.258 13.414 1 98.81 151 TRP B CA 1
ATOM 3021 C C . TRP B 1 151 ? 10.25 10.75 13.625 1 98.81 151 TRP B C 1
ATOM 3023 O O . TRP B 1 151 ? 10.977 10.203 14.461 1 98.81 151 TRP B O 1
ATOM 3033 N N . VAL B 1 152 ? 9.375 10.055 12.961 1 98.69 152 VAL B N 1
ATOM 3034 C CA . VAL B 1 152 ? 8.969 8.695 13.312 1 98.69 152 VAL B CA 1
ATOM 3035 C C . VAL B 1 152 ? 10.172 7.758 13.227 1 98.69 152 VAL B C 1
ATOM 3037 O O . VAL B 1 152 ? 10.25 6.777 13.969 1 98.69 152 VAL B O 1
ATOM 3040 N N . ALA B 1 153 ? 11.125 8.07 12.289 1 98.62 153 ALA B N 1
ATOM 3041 C CA . ALA B 1 153 ? 12.273 7.18 12.117 1 98.62 153 ALA B CA 1
ATOM 3042 C C . ALA B 1 153 ? 13.586 7.926 12.328 1 98.62 153 ALA B C 1
ATOM 3044 O O . ALA B 1 153 ? 14.602 7.602 11.711 1 98.62 153 ALA B O 1
ATOM 3045 N N . GLY B 1 154 ? 13.531 9.031 13.141 1 98.12 154 GLY B N 1
ATOM 3046 C CA . GLY B 1 154 ? 14.797 9.656 13.492 1 98.12 154 GLY B CA 1
ATOM 3047 C C . GLY B 1 154 ? 14.758 11.172 13.383 1 98.12 154 GLY B C 1
ATOM 3048 O O . GLY B 1 154 ? 13.703 11.789 13.531 1 98.12 154 GLY B O 1
ATOM 3049 N N . LYS B 1 155 ? 15.945 11.719 13.141 1 97.88 155 LYS B N 1
ATOM 3050 C CA . LYS B 1 155 ? 16.172 13.148 13.266 1 97.88 155 LYS B CA 1
ATOM 3051 C C . LYS B 1 155 ? 15.57 13.906 12.086 1 97.88 155 LYS B C 1
ATOM 3053 O O . LYS B 1 155 ? 15.172 15.07 12.219 1 97.88 155 LYS B O 1
ATOM 3058 N N . GLU B 1 156 ? 15.539 13.234 10.977 1 97.75 156 GLU B N 1
ATOM 3059 C CA . GLU B 1 156 ? 15.148 13.938 9.758 1 97.75 156 GLU B CA 1
ATOM 3060 C C . GLU B 1 156 ? 13.758 13.508 9.289 1 97.75 156 GLU B C 1
ATOM 3062 O O . GLU B 1 156 ? 13.406 12.328 9.383 1 97.75 156 GLU B O 1
ATOM 3067 N N . PHE B 1 157 ? 12.992 14.523 8.789 1 98.69 157 PHE B N 1
ATOM 3068 C CA . PHE B 1 157 ? 11.711 14.258 8.141 1 98.69 157 PHE B CA 1
ATOM 3069 C C . PHE B 1 157 ? 11.898 13.344 6.938 1 98.69 157 PHE B C 1
ATOM 3071 O O . PHE B 1 157 ? 12.82 13.531 6.141 1 98.69 157 PHE B O 1
ATOM 3078 N N . SER B 1 158 ? 11.07 12.289 6.793 1 98.75 158 SER B N 1
ATOM 3079 C CA . SER B 1 158 ? 11.188 11.336 5.699 1 98.75 158 SER B CA 1
ATOM 3080 C C . SER B 1 158 ? 9.836 11.07 5.051 1 98.75 158 SER B C 1
ATOM 3082 O O . SER B 1 158 ? 8.828 11.672 5.43 1 98.75 158 SER B O 1
ATOM 3084 N N . ALA B 1 159 ? 9.82 10.188 4.078 1 98.94 159 ALA B N 1
ATOM 3085 C CA . ALA B 1 159 ? 8.594 9.781 3.402 1 98.94 159 ALA B CA 1
ATOM 3086 C C . ALA B 1 159 ? 7.586 9.203 4.395 1 98.94 159 ALA B C 1
ATOM 3088 O O . ALA B 1 159 ? 6.375 9.383 4.242 1 98.94 159 ALA B O 1
ATOM 3089 N N . ALA B 1 160 ? 8.047 8.492 5.414 1 98.94 160 ALA B N 1
ATOM 3090 C CA . ALA B 1 160 ? 7.129 7.938 6.402 1 98.94 160 ALA B CA 1
ATOM 3091 C C . ALA B 1 160 ? 6.301 9.039 7.059 1 98.94 160 ALA B C 1
ATOM 3093 O O . ALA B 1 160 ? 5.082 8.898 7.211 1 98.94 160 ALA B O 1
ATOM 3094 N N . ASP B 1 161 ? 6.918 10.141 7.434 1 98.94 161 ASP B N 1
ATOM 3095 C CA . ASP B 1 161 ? 6.215 11.266 8.047 1 98.94 161 ASP B CA 1
ATOM 3096 C C . ASP B 1 161 ? 5.219 11.883 7.074 1 98.94 161 ASP B C 1
ATOM 3098 O O . ASP B 1 161 ? 4.094 12.219 7.457 1 98.94 161 ASP B O 1
ATOM 3102 N N . ALA B 1 162 ? 5.637 12.031 5.84 1 98.94 162 ALA B N 1
ATOM 3103 C CA . ALA B 1 162 ? 4.75 12.57 4.812 1 98.94 162 ALA B CA 1
ATOM 3104 C C . ALA B 1 162 ? 3.496 11.711 4.66 1 98.94 162 ALA B C 1
ATOM 3106 O O . ALA B 1 162 ? 2.402 12.234 4.43 1 98.94 162 ALA B O 1
ATOM 3107 N N . PHE B 1 163 ? 3.662 10.414 4.789 1 98.94 163 PHE B N 1
ATOM 3108 C CA . PHE B 1 163 ? 2.545 9.484 4.633 1 98.94 163 PHE B CA 1
ATOM 3109 C C . PHE B 1 163 ? 1.6 9.57 5.824 1 98.94 163 PHE B C 1
ATOM 3111 O O . PHE B 1 163 ? 0.428 9.203 5.719 1 98.94 163 PHE B O 1
ATOM 3118 N N . PHE B 1 164 ? 2.057 10.07 6.969 1 98.94 164 PHE B N 1
ATOM 3119 C CA . PHE B 1 164 ? 1.216 10.195 8.156 1 98.94 164 PHE B CA 1
ATOM 3120 C C . PHE B 1 164 ? 0.576 11.578 8.219 1 98.94 164 PHE B C 1
ATOM 3122 O O . PHE B 1 164 ? -0.332 11.812 9.016 1 98.94 164 PHE B O 1
ATOM 3129 N N . ALA B 1 165 ? 0.986 12.508 7.363 1 98.94 165 ALA B N 1
ATOM 3130 C CA . ALA B 1 165 ? 0.464 13.875 7.383 1 98.94 165 ALA B CA 1
ATOM 3131 C C . ALA B 1 165 ? -1.049 13.883 7.184 1 98.94 165 ALA B C 1
ATOM 3133 O O . ALA B 1 165 ? -1.776 14.516 7.949 1 98.94 165 ALA B O 1
ATOM 3134 N N . PRO B 1 166 ? -1.592 13.133 6.207 1 98.94 166 PRO B N 1
ATOM 3135 C CA . PRO B 1 166 ? -3.051 13.133 6.074 1 98.94 166 PRO B CA 1
ATOM 3136 C C . PRO B 1 166 ? -3.754 12.57 7.309 1 98.94 166 PRO B C 1
ATOM 3138 O O . PRO B 1 166 ? -4.859 13 7.641 1 98.94 166 PRO B O 1
ATOM 3141 N N . VAL B 1 167 ? -3.15 11.586 7.945 1 98.94 167 VAL B N 1
ATOM 3142 C CA . VAL B 1 167 ? -3.709 11.023 9.172 1 98.94 167 VAL B CA 1
ATOM 3143 C C . VAL B 1 167 ? -3.787 12.094 10.25 1 98.94 167 VAL B C 1
ATOM 3145 O O . VAL B 1 167 ? -4.797 12.211 10.945 1 98.94 167 VAL B O 1
ATOM 3148 N N . ALA B 1 168 ? -2.748 12.859 10.352 1 98.94 168 ALA B N 1
ATOM 3149 C CA . ALA B 1 168 ? -2.721 13.953 11.312 1 98.94 168 ALA B CA 1
ATOM 3150 C C . ALA B 1 168 ? -3.852 14.945 11.047 1 98.94 168 ALA B C 1
ATOM 3152 O O . ALA B 1 168 ? -4.5 15.422 11.984 1 98.94 168 ALA B O 1
ATOM 3153 N N . THR B 1 169 ? -4.141 15.25 9.812 1 98.88 169 THR B N 1
ATOM 3154 C CA . THR B 1 169 ? -5.211 16.188 9.484 1 98.88 169 THR B CA 1
ATOM 3155 C C . THR B 1 169 ? -6.57 15.602 9.859 1 98.88 169 THR B C 1
ATOM 3157 O O . THR B 1 169 ? -7.465 16.328 10.297 1 98.88 169 THR B O 1
ATOM 3160 N N . ARG B 1 170 ? -6.754 14.289 9.656 1 98.75 170 ARG B N 1
ATOM 3161 C CA . ARG B 1 170 ? -7.996 13.648 10.07 1 98.75 170 ARG B CA 1
ATOM 3162 C C . ARG B 1 170 ? -8.195 13.766 11.578 1 98.75 170 ARG B C 1
ATOM 3164 O O . ARG B 1 170 ? -9.297 14.07 12.039 1 98.75 170 ARG B O 1
ATOM 3171 N N . ILE B 1 171 ? -7.102 13.469 12.297 1 98.62 171 ILE B N 1
ATOM 3172 C CA . ILE B 1 171 ? -7.16 13.539 13.75 1 98.62 171 ILE B CA 1
ATOM 3173 C C . ILE B 1 171 ? -7.539 14.953 14.18 1 98.62 171 ILE B C 1
ATOM 3175 O O . ILE B 1 171 ? -8.367 15.141 15.07 1 98.62 171 ILE B O 1
ATOM 3179 N N . GLN B 1 172 ? -7.02 15.914 13.539 1 98.62 172 GLN B N 1
ATOM 3180 C CA . GLN B 1 172 ? -7.309 17.312 13.844 1 98.62 172 GLN B CA 1
ATOM 3181 C C . GLN B 1 172 ? -8.75 17.672 13.484 1 98.62 172 GLN B C 1
ATOM 3183 O O . GLN B 1 172 ? -9.461 18.266 14.289 1 98.62 172 GLN B O 1
ATOM 3188 N N . THR B 1 173 ? -9.18 17.312 12.273 1 98.75 173 THR B N 1
ATOM 3189 C CA . THR B 1 173 ? -10.508 17.656 11.766 1 98.75 173 THR B CA 1
ATOM 3190 C C . THR B 1 173 ? -11.594 17.109 12.688 1 98.75 173 THR B C 1
ATOM 3192 O O . THR B 1 173 ? -12.562 17.812 13 1 98.75 173 THR B O 1
ATOM 3195 N N . PHE B 1 174 ? -11.398 15.938 13.211 1 98.56 174 PHE B N 1
ATOM 3196 C CA . PHE B 1 174 ? -12.477 15.258 13.922 1 98.56 174 PHE B CA 1
ATOM 3197 C C . PHE B 1 174 ? -12.227 15.266 15.422 1 98.56 174 PHE B C 1
ATOM 3199 O O . PHE B 1 174 ? -13.055 14.773 16.203 1 98.56 174 PHE B O 1
ATOM 3206 N N . GLY B 1 175 ? -11.086 15.789 15.797 1 97.62 175 GLY B N 1
ATOM 3207 C CA . GLY B 1 175 ? -10.75 15.766 17.219 1 97.62 175 GLY B CA 1
ATOM 3208 C C . GLY B 1 175 ? -10.664 14.367 17.781 1 97.62 175 GLY B C 1
ATOM 3209 O O . GLY B 1 175 ? -11.203 14.094 18.859 1 97.62 175 GLY B O 1
ATOM 3210 N N . LEU B 1 176 ? -10.031 13.445 17.031 1 97.88 176 LEU B N 1
ATOM 3211 C CA . LEU B 1 176 ? -9.953 12.062 17.484 1 97.88 176 LEU B CA 1
ATOM 3212 C C . LEU B 1 176 ? -9.016 11.922 18.672 1 97.88 176 LEU B C 1
ATOM 3214 O O . LEU B 1 176 ? -7.961 12.562 18.719 1 97.88 176 LEU B O 1
ATOM 3218 N N . PRO B 1 177 ? -9.344 11.109 19.578 1 95.19 177 PRO B N 1
ATOM 3219 C CA . PRO B 1 177 ? -8.547 11 20.797 1 95.19 177 PRO B CA 1
ATOM 3220 C C . PRO B 1 177 ? -7.293 10.141 20.609 1 95.19 177 PRO B C 1
ATOM 3222 O O . PRO B 1 177 ? -7.355 9.078 20 1 95.19 177 PRO B O 1
ATOM 3225 N N . LEU B 1 178 ? -6.188 10.609 21.062 1 97.38 178 LEU B N 1
ATOM 3226 C CA . LEU B 1 178 ? -4.965 9.836 21.234 1 97.38 178 LEU B CA 1
ATOM 3227 C C . LEU B 1 178 ? -4.641 9.648 22.703 1 97.38 178 LEU B C 1
ATOM 3229 O O . LEU B 1 178 ? -4.828 10.562 23.516 1 97.38 178 LEU B O 1
ATOM 3233 N N . LYS B 1 179 ? -4.184 8.453 23.062 1 97.62 179 LYS B N 1
ATOM 3234 C CA . LYS B 1 179 ? -3.949 8.102 24.469 1 97.62 179 LYS B CA 1
ATOM 3235 C C . LYS B 1 179 ? -2.527 8.461 24.891 1 97.62 179 LYS B C 1
ATOM 3237 O O . LYS B 1 179 ? -2.283 8.781 26.047 1 97.62 179 LYS B O 1
ATOM 3242 N N . ASP B 1 180 ? -1.647 8.375 24 1 98.25 180 ASP B N 1
ATOM 3243 C CA . ASP B 1 180 ? -0.23 8.578 24.266 1 98.25 180 ASP B CA 1
ATOM 3244 C C . ASP B 1 180 ? 0.175 10.031 24 1 98.25 180 ASP B C 1
ATOM 3246 O O . ASP B 1 180 ? 0.127 10.492 22.859 1 98.25 180 ASP B O 1
ATOM 3250 N N . PRO B 1 181 ? 0.631 10.773 25.016 1 98.38 181 PRO B N 1
ATOM 3251 C CA . PRO B 1 181 ? 1.019 12.172 24.828 1 98.38 181 PRO B CA 1
ATOM 3252 C C . PRO B 1 181 ? 2.135 12.344 23.812 1 98.38 181 PRO B C 1
ATOM 3254 O O . PRO B 1 181 ? 2.191 13.359 23.109 1 98.38 181 PRO B O 1
ATOM 3257 N N . GLU B 1 182 ? 2.982 11.375 23.75 1 98.56 182 GLU B N 1
ATOM 3258 C CA . GLU B 1 182 ? 4.055 11.453 22.75 1 98.56 182 GLU B CA 1
ATOM 3259 C C . GLU B 1 182 ? 3.5 11.375 21.328 1 98.56 182 GLU B C 1
ATOM 3261 O O . GLU B 1 182 ? 4.02 12.016 20.422 1 98.56 182 GLU B O 1
ATOM 3266 N N . ALA B 1 183 ? 2.477 10.562 21.156 1 98.81 183 ALA B N 1
ATOM 3267 C CA . ALA B 1 183 ? 1.803 10.484 19.859 1 98.81 183 ALA B CA 1
ATOM 3268 C C . ALA B 1 183 ? 1.109 11.805 19.531 1 98.81 183 ALA B C 1
ATOM 3270 O O . ALA B 1 183 ? 1.159 12.266 18.375 1 98.81 183 ALA B O 1
ATOM 3271 N N . GLU B 1 184 ? 0.466 12.375 20.531 1 98.69 184 GLU B N 1
ATOM 3272 C CA . GLU B 1 184 ? -0.172 13.672 20.344 1 98.69 184 GLU B CA 1
ATOM 3273 C C . GLU B 1 184 ? 0.844 14.727 19.922 1 98.69 184 GLU B C 1
ATOM 3275 O O . GLU B 1 184 ? 0.579 15.523 19.016 1 98.69 184 GLU B O 1
ATOM 3280 N N . ALA B 1 185 ? 1.968 14.734 20.562 1 98.81 185 ALA B N 1
ATOM 3281 C CA . ALA B 1 185 ? 3.029 15.688 20.25 1 98.81 185 ALA B CA 1
ATOM 3282 C C . ALA B 1 185 ? 3.543 15.469 18.828 1 98.81 185 ALA B C 1
ATOM 3284 O O . ALA B 1 185 ? 3.846 16.438 18.125 1 98.81 185 ALA B O 1
ATOM 3285 N N . TYR B 1 186 ? 3.68 14.242 18.406 1 98.94 186 TYR B N 1
ATOM 3286 C CA . TYR B 1 186 ? 4.125 13.922 17.062 1 98.94 186 TYR B CA 1
ATOM 3287 C C . TYR B 1 186 ? 3.139 14.445 16.016 1 98.94 186 TYR B C 1
ATOM 3289 O O . TYR B 1 186 ? 3.541 15.031 15.008 1 98.94 186 TYR B O 1
ATOM 3297 N N . VAL B 1 187 ? 1.835 14.258 16.281 1 98.94 187 VAL B N 1
ATOM 3298 C CA . VAL B 1 187 ? 0.792 14.734 15.383 1 98.94 187 VAL B CA 1
ATOM 3299 C C . VAL B 1 187 ? 0.858 16.25 15.273 1 98.94 187 VAL B C 1
ATOM 3301 O O . VAL B 1 187 ? 0.805 16.812 14.172 1 98.94 187 VAL B O 1
ATOM 3304 N N . GLU B 1 188 ? 0.99 16.922 16.359 1 98.81 188 GLU B N 1
ATOM 3305 C CA . GLU B 1 188 ? 1.1 18.375 16.359 1 98.81 188 GLU B CA 1
ATOM 3306 C C . GLU B 1 188 ? 2.33 18.844 15.586 1 98.81 188 GLU B C 1
ATOM 3308 O O . GLU B 1 188 ? 2.266 19.812 14.828 1 98.81 188 GLU B O 1
ATOM 3313 N N . ARG B 1 189 ? 3.422 18.156 15.781 1 98.81 189 ARG B N 1
ATOM 3314 C CA . ARG B 1 189 ? 4.652 18.469 15.062 1 98.81 189 ARG B CA 1
ATOM 3315 C C . ARG B 1 189 ? 4.465 18.312 13.562 1 98.81 189 ARG B C 1
ATOM 3317 O O . ARG B 1 189 ? 4.941 19.141 12.773 1 98.81 189 ARG B O 1
ATOM 3324 N N . LEU B 1 190 ? 3.812 17.266 13.156 1 98.88 190 LEU B N 1
ATOM 3325 C CA . LEU B 1 190 ? 3.52 17.047 11.742 1 98.88 190 LEU B CA 1
ATOM 3326 C C . LEU B 1 190 ? 2.699 18.203 11.18 1 98.88 190 LEU B C 1
ATOM 3328 O O . LEU B 1 190 ? 3.025 18.734 10.117 1 98.88 190 LEU B O 1
ATOM 3332 N N . LEU B 1 191 ? 1.668 18.578 11.938 1 98.88 191 LEU B N 1
ATOM 3333 C CA . LEU B 1 191 ? 0.753 19.625 11.477 1 98.88 191 LEU B CA 1
ATOM 3334 C C . LEU B 1 191 ? 1.467 20.969 11.375 1 98.88 191 LEU B C 1
ATOM 3336 O O . LEU B 1 191 ? 1.104 21.797 10.547 1 98.88 191 LEU B O 1
ATOM 3340 N N . GLU B 1 192 ? 2.506 21.125 12.133 1 98.62 192 GLU B N 1
ATOM 3341 C CA . GLU B 1 192 ? 3.225 22.391 12.18 1 98.62 192 GLU B CA 1
ATOM 3342 C C . GLU B 1 192 ? 4.387 22.406 11.188 1 98.62 192 GLU B C 1
ATOM 3344 O O . GLU B 1 192 ? 5.027 23.438 10.984 1 98.62 192 GLU B O 1
ATOM 3349 N N . HIS B 1 193 ? 4.73 21.219 10.672 1 98.88 193 HIS B N 1
ATOM 3350 C CA . HIS B 1 193 ? 5.781 21.219 9.664 1 98.88 193 HIS B CA 1
ATOM 3351 C C . HIS B 1 193 ? 5.469 22.188 8.531 1 98.88 193 HIS B C 1
ATOM 3353 O O . HIS B 1 193 ? 4.344 22.234 8.031 1 98.88 193 HIS B O 1
ATOM 3359 N N . PRO B 1 194 ? 6.43 22.922 8.047 1 98.88 194 PRO B N 1
ATOM 3360 C CA . PRO B 1 194 ? 6.152 23.984 7.074 1 98.88 194 PRO B CA 1
ATOM 3361 C C . PRO B 1 194 ? 5.461 23.453 5.816 1 98.88 194 PRO B C 1
ATOM 3363 O O . PRO B 1 194 ? 4.52 24.078 5.32 1 98.88 194 PRO B O 1
ATOM 3366 N N . ALA B 1 195 ? 5.875 22.344 5.281 1 98.94 195 ALA B N 1
ATOM 3367 C CA . ALA B 1 195 ? 5.266 21.781 4.078 1 98.94 195 ALA B CA 1
ATOM 3368 C C . ALA B 1 195 ? 3.824 21.359 4.344 1 98.94 195 ALA B C 1
ATOM 3370 O O . ALA B 1 195 ? 2.943 21.562 3.51 1 98.94 195 ALA B O 1
ATOM 3371 N N . VAL B 1 196 ? 3.586 20.766 5.492 1 98.94 196 VAL B N 1
ATOM 3372 C CA . VAL B 1 196 ? 2.25 20.312 5.867 1 98.94 196 VAL B CA 1
ATOM 3373 C C . VAL B 1 196 ? 1.339 21.516 6.09 1 98.94 196 VAL B C 1
ATOM 3375 O O . VAL B 1 196 ? 0.215 21.547 5.586 1 98.94 196 VAL B O 1
ATOM 3378 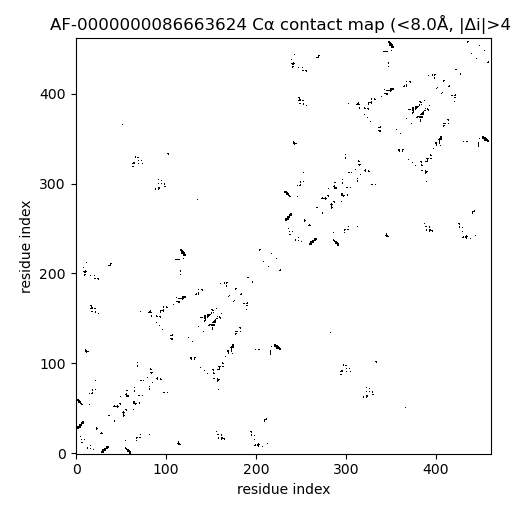N N . LYS B 1 197 ? 1.834 22.422 6.797 1 98.88 197 LYS B N 1
ATOM 3379 C CA . LYS B 1 197 ? 1.088 23.656 7.062 1 98.88 197 LYS B CA 1
ATOM 3380 C C . LYS B 1 197 ? 0.704 24.359 5.766 1 98.88 197 LYS B C 1
ATOM 3382 O O . LYS B 1 197 ? -0.424 24.828 5.621 1 98.88 197 LYS B O 1
ATOM 3387 N N . GLN B 1 198 ? 1.672 24.422 4.848 1 98.94 198 GLN B N 1
ATOM 3388 C CA . GLN B 1 198 ? 1.393 25.047 3.559 1 98.94 198 GLN B CA 1
ATOM 3389 C C . GLN B 1 198 ? 0.259 24.328 2.834 1 98.94 198 GLN B C 1
ATOM 3391 O O . GLN B 1 198 ? -0.648 24.969 2.297 1 98.94 198 GLN B O 1
ATOM 3396 N N . TRP B 1 199 ? 0.282 23 2.771 1 98.94 199 TRP B N 1
ATOM 3397 C CA . TRP B 1 199 ? -0.784 22.219 2.148 1 98.94 199 TRP B CA 1
ATOM 3398 C C . TRP B 1 199 ? -2.137 22.547 2.766 1 98.94 199 TRP B C 1
ATOM 3400 O O . TRP B 1 199 ? -3.107 22.797 2.049 1 98.94 199 TRP B O 1
ATOM 3410 N N . ILE B 1 200 ? -2.152 22.562 4.086 1 98.88 200 ILE B N 1
ATOM 3411 C CA . ILE B 1 200 ? -3.396 22.766 4.82 1 98.88 200 ILE B CA 1
ATOM 3412 C C . ILE B 1 200 ? -3.936 24.172 4.535 1 98.88 200 ILE B C 1
ATOM 3414 O O . ILE B 1 200 ? -5.121 24.328 4.234 1 98.88 200 ILE B O 1
ATOM 3418 N N . GLU B 1 201 ? -3.072 25.141 4.586 1 98.75 201 GLU B N 1
ATOM 3419 C CA . GLU B 1 201 ? -3.484 26.531 4.344 1 98.75 201 GLU B CA 1
ATOM 3420 C C . GLU B 1 201 ? -4.023 26.703 2.928 1 98.75 201 GLU B C 1
ATOM 3422 O O . GLU B 1 201 ? -5.047 27.359 2.723 1 98.75 201 GLU B O 1
ATOM 3427 N N . GLU B 1 202 ? -3.326 26.125 1.999 1 98.75 202 GLU B N 1
ATOM 3428 C CA . GLU B 1 202 ? -3.775 26.203 0.613 1 98.75 202 GLU B CA 1
ATOM 3429 C C . GLU B 1 202 ? -5.082 25.438 0.409 1 98.75 202 GLU B C 1
ATOM 3431 O O . GLU B 1 202 ? -5.934 25.859 -0.375 1 98.75 202 GLU B O 1
ATOM 3436 N N . GLY B 1 203 ? -5.25 24.297 1.087 1 98.62 203 GLY B N 1
ATOM 3437 C CA . GLY B 1 203 ? -6.492 23.547 1.033 1 98.62 203 GLY B CA 1
ATOM 3438 C C . GLY B 1 203 ? -7.676 24.312 1.602 1 98.62 203 GLY B C 1
ATOM 3439 O O . GLY B 1 203 ? -8.781 24.234 1.065 1 98.62 203 GLY B O 1
ATOM 3440 N N . ILE B 1 204 ? -7.406 25.016 2.691 1 98.5 204 ILE B N 1
ATOM 3441 C CA . ILE B 1 204 ? -8.438 25.828 3.324 1 98.5 204 ILE B CA 1
ATOM 3442 C C . ILE B 1 204 ? -8.844 26.969 2.389 1 98.5 204 ILE B C 1
ATOM 3444 O O . ILE B 1 204 ? -10.023 27.297 2.287 1 98.5 204 ILE B O 1
ATOM 3448 N N . ALA B 1 205 ? -7.902 27.484 1.615 1 97.94 205 ALA B N 1
ATOM 3449 C CA . ALA B 1 205 ? -8.133 28.641 0.759 1 97.94 205 ALA B CA 1
ATOM 3450 C C . ALA B 1 205 ? -8.82 28.25 -0.541 1 97.94 205 ALA B C 1
ATOM 3452 O O . ALA B 1 205 ? -9.359 29.094 -1.257 1 97.94 205 ALA B O 1
ATOM 3453 N N . GLU B 1 206 ? -8.797 26.938 -0.846 1 97 206 GLU B N 1
ATOM 3454 C CA . GLU B 1 206 ? -9.43 26.469 -2.074 1 97 206 GLU B CA 1
ATOM 3455 C C . GLU B 1 206 ? -10.922 26.766 -2.074 1 97 206 GLU B C 1
ATOM 3457 O O . GLU B 1 206 ? -11.594 26.609 -1.048 1 97 206 GLU B O 1
ATOM 3462 N N . THR B 1 207 ? -11.445 27.156 -3.229 1 95.81 207 THR B N 1
ATOM 3463 C CA . THR B 1 207 ? -12.859 27.516 -3.297 1 95.81 207 THR B CA 1
ATOM 3464 C C . THR B 1 207 ? -13.648 26.438 -4.031 1 95.81 207 THR B C 1
ATOM 3466 O O . THR B 1 207 ? -14.867 26.312 -3.842 1 95.81 207 THR B O 1
ATOM 3469 N N . ALA B 1 208 ? -13.039 25.672 -4.855 1 95.19 208 ALA B N 1
ATOM 3470 C CA . ALA B 1 208 ? -13.719 24.578 -5.559 1 95.19 208 ALA B CA 1
ATOM 3471 C C . ALA B 1 208 ? -14.188 23.516 -4.582 1 95.19 208 ALA B C 1
ATOM 3473 O O . ALA B 1 208 ? -13.469 23.156 -3.648 1 95.19 208 ALA B O 1
ATOM 3474 N N . ARG B 1 209 ? -15.469 23.094 -4.832 1 95.5 209 ARG B N 1
ATOM 3475 C CA . ARG B 1 209 ? -16.062 22.062 -3.982 1 95.5 209 ARG B CA 1
ATOM 3476 C C . ARG B 1 209 ? -16.484 20.859 -4.805 1 95.5 209 ARG B C 1
ATOM 3478 O O . ARG B 1 209 ? -17.031 21.016 -5.902 1 95.5 209 ARG B O 1
ATOM 3485 N N . GLU B 1 210 ? -16.219 19.75 -4.223 1 94.75 210 GLU B N 1
ATOM 3486 C CA . GLU B 1 210 ? -16.75 18.516 -4.777 1 94.75 210 GLU B CA 1
ATOM 3487 C C . GLU B 1 210 ? -17.797 17.906 -3.854 1 94.75 210 GLU B C 1
ATOM 3489 O O . GLU B 1 210 ? -17.484 17.438 -2.758 1 94.75 210 GLU B O 1
ATOM 3494 N N . PRO B 1 211 ? -19.016 17.844 -4.285 1 93.5 211 PRO B N 1
ATOM 3495 C CA . PRO B 1 211 ? -20.141 17.547 -3.383 1 93.5 211 PRO B CA 1
ATOM 3496 C C . PRO B 1 211 ? -20.016 16.188 -2.707 1 93.5 211 PRO B C 1
ATOM 3498 O O . PRO B 1 211 ? -20.328 16.047 -1.521 1 93.5 211 PRO B O 1
ATOM 3501 N N . SER B 1 212 ? -19.562 15.203 -3.42 1 94 212 SER B N 1
ATOM 3502 C CA . SER B 1 212 ? -19.469 13.867 -2.826 1 94 212 SER B CA 1
ATOM 3503 C C . SER B 1 212 ? -18.5 13.844 -1.658 1 94 212 SER B C 1
ATOM 3505 O O . SER B 1 212 ? -18.75 13.203 -0.64 1 94 212 SER B O 1
ATOM 3507 N N . HIS B 1 213 ? -17.406 14.547 -1.767 1 95.75 213 HIS B N 1
ATOM 3508 C CA . HIS B 1 213 ? -16.438 14.625 -0.681 1 95.75 213 HIS B CA 1
ATOM 3509 C C . HIS B 1 213 ? -16.984 15.43 0.495 1 95.75 213 HIS B C 1
ATOM 3511 O O . HIS B 1 213 ? -16.734 15.094 1.653 1 95.75 213 HIS B O 1
ATOM 3517 N N . GLU B 1 214 ? -17.766 16.484 0.188 1 94.81 214 GLU B N 1
ATOM 3518 C CA . GLU B 1 214 ? -18.375 17.297 1.232 1 94.81 214 GLU B CA 1
ATOM 3519 C C . GLU B 1 214 ? -19.406 16.5 2.037 1 94.81 214 GLU B C 1
ATOM 3521 O O . GLU B 1 214 ? -19.484 16.641 3.26 1 94.81 214 GLU B O 1
ATOM 3526 N N . VAL B 1 215 ? -20.125 15.641 1.32 1 94.88 215 VAL B N 1
ATOM 3527 C CA . VAL B 1 215 ? -21.141 14.836 1.978 1 94.88 215 VAL B CA 1
ATOM 3528 C C . VAL B 1 215 ? -20.484 13.703 2.764 1 94.88 215 VAL B C 1
ATOM 3530 O O . VAL B 1 215 ? -20.891 13.414 3.895 1 94.88 215 VAL B O 1
ATOM 3533 N N . ASP B 1 216 ? -19.453 13.141 2.209 1 95.31 216 ASP B N 1
ATOM 3534 C CA . ASP B 1 216 ? -18.797 11.984 2.807 1 95.31 216 ASP B CA 1
ATOM 3535 C C . ASP B 1 216 ? -18.125 12.359 4.129 1 95.31 216 ASP B C 1
ATOM 3537 O O . ASP B 1 216 ? -18.219 11.602 5.102 1 95.31 216 ASP B O 1
ATOM 3541 N N . VAL B 1 217 ? -17.484 13.492 4.191 1 96.81 217 VAL B N 1
ATOM 3542 C CA . VAL B 1 217 ? -16.719 13.859 5.371 1 96.81 217 VAL B CA 1
ATOM 3543 C C . VAL B 1 217 ? -17.656 14.117 6.543 1 96.81 217 VAL B C 1
ATOM 3545 O O . VAL B 1 217 ? -17.297 13.875 7.699 1 96.81 217 VAL B O 1
ATOM 3548 N N . LEU B 1 218 ? -18.859 14.547 6.293 1 96.12 218 LEU B N 1
ATOM 3549 C CA . LEU B 1 218 ? -19.797 14.922 7.344 1 96.12 218 LEU B CA 1
ATOM 3550 C C . LEU B 1 218 ? -20.562 13.703 7.852 1 96.12 218 LEU B C 1
ATOM 3552 O O . LEU B 1 218 ? -20.688 13.5 9.062 1 96.12 218 LEU B O 1
ATOM 3556 N N . ARG B 1 219 ? -21.078 12.914 6.957 1 93.56 219 ARG B N 1
ATOM 3557 C CA . ARG B 1 219 ? -21.891 11.742 7.281 1 93.56 219 ARG B CA 1
ATOM 3558 C C . ARG B 1 219 ? -22.891 12.055 8.383 1 93.56 219 ARG B C 1
ATOM 3560 O O . ARG B 1 219 ? -23.047 11.281 9.328 1 93.56 219 ARG B O 1
ATOM 3567 N N . GLY B 1 220 ? -23.406 13.188 8.344 1 92.38 220 GLY B N 1
ATOM 3568 C CA . GLY B 1 220 ? -24.469 13.578 9.25 1 92.38 220 GLY B CA 1
ATOM 3569 C C . GLY B 1 220 ? -23.969 14.188 10.539 1 92.38 220 GLY B C 1
ATOM 3570 O O . GLY B 1 220 ? -24.75 14.516 11.43 1 92.38 220 GLY B O 1
ATOM 3571 N N . ARG B 1 221 ? -22.703 14.383 10.703 1 95.75 221 ARG B N 1
ATOM 3572 C CA . ARG B 1 221 ? -22.109 14.945 11.906 1 95.75 221 ARG B CA 1
ATOM 3573 C C . ARG B 1 221 ? -22.203 16.469 11.906 1 95.75 221 ARG B C 1
ATOM 3575 O O . ARG B 1 221 ? -22.406 17.078 10.852 1 95.75 221 ARG B O 1
ATOM 3582 N N . LYS B 1 222 ? -22.016 17 13.055 1 96.62 222 LYS B N 1
ATOM 3583 C CA . LYS B 1 222 ? -22.109 18.438 13.227 1 96.62 222 LYS B CA 1
ATOM 3584 C C . LYS B 1 222 ? -20.781 19.125 12.922 1 96.62 222 LYS B C 1
ATOM 3586 O O . LYS B 1 222 ? -19.734 18.719 13.438 1 96.62 222 LYS B O 1
ATOM 3591 N N . VAL B 1 223 ? -20.875 20.156 12.062 1 97.19 223 VAL B N 1
ATOM 3592 C CA . VAL B 1 223 ? -19.703 20.984 11.812 1 97.19 223 VAL B CA 1
ATOM 3593 C C . VAL B 1 223 ? -19.5 21.969 12.969 1 97.19 223 VAL B C 1
ATOM 3595 O O . VAL B 1 223 ? -20.406 22.75 13.273 1 97.19 223 VAL B O 1
ATOM 3598 N N . LEU B 1 224 ? -18.359 21.859 13.547 1 97.62 224 LEU B N 1
ATOM 3599 C CA . LEU B 1 224 ? -18.031 22.766 14.633 1 97.62 224 LEU B CA 1
ATOM 3600 C C . LEU B 1 224 ? -17.469 24.078 14.094 1 97.62 224 LEU B C 1
ATOM 3602 O O . LEU B 1 224 ? -17.75 25.156 14.648 1 97.62 224 LEU B O 1
ATOM 3606 N N . LYS B 1 225 ? -16.641 23.984 13.086 1 97.81 225 LYS B N 1
ATOM 3607 C CA . LYS B 1 225 ? -16 25.156 12.484 1 97.81 225 LYS B CA 1
ATOM 3608 C C . LYS B 1 225 ? -15.68 24.906 11.008 1 97.81 225 LYS B C 1
ATOM 3610 O O . LYS B 1 225 ? -15.234 23.812 10.641 1 97.81 225 LYS B O 1
ATOM 3615 N N . ASP B 1 226 ? -15.961 25.812 10.148 1 97.75 226 ASP B N 1
ATOM 3616 C CA . ASP B 1 226 ? -15.5 25.875 8.766 1 97.75 226 ASP B CA 1
ATOM 3617 C C . ASP B 1 226 ? -14.445 26.969 8.594 1 97.75 226 ASP B C 1
ATOM 3619 O O . ASP B 1 226 ? -14.766 28.156 8.578 1 97.75 226 ASP B O 1
ATOM 3623 N N . LEU B 1 227 ? -13.227 26.594 8.398 1 98.06 227 LEU B N 1
ATOM 3624 C CA . LEU B 1 227 ? -12.086 27.5 8.398 1 98.06 227 LEU B CA 1
ATOM 3625 C C . LEU B 1 227 ? -12.008 28.281 7.086 1 98.06 227 LEU B C 1
ATOM 3627 O O . LEU B 1 227 ? -11.258 29.25 6.98 1 98.06 227 LEU B O 1
ATOM 3631 N N . SER B 1 228 ? -12.672 27.766 6.098 1 94.94 228 SER B N 1
ATOM 3632 C CA . SER B 1 228 ? -12.664 28.438 4.809 1 94.94 228 SER B CA 1
ATOM 3633 C C . SER B 1 228 ? -13.672 29.594 4.789 1 94.94 228 SER B C 1
ATOM 3635 O O . SER B 1 228 ? -13.672 30.406 3.861 1 94.94 228 SER B O 1
ATOM 3637 N N . ALA B 1 229 ? -14.617 29.625 5.711 1 83 229 ALA B N 1
ATOM 3638 C CA . ALA B 1 229 ? -15.695 30.609 5.738 1 83 229 ALA B CA 1
ATOM 3639 C C . ALA B 1 229 ? -15.203 31.938 6.285 1 83 229 ALA B C 1
ATOM 3641 O O . ALA B 1 229 ? -14.352 31.984 7.18 1 83 229 ALA B O 1
ATOM 3642 N N . SER B 1 230 ? -14.789 33.031 5.48 1 63.59 230 SER B N 1
ATOM 3643 C CA . SER B 1 230 ? -14.469 34.375 5.977 1 63.59 230 SER B CA 1
ATOM 3644 C C . SER B 1 230 ? -15.227 34.688 7.266 1 63.59 230 SER B C 1
ATOM 3646 O O . SER B 1 230 ? -16.438 34.438 7.359 1 63.59 230 SER B O 1
ATOM 3648 N N . GLN B 1 231 ? -14.492 34.719 8.461 1 45.47 231 GLN B N 1
ATOM 3649 C CA . GLN B 1 231 ? -15.047 35.25 9.703 1 45.47 231 GLN B CA 1
ATOM 3650 C C . GLN B 1 231 ? -15.664 36.625 9.469 1 45.47 231 GLN B C 1
ATOM 3652 O O . GLN B 1 231 ? -15.203 37.406 8.617 1 45.47 231 GLN B O 1
#

Secondary structure (DSSP, 8-state):
---EEEE--TTT-HHHHHHHHHHHHTT---EEEE-PPPSSS--GGGGGT-TTS-S-EEEETTEEEESHHHHHHHHHTT-GGGS-SS-HHHHHHHHHHHHHHHH--HHHHHHS---TTEEE------HHHHHHHHHHHHHHHHHHHHH--SBTTBSS--HHHHHHHHHHHHHHHHT---S-HHHHHHHHHHHHSHHHHHHHHHHHH-----HHHHHHHHTTPPEEEETTS--/---EEEE--TTT-HHHHHHHHHHHHTT---EEEE-PPPSSS--GGGGGT-TTS-S-EEEETTEEEESHHHHHHHHHTT-GGGS-SS-HHHHHHHHHHHHHHHH--HHHHHHS---TTEEE------HHHHHHHHHHHHHHHHHHHHH--SBTTBSS--HHHHHHHHHHHHHHHHT---S-HHHHHHHHHHHHSHHHHHHHHHHHH-----HHHHHHHHTTPPEEEETTS--

Solvent-accessible surface area (backbone atoms only — not comparable to full-atom values): 24031 Å² total; per-residue (Å²): 130,73,35,32,39,33,25,42,44,60,29,51,32,51,53,26,43,23,45,51,30,36,33,52,66,68,70,48,78,62,43,82,42,81,41,76,69,57,78,64,94,66,41,76,77,38,48,80,78,14,96,82,29,51,59,21,24,37,34,52,80,94,34,64,27,39,39,44,68,25,39,48,55,56,49,30,75,82,34,62,65,40,42,52,76,90,34,72,57,32,27,36,43,27,39,17,53,30,43,43,56,66,58,41,50,53,54,40,57,64,73,44,42,50,40,56,28,40,30,35,59,55,74,82,71,53,74,64,31,45,52,34,51,52,50,49,40,50,53,40,42,50,24,25,68,76,47,68,17,85,26,48,44,8,75,58,78,29,47,36,53,25,56,42,42,47,56,38,44,28,35,59,22,33,63,57,86,71,89,47,67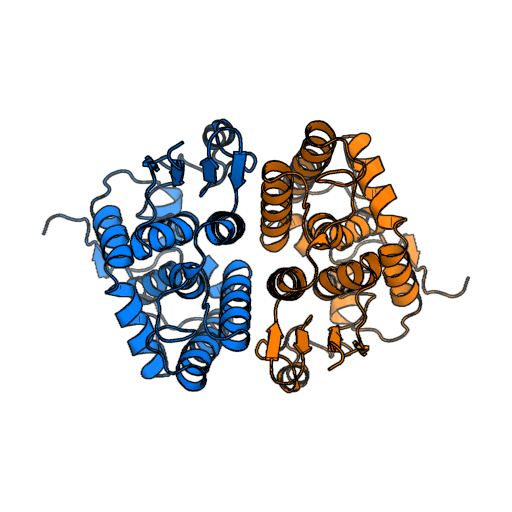,66,36,50,51,44,39,52,50,46,54,64,32,66,38,45,35,50,46,40,52,53,14,24,65,52,79,84,79,44,66,64,61,59,52,58,52,41,72,87,45,52,76,73,43,59,70,54,55,84,128,131,74,36,32,39,34,26,42,43,60,29,51,32,52,51,24,44,23,46,51,29,35,32,52,66,68,70,49,80,62,43,81,42,82,44,76,71,57,82,66,93,65,40,76,75,38,48,80,79,15,97,81,30,52,59,21,24,38,35,53,81,93,36,63,26,38,40,42,68,24,39,48,56,57,49,30,75,80,35,63,66,39,42,52,77,90,33,73,57,33,25,37,42,27,40,15,52,29,44,41,57,66,57,42,50,54,54,40,57,65,73,44,40,49,42,57,30,38,29,35,57,54,74,82,71,52,74,62,30,45,52,35,50,54,51,49,40,50,54,42,42,50,24,26,67,75,48,66,17,84,27,47,43,8,75,58,77,29,48,35,51,24,57,43,42,46,54,38,44,28,35,59,20,31,64,57,86,71,89,48,68,67,36,49,51,44,39,51,50,48,54,64,32,68,39,45,35,49,46,40,53,53,14,22,67,50,78,84,78,44,66,64,61,61,50,58,51,40,72,86,46,51,75,73,43,59,69,54,56,82,130

Foldseek 3Di:
DAKEWEFEQLQFGLFSQLVQLLCVQLVPGHHYHYDYDDADPAQPVLVVQDVVSDDTWMDDPPDIADGSVSSLVVVCVVPVLQADDPDPVLRVLLNVLLVCLRPDLCLLCQQAGGGLQFAFADPADDPSNVVSLVVLLCQQVVCCVPAVDPGSSHDGDHSSLSSCLRVLSSCRRHVHDHDDVSSVVSSVVSCPRPSSVVSSVSSLCDDDDHVVSVCSNCVPTDIPDGNNPDD/DAKEWEFEQLQFGLFSQLVQLLCVQLVPGHHYHYDYDDADPAQPVLVVQDVVSDDTWMDDPPDIADGSVSSLVVVCVVPVLQADDPDPVLRVLLNVLLVCLRPDLCLLCQQAGGGLQFAFADPADDPSNVVSLVVLLCQQVVCCVPAVDPGSSHDGDHSSLSSCLRVLSSCRRHVHDHDDVSSVVSSVVSCPRPSSVVSSVSSLCDDDDHVVSVCSNCVPTDIPDGNNPDD